Protein AF-A0A388JZX7-F1 (afdb_monomer)

Radius of gyration: 39.97 Å; Cα contacts (8 Å, |Δi|>4): 213; chains: 1; bounding box: 98×117×108 Å

Solvent-accessible surface area (backbone atoms only — not comparable to full-atom values): 31890 Å² total; per-residue (Å²): 136,86,87,86,70,60,67,65,63,55,50,51,53,51,50,53,51,70,67,31,65,64,55,50,50,51,52,51,53,49,51,61,60,44,46,54,56,49,52,46,53,52,58,49,65,72,48,68,56,42,28,34,50,48,51,62,50,52,66,46,48,57,52,45,56,70,73,40,99,59,57,70,70,58,37,53,53,49,46,51,52,51,48,57,50,42,62,70,66,61,47,45,66,32,44,39,22,24,67,59,24,83,86,59,57,47,71,67,58,72,73,37,61,68,47,42,54,31,22,50,55,47,48,28,73,76,71,31,56,83,86,34,70,63,30,50,51,24,50,53,51,43,52,31,50,35,70,64,57,43,74,60,58,46,72,68,43,42,61,43,42,76,74,42,55,56,48,60,37,41,70,77,48,29,83,88,41,65,58,44,35,54,51,38,47,63,51,32,65,40,62,68,56,69,53,71,58,48,52,53,48,57,72,46,37,59,54,76,65,38,72,83,61,49,70,82,62,78,76,85,74,67,97,63,81,83,76,78,77,85,73,88,76,86,75,82,68,83,78,72,81,75,74,86,79,73,84,88,82,84,84,80,88,78,90,77,94,75,93,76,89,81,85,90,84,82,85,87,78,93,70,97,67,84,81,79,84,86,84,80,91,76,88,80,90,79,85,81,83,86,75,91,78,82,91,76,91,77,89,78,92,78,86,81,86,78,82,78,79,72,74,84,75,72,81,73,79,80,79,76,75,82,76,81,81,81,76,82,74,75,85,76,75,82,84,83,82,82,89,89,87,87,89,79,89,81,90,79,94,84,86,92,63,74,71,57,60,59,52,52,54,56,48,51,54,53,50,51,55,52,50,53,51,55,53,50,54,52,51,51,55,53,52,52,53,50,52,52,52,55,52,53,51,55,50,51,56,52,52,51,53,52,50,53,52,52,52,53,52,53,56,63,72,62,62,68,85,76,79,82,79,79,89,80,92,86,81,90,78,88,82,90,83,84,88,85,88,82,82,84,89,81,88,79,89,83,84,89,81,89,83,90,80,84,90,84,89,79,92,76,89,85,80,87,68,94,82,69,83,84,56,83,90,72,70,73,76,82,87,124

Nearest PDB structures (foldseek):
  4epz-assembly1_A  TM=2.710E-01  e=4.314E+00  Bacteroides uniformis ATCC 8492

Foldseek 3Di:
DPDDDDPVVVVVVVVCLVPDPVNVVVVVLVCQLCVLVVVLVVVLVQDQQCLLCLLVSLVCNLVSLVPRPDDPVVSVVVSVVSVVVSVVLDQLLSLLQNLLQLVNQDLCSLVPPVSVVSNLVLLCVQFHHPPDPLSVLLVVQSNCSSVCNDQCVPPVLVVCSVVDPSLVSLVVGVPVRVSNSSSNNVSSSHGSDCVVVVVVCVVCVCCVPDPVNVVPPPPPPDDDPPPPPVPDPPPPDDPPPPDPPPDPDDDDDDDDDDDDDDDDDDDDDDDPDDDDDDDDDDDDDDDDDDDDDDDDDDDDDDDDDDPPPPPPPPPPPPVPDSPPPPPPDDDPDDDDDDDDDDDDDDDDDDDPPPPVVVVVVVVVVVVVVVVVVVVVVVVVVVVVVVVVVVVVVVVVVVVVVVVVVVVVVVVVVPPDPPPPPPDDDDDDDDDDDDDDDDDDDDDDDDDDDDDDDDDDDDDDPDDPDPDDDDDSVPDDDDDD

pLDDT: mean 70.3, std 23.58, range [28.23, 97.5]

Structure (mmCIF, N/CA/C/O backbone):
data_AF-A0A388JZX7-F1
#
_entry.id   AF-A0A388JZX7-F1
#
loop_
_atom_site.group_PDB
_atom_site.id
_atom_site.type_symbol
_atom_site.label_atom_id
_atom_site.label_alt_id
_atom_site.label_comp_id
_atom_site.label_asym_id
_atom_site.label_entity_id
_atom_site.label_seq_id
_atom_site.pdbx_PDB_ins_code
_atom_site.Cartn_x
_atom_site.Cartn_y
_atom_site.Cartn_z
_atom_site.occupancy
_atom_site.B_iso_or_equiv
_atom_site.auth_seq_id
_atom_site.auth_comp_id
_atom_site.auth_asym_id
_atom_site.auth_atom_id
_atom_site.pdbx_PDB_model_num
ATOM 1 N N . MET A 1 1 ? 0.021 4.031 -40.427 1.00 47.16 1 MET A N 1
ATOM 2 C CA . MET A 1 1 ? 1.359 3.627 -40.915 1.00 47.16 1 MET A CA 1
ATOM 3 C C . MET A 1 1 ? 1.225 2.312 -41.672 1.00 47.16 1 MET A C 1
ATOM 5 O O . MET A 1 1 ? 0.919 1.299 -41.062 1.00 47.16 1 MET A O 1
ATOM 9 N N . LEU A 1 2 ? 1.349 2.334 -43.002 1.00 46.09 2 LEU A N 1
ATOM 10 C CA . LEU A 1 2 ? 1.308 1.132 -43.844 1.00 46.09 2 LEU A CA 1
ATOM 11 C C . LEU A 1 2 ? 2.703 0.496 -43.847 1.00 46.09 2 LEU A C 1
ATOM 13 O O . LEU A 1 2 ? 3.629 1.006 -44.470 1.00 46.09 2 LEU A O 1
ATOM 17 N N . TRP A 1 3 ? 2.850 -0.595 -43.102 1.00 53.62 3 TRP A N 1
ATOM 18 C CA . TRP A 1 3 ? 4.102 -1.327 -42.930 1.00 53.62 3 TRP A CA 1
ATOM 19 C C . TRP A 1 3 ? 4.475 -2.080 -44.213 1.00 53.62 3 TRP A C 1
ATOM 21 O O . TRP A 1 3 ? 3.978 -3.175 -44.462 1.00 53.62 3 TRP A O 1
ATOM 31 N N . ARG A 1 4 ? 5.355 -1.499 -45.033 1.00 61.88 4 ARG A N 1
ATOM 32 C CA . ARG A 1 4 ? 5.684 -1.987 -46.383 1.00 61.88 4 ARG A CA 1
ATOM 33 C C . ARG A 1 4 ? 7.170 -2.377 -46.495 1.00 61.88 4 ARG A C 1
ATOM 35 O O . ARG A 1 4 ? 7.917 -1.748 -47.230 1.00 61.88 4 ARG A O 1
ATOM 42 N N . GLY A 1 5 ? 7.603 -3.387 -45.737 1.00 67.25 5 GLY A N 1
ATOM 43 C CA . GLY A 1 5 ? 8.981 -3.907 -45.768 1.00 67.25 5 GLY A CA 1
ATOM 44 C C . GLY A 1 5 ? 9.028 -5.433 -45.665 1.00 67.25 5 GLY A C 1
ATOM 45 O O . GLY A 1 5 ? 8.197 -6.011 -44.958 1.00 67.25 5 GLY A O 1
ATOM 46 N N . ASP A 1 6 ? 9.980 -6.053 -46.377 1.00 84.44 6 ASP A N 1
ATOM 47 C CA . ASP A 1 6 ? 10.275 -7.495 -46.347 1.00 84.44 6 ASP A CA 1
ATOM 48 C C . ASP A 1 6 ? 10.521 -7.943 -44.897 1.00 84.44 6 ASP A C 1
ATOM 50 O O . ASP A 1 6 ? 11.265 -7.301 -44.152 1.00 84.44 6 ASP A O 1
ATOM 54 N N . ILE A 1 7 ? 9.874 -9.037 -44.489 1.00 86.19 7 ILE A N 1
ATOM 55 C CA . ILE A 1 7 ? 9.991 -9.627 -43.147 1.00 86.19 7 ILE A CA 1
ATOM 56 C C . ILE A 1 7 ? 11.463 -9.884 -42.807 1.00 86.19 7 ILE A C 1
ATOM 58 O O . ILE A 1 7 ? 11.867 -9.675 -41.666 1.00 86.19 7 ILE A O 1
ATOM 62 N N . ARG A 1 8 ? 12.277 -10.249 -43.807 1.00 82.38 8 ARG A N 1
ATOM 63 C CA . ARG A 1 8 ? 13.722 -10.441 -43.635 1.00 82.38 8 ARG A CA 1
ATOM 64 C C . ARG A 1 8 ? 14.447 -9.170 -43.209 1.00 82.38 8 ARG A C 1
ATOM 66 O O . ARG A 1 8 ? 15.205 -9.214 -42.252 1.00 82.38 8 ARG A O 1
ATOM 73 N N . GLY A 1 9 ? 14.162 -8.035 -43.846 1.00 84.62 9 GLY A N 1
ATOM 74 C CA . GLY A 1 9 ? 14.777 -6.759 -43.468 1.00 84.62 9 GLY A CA 1
ATOM 75 C C . GLY A 1 9 ? 14.423 -6.340 -42.037 1.00 84.62 9 GLY A C 1
ATOM 76 O O . GLY A 1 9 ? 15.263 -5.813 -41.318 1.00 84.62 9 GLY A O 1
ATOM 77 N N . LYS A 1 10 ? 13.195 -6.638 -41.592 1.00 84.75 10 LYS A N 1
ATOM 78 C CA . LYS A 1 10 ? 12.767 -6.377 -40.209 1.00 84.75 10 LYS A CA 1
ATOM 79 C C . LYS A 1 10 ? 13.476 -7.281 -39.203 1.00 84.75 10 LYS A C 1
ATOM 81 O O . LYS A 1 10 ? 13.858 -6.804 -38.142 1.00 84.75 10 LYS A O 1
ATOM 86 N N . ALA A 1 11 ? 13.638 -8.562 -39.535 1.00 89.19 11 ALA A N 1
ATOM 87 C CA . ALA A 1 11 ? 14.350 -9.510 -38.687 1.00 89.19 11 ALA A CA 1
ATOM 88 C C . ALA A 1 11 ? 15.814 -9.088 -38.497 1.00 89.19 11 ALA A C 1
ATOM 90 O O . ALA A 1 11 ? 16.259 -9.010 -37.358 1.00 89.19 11 ALA A O 1
ATOM 91 N N . CYS A 1 12 ? 16.507 -8.711 -39.580 1.00 89.81 12 CYS A N 1
ATOM 92 C CA . CYS A 1 12 ? 17.890 -8.232 -39.508 1.00 89.81 12 CYS A CA 1
ATOM 93 C C . CYS A 1 12 ? 18.030 -6.980 -38.629 1.00 89.81 12 CYS A C 1
ATOM 95 O O . CYS A 1 12 ? 18.902 -6.944 -37.774 1.00 89.81 12 CYS A O 1
ATOM 97 N N . PHE A 1 13 ? 17.142 -5.988 -38.766 1.00 91.00 13 PHE A N 1
ATOM 98 C CA . PHE A 1 13 ? 17.185 -4.784 -37.924 1.00 91.00 13 PHE A CA 1
ATOM 99 C C . PHE A 1 13 ? 16.984 -5.091 -36.430 1.00 91.00 13 PHE A C 1
ATOM 101 O O . PHE A 1 13 ? 17.673 -4.536 -35.574 1.00 91.00 13 PHE A O 1
ATOM 108 N N . VAL A 1 14 ? 16.035 -5.974 -36.100 1.00 92.69 14 VAL A N 1
ATOM 109 C CA . VAL A 1 14 ? 15.797 -6.397 -34.711 1.00 92.69 14 VAL A CA 1
ATOM 110 C C . VAL A 1 14 ? 17.004 -7.159 -34.166 1.00 92.69 14 VAL A C 1
ATOM 112 O O . VAL A 1 14 ? 17.402 -6.917 -33.032 1.00 92.69 14 VAL A O 1
ATOM 115 N N . GLU A 1 15 ? 17.602 -8.043 -34.963 1.00 93.81 15 GLU A N 1
ATOM 116 C CA . GLU A 1 15 ? 18.807 -8.786 -34.589 1.00 93.81 15 GLU A CA 1
ATOM 117 C C . GLU A 1 15 ? 19.990 -7.846 -34.325 1.00 93.81 15 GLU A C 1
ATOM 119 O O . GLU A 1 15 ? 20.584 -7.917 -33.252 1.00 93.81 15 GLU A O 1
ATOM 124 N N . GLU A 1 16 ? 20.262 -6.900 -35.230 1.00 95.38 16 GLU A N 1
ATOM 125 C CA . GLU A 1 16 ? 21.295 -5.872 -35.045 1.00 95.38 16 GLU A CA 1
ATOM 126 C C . GLU A 1 16 ? 21.051 -5.041 -33.778 1.00 95.38 16 GLU A C 1
ATOM 128 O O . GLU A 1 16 ? 21.973 -4.837 -32.994 1.00 95.38 16 GLU A O 1
ATOM 133 N N . THR A 1 17 ? 19.804 -4.631 -33.518 1.00 94.44 17 THR A N 1
ATOM 134 C CA . THR A 1 17 ? 19.448 -3.858 -32.313 1.00 94.44 17 THR A CA 1
ATOM 135 C C . THR A 1 17 ? 19.640 -4.673 -31.030 1.00 94.44 17 THR A C 1
ATOM 137 O O . THR A 1 17 ? 20.159 -4.171 -30.041 1.00 94.44 17 THR A O 1
ATOM 140 N N . ILE A 1 18 ? 19.233 -5.946 -31.022 1.00 94.75 18 ILE A N 1
ATOM 141 C CA . ILE A 1 18 ? 19.354 -6.830 -29.852 1.00 94.75 18 ILE A CA 1
ATOM 142 C C . ILE A 1 18 ? 20.820 -7.190 -29.565 1.00 94.75 18 ILE A C 1
ATOM 144 O O . ILE A 1 18 ? 21.164 -7.480 -28.414 1.00 94.75 18 ILE A O 1
ATOM 148 N N . LEU A 1 19 ? 21.676 -7.211 -30.587 1.00 95.06 19 LEU A N 1
ATOM 149 C CA . LEU A 1 19 ? 23.114 -7.458 -30.455 1.00 95.06 19 LEU A CA 1
ATOM 150 C C . LEU A 1 19 ? 23.921 -6.183 -30.171 1.00 95.06 19 LEU A C 1
ATOM 152 O O . LEU A 1 19 ? 25.085 -6.286 -29.777 1.00 95.06 19 LEU A O 1
ATOM 156 N N . ASP A 1 20 ? 23.324 -5.002 -30.333 1.00 97.50 20 ASP A N 1
ATOM 157 C CA . ASP A 1 20 ? 23.978 -3.734 -30.044 1.00 97.50 20 ASP A CA 1
ATOM 158 C C . ASP A 1 20 ? 24.366 -3.618 -28.558 1.00 97.50 20 ASP A C 1
ATOM 160 O O . ASP A 1 20 ? 23.577 -3.869 -27.640 1.00 97.50 20 ASP A O 1
ATOM 164 N N . LYS A 1 21 ? 25.624 -3.234 -28.313 1.00 97.38 21 LYS A N 1
ATOM 165 C CA . LYS A 1 21 ? 26.191 -3.171 -26.960 1.00 97.38 21 LYS A CA 1
ATOM 166 C C . LYS A 1 21 ? 25.568 -2.055 -26.125 1.00 97.38 21 LYS A C 1
ATOM 168 O O . LYS A 1 21 ? 25.389 -2.250 -24.924 1.00 97.38 21 LYS A O 1
ATOM 173 N N . THR A 1 22 ? 25.244 -0.917 -26.741 1.00 95.88 22 THR A N 1
ATOM 174 C CA . THR A 1 22 ? 24.658 0.231 -26.034 1.00 95.88 22 THR A CA 1
ATOM 175 C C . THR A 1 22 ? 23.231 -0.083 -25.608 1.00 95.88 22 THR A C 1
ATOM 177 O O . THR A 1 22 ? 22.917 0.025 -24.429 1.00 95.88 22 THR A O 1
ATOM 180 N N . PHE A 1 23 ? 22.432 -0.671 -26.502 1.00 95.50 23 PHE A N 1
ATOM 181 C CA . PHE A 1 23 ? 21.101 -1.175 -26.174 1.00 95.50 23 PHE A CA 1
ATOM 182 C C . PHE A 1 23 ? 21.128 -2.170 -25.003 1.00 95.50 23 PHE A C 1
ATOM 184 O O . PHE A 1 23 ? 20.299 -2.104 -24.096 1.00 95.50 23 PHE A O 1
ATOM 191 N N . ARG A 1 24 ? 22.090 -3.101 -24.978 1.00 96.31 24 ARG A N 1
ATOM 192 C CA . ARG A 1 24 ? 22.229 -4.054 -23.864 1.00 96.31 24 ARG A CA 1
ATOM 193 C C . ARG A 1 24 ? 22.643 -3.392 -22.555 1.00 96.31 24 ARG A C 1
ATOM 195 O O . ARG A 1 24 ? 22.180 -3.845 -21.508 1.00 96.31 24 ARG A O 1
ATOM 202 N N . ALA A 1 25 ? 23.492 -2.368 -22.598 1.00 94.19 25 ALA A N 1
ATOM 203 C CA . ALA A 1 25 ? 23.835 -1.578 -21.421 1.00 94.19 25 ALA A CA 1
ATOM 204 C C . ALA A 1 25 ? 22.593 -0.854 -20.874 1.00 94.19 25 ALA A C 1
ATOM 206 O O . ALA A 1 25 ? 22.290 -1.005 -19.692 1.00 94.19 25 ALA A O 1
ATOM 207 N N . ASP A 1 26 ? 21.807 -0.217 -21.744 1.00 92.25 26 ASP A N 1
ATOM 208 C CA . ASP A 1 26 ? 20.566 0.471 -21.370 1.00 92.25 26 ASP A CA 1
ATOM 209 C C . ASP A 1 26 ? 19.532 -0.496 -20.766 1.00 92.25 26 ASP A C 1
ATOM 211 O O . ASP A 1 26 ? 18.887 -0.197 -19.763 1.00 92.25 26 ASP A O 1
ATOM 215 N N . VAL A 1 27 ? 19.383 -1.702 -21.332 1.00 95.12 27 VAL A N 1
ATOM 216 C CA . VAL A 1 27 ? 18.494 -2.740 -20.775 1.00 95.12 27 VAL A CA 1
ATOM 217 C C . VAL A 1 27 ? 18.968 -3.199 -19.394 1.00 95.12 27 VAL A C 1
ATOM 219 O O . VAL A 1 27 ? 18.137 -3.425 -18.511 1.00 95.12 27 VAL A O 1
ATOM 222 N N . LYS A 1 28 ? 20.284 -3.335 -19.183 1.00 94.56 28 LYS A N 1
ATOM 223 C CA . LYS A 1 28 ? 20.841 -3.665 -17.863 1.00 94.56 28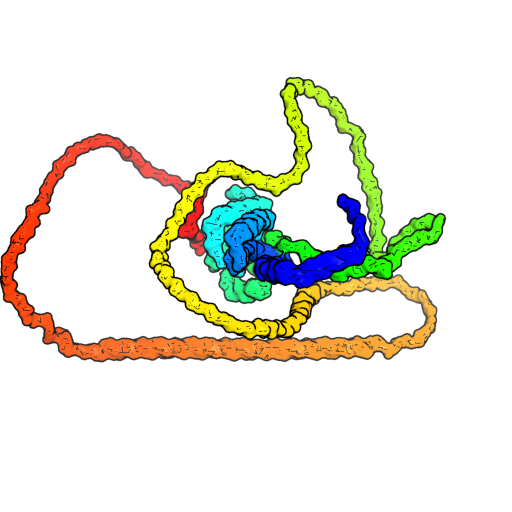 LYS A CA 1
ATOM 224 C C . LYS A 1 2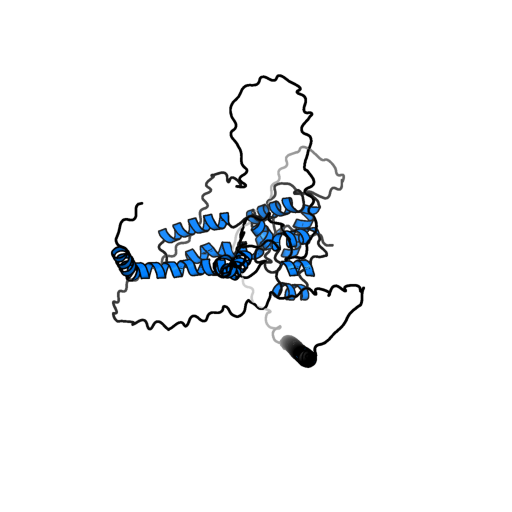8 ? 20.555 -2.545 -16.865 1.00 94.56 28 LYS A C 1
ATOM 226 O O . LYS A 1 28 ? 20.051 -2.840 -15.784 1.00 94.56 28 LYS A O 1
ATOM 231 N N . GLU A 1 29 ? 20.787 -1.290 -17.235 1.00 92.19 29 GLU A N 1
ATOM 232 C CA . GLU A 1 29 ? 20.461 -0.130 -16.399 1.00 92.19 29 GLU A CA 1
ATOM 233 C C . GLU A 1 29 ? 18.968 -0.113 -16.036 1.00 92.19 29 GLU A C 1
ATOM 235 O O . GLU A 1 29 ? 18.617 -0.076 -14.856 1.00 92.19 29 GLU A O 1
ATOM 240 N N . LEU A 1 30 ? 18.079 -0.275 -17.023 1.00 93.50 30 LEU A N 1
ATOM 241 C CA . LEU A 1 30 ? 16.633 -0.355 -16.805 1.00 93.50 30 LEU A CA 1
ATOM 242 C C . LEU A 1 30 ? 16.249 -1.507 -15.865 1.00 93.50 30 LEU A C 1
ATOM 244 O O . LEU A 1 30 ? 15.366 -1.344 -15.023 1.00 93.50 30 LEU A O 1
ATOM 248 N N . SER A 1 31 ? 16.906 -2.664 -15.984 1.00 95.38 31 SER A N 1
ATOM 249 C CA . SER A 1 31 ? 16.653 -3.811 -15.105 1.00 95.38 31 SER A CA 1
ATOM 250 C C . SER A 1 31 ? 17.012 -3.517 -13.643 1.00 95.38 31 SER A C 1
ATOM 252 O O . SER A 1 31 ? 16.293 -3.941 -12.738 1.00 95.38 31 SER A O 1
ATOM 254 N N . VAL A 1 32 ? 18.070 -2.734 -13.405 1.00 92.75 32 VAL A N 1
ATOM 255 C CA . VAL A 1 32 ? 18.455 -2.276 -12.064 1.00 92.75 32 VAL A CA 1
ATOM 256 C C . VAL A 1 32 ? 17.419 -1.286 -11.530 1.00 92.75 32 VAL A C 1
ATOM 258 O O . VAL A 1 32 ? 16.953 -1.453 -10.404 1.00 92.75 32 VAL A O 1
ATOM 261 N N . VAL A 1 33 ? 16.995 -0.317 -12.353 1.00 93.19 33 VAL A N 1
ATOM 262 C CA . VAL A 1 33 ? 15.968 0.681 -11.995 1.00 93.19 33 VAL A CA 1
ATOM 263 C C . VAL A 1 33 ? 14.642 0.012 -11.613 1.00 93.19 33 VAL A C 1
ATOM 265 O O . VAL A 1 33 ? 14.021 0.386 -10.619 1.00 93.19 33 VAL A O 1
ATOM 268 N N . ILE A 1 34 ? 14.184 -0.975 -12.394 1.00 94.88 34 ILE A N 1
ATOM 269 C CA . ILE A 1 34 ? 12.853 -1.577 -12.217 1.00 94.88 34 ILE A CA 1
ATOM 270 C C . ILE A 1 34 ? 12.798 -2.617 -11.093 1.00 94.88 34 ILE A C 1
ATOM 272 O O . ILE A 1 34 ? 11.709 -2.900 -10.598 1.00 94.88 34 ILE A O 1
ATOM 276 N N . LYS A 1 35 ? 13.939 -3.168 -10.657 1.00 95.06 35 LYS A N 1
ATOM 277 C CA . LYS A 1 35 ? 13.984 -4.244 -9.655 1.00 95.06 35 LYS A CA 1
ATOM 278 C C . LYS A 1 35 ? 13.279 -3.861 -8.349 1.00 95.06 35 LYS A C 1
ATOM 280 O O . LYS A 1 35 ? 12.387 -4.579 -7.913 1.00 95.06 35 LYS A O 1
ATOM 285 N N . GLY A 1 36 ? 13.613 -2.704 -7.775 1.00 93.69 36 GLY A N 1
ATOM 286 C CA . GLY A 1 36 ? 13.002 -2.223 -6.528 1.00 93.69 36 GLY A CA 1
ATOM 287 C C . GLY A 1 36 ? 11.478 -2.046 -6.623 1.00 93.69 36 GLY A C 1
ATOM 288 O O . GLY A 1 36 ? 10.743 -2.656 -5.844 1.00 93.69 36 GLY A O 1
ATOM 289 N N . PRO A 1 37 ? 10.967 -1.271 -7.600 1.00 91.69 37 PRO A N 1
ATOM 290 C CA . PRO A 1 37 ? 9.530 -1.167 -7.853 1.00 91.69 37 PRO A CA 1
ATOM 291 C C . PRO A 1 37 ? 8.845 -2.512 -8.130 1.00 91.69 37 PRO A C 1
ATOM 293 O O . PRO A 1 37 ? 7.734 -2.741 -7.656 1.00 91.69 37 PRO A O 1
ATOM 296 N N . TYR A 1 38 ? 9.492 -3.420 -8.863 1.00 92.25 38 TYR A N 1
ATOM 297 C CA . TYR A 1 38 ? 8.958 -4.756 -9.128 1.00 92.25 38 TYR A CA 1
ATOM 298 C C . TYR A 1 38 ? 8.816 -5.586 -7.846 1.00 92.25 38 TYR A C 1
ATOM 300 O O . TYR A 1 38 ? 7.788 -6.234 -7.652 1.00 92.25 38 TYR A O 1
ATOM 308 N N . ASP A 1 39 ? 9.790 -5.518 -6.938 1.00 92.38 39 ASP A N 1
ATOM 309 C CA . ASP A 1 39 ? 9.713 -6.188 -5.639 1.00 92.38 39 ASP A CA 1
ATOM 310 C C . ASP A 1 39 ? 8.564 -5.633 -4.784 1.00 92.38 39 ASP A C 1
ATOM 312 O O . ASP A 1 39 ? 7.849 -6.407 -4.146 1.00 92.38 39 ASP A O 1
ATOM 316 N N . VAL A 1 40 ? 8.313 -4.318 -4.835 1.00 91.25 40 VAL A N 1
ATOM 317 C CA . VAL A 1 40 ? 7.144 -3.691 -4.190 1.00 91.25 40 VAL A CA 1
ATOM 318 C C . VAL A 1 40 ? 5.832 -4.217 -4.769 1.00 91.25 40 VAL A C 1
ATOM 320 O O . VAL A 1 40 ? 4.926 -4.559 -4.010 1.00 91.25 40 VAL A O 1
ATOM 323 N N . LEU A 1 41 ? 5.724 -4.314 -6.097 1.00 88.94 41 LEU A N 1
ATOM 324 C CA . LEU A 1 41 ? 4.532 -4.857 -6.756 1.00 88.94 41 LEU A CA 1
ATOM 325 C C . LEU A 1 41 ? 4.312 -6.327 -6.395 1.00 88.94 41 LEU A C 1
ATOM 327 O O . LEU A 1 41 ? 3.188 -6.720 -6.091 1.00 88.94 41 LEU A O 1
ATOM 331 N N . ARG A 1 42 ? 5.381 -7.131 -6.361 1.00 90.19 42 ARG A N 1
ATOM 332 C CA . ARG A 1 42 ? 5.305 -8.514 -5.878 1.00 90.19 42 ARG A CA 1
ATOM 333 C C . ARG A 1 42 ? 4.850 -8.574 -4.431 1.00 90.19 42 ARG A C 1
ATOM 335 O O . ARG A 1 42 ? 4.081 -9.459 -4.087 1.00 90.19 42 ARG A O 1
ATOM 342 N N . GLU A 1 43 ? 5.329 -7.677 -3.577 1.00 89.56 43 GLU A N 1
ATOM 343 C CA . GLU A 1 43 ? 4.934 -7.643 -2.172 1.00 89.56 43 GLU A CA 1
ATOM 344 C C . GLU A 1 43 ? 3.448 -7.297 -2.009 1.00 89.56 43 GLU A C 1
ATOM 346 O O . GLU A 1 43 ? 2.747 -7.989 -1.277 1.00 89.56 43 GLU A O 1
ATOM 351 N N . ALA A 1 44 ? 2.954 -6.312 -2.763 1.00 88.31 44 ALA A N 1
ATOM 352 C CA . ALA A 1 44 ? 1.537 -5.947 -2.811 1.00 88.31 44 ALA A CA 1
ATOM 353 C C . ALA A 1 44 ? 0.625 -7.070 -3.350 1.00 88.31 44 ALA A C 1
ATOM 355 O O . ALA A 1 44 ? -0.568 -7.077 -3.046 1.00 88.31 44 ALA A O 1
ATOM 356 N N . ASP A 1 45 ? 1.181 -8.001 -4.135 1.00 87.81 45 ASP A N 1
ATOM 357 C CA . ASP A 1 45 ? 0.490 -9.156 -4.724 1.00 87.81 45 ASP A CA 1
ATOM 358 C C . ASP A 1 45 ? 0.489 -10.407 -3.818 1.00 87.81 45 ASP A C 1
ATOM 360 O O . ASP A 1 45 ? -0.304 -11.323 -4.025 1.00 87.81 45 ASP A O 1
ATOM 364 N N . LYS A 1 46 ? 1.358 -10.501 -2.802 1.00 82.50 46 LYS A N 1
ATOM 365 C CA . LYS A 1 46 ? 1.538 -11.750 -2.030 1.00 82.50 46 LYS A CA 1
ATOM 366 C C . LYS A 1 46 ? 0.288 -12.213 -1.278 1.00 82.50 46 LYS A C 1
ATOM 368 O O . LYS A 1 46 ? 0.106 -13.421 -1.138 1.00 82.50 46 LYS A O 1
ATOM 373 N N . ASP A 1 47 ? -0.542 -11.293 -0.794 1.00 72.31 47 ASP A N 1
ATOM 374 C CA . ASP A 1 47 ? -1.671 -11.622 0.079 1.00 72.31 47 ASP A CA 1
ATOM 375 C C . ASP A 1 47 ? -2.907 -10.764 -0.221 1.00 72.31 47 ASP A C 1
ATOM 377 O O . ASP A 1 47 ? -2.812 -9.612 -0.642 1.00 72.31 47 ASP A O 1
ATOM 381 N N . VAL A 1 48 ? -4.079 -11.335 0.038 1.00 67.06 48 VAL A N 1
ATOM 382 C CA . VAL A 1 48 ? -5.403 -10.761 -0.229 1.00 67.06 48 VAL A CA 1
ATOM 383 C C . VAL A 1 48 ? -5.691 -9.545 0.665 1.00 67.06 48 VAL A C 1
ATOM 385 O O . VAL A 1 48 ? -6.499 -8.688 0.311 1.00 67.06 48 VAL A O 1
ATOM 388 N N . HIS A 1 49 ? -4.972 -9.418 1.786 1.00 75.38 49 HIS A N 1
ATOM 389 C CA . HIS A 1 49 ? -5.206 -8.405 2.821 1.00 75.38 49 HIS A CA 1
ATOM 390 C C . HIS A 1 49 ? -3.997 -7.488 3.072 1.00 75.38 49 HIS A C 1
ATOM 392 O O . HIS A 1 49 ? -3.740 -7.074 4.200 1.00 75.38 49 HIS A O 1
ATOM 398 N N . TYR A 1 50 ? -3.242 -7.143 2.022 1.00 87.56 50 TYR A N 1
ATOM 399 C CA . TYR A 1 50 ? -2.033 -6.305 2.134 1.00 87.56 50 TYR A CA 1
ATOM 400 C C . TYR A 1 50 ? -2.303 -4.785 2.189 1.00 87.56 50 TYR A C 1
ATOM 402 O O . TYR A 1 50 ? -1.375 -3.973 2.134 1.00 87.56 50 TYR A O 1
ATOM 410 N N . LEU A 1 51 ? -3.573 -4.375 2.286 1.00 92.00 51 LEU A N 1
ATOM 411 C CA . LEU A 1 51 ? -4.015 -2.985 2.118 1.00 92.00 51 LEU A CA 1
ATOM 412 C C . LEU A 1 51 ? -3.381 -2.015 3.115 1.00 92.00 51 LEU A C 1
ATOM 414 O O . LEU A 1 51 ? -2.993 -0.909 2.738 1.00 92.00 51 LEU A O 1
ATOM 418 N N . SER A 1 52 ? -3.203 -2.446 4.363 1.00 92.31 52 SER A N 1
ATOM 419 C CA . SER A 1 52 ? -2.571 -1.655 5.423 1.00 92.31 52 SER A CA 1
ATOM 420 C C . SER A 1 52 ? -1.118 -1.283 5.130 1.00 92.31 52 SER A C 1
ATOM 422 O O . SER A 1 52 ? -0.629 -0.237 5.565 1.00 92.31 52 SER A O 1
ATOM 424 N N . ARG A 1 53 ? -0.416 -2.118 4.360 1.00 92.12 53 ARG A N 1
ATOM 425 C CA . ARG A 1 53 ? 0.998 -1.939 4.020 1.00 92.12 53 ARG A CA 1
ATOM 426 C C . ARG A 1 53 ? 1.198 -1.119 2.752 1.00 92.12 53 ARG A C 1
ATOM 428 O O . ARG A 1 53 ? 2.302 -0.621 2.544 1.00 92.12 53 ARG A O 1
ATOM 435 N N . MET A 1 54 ? 0.157 -0.906 1.946 1.00 91.50 54 MET A N 1
ATOM 436 C CA . MET A 1 54 ? 0.256 -0.171 0.678 1.00 91.50 54 MET A CA 1
ATOM 437 C C . MET A 1 54 ? 0.814 1.242 0.849 1.00 91.50 54 MET A C 1
ATOM 439 O O . MET A 1 54 ? 1.637 1.666 0.045 1.00 91.50 54 MET A O 1
ATOM 443 N N . SER A 1 55 ? 0.442 1.946 1.922 1.00 88.94 55 SER A N 1
ATOM 444 C CA . SER A 1 55 ? 1.005 3.268 2.226 1.00 88.94 55 SER A CA 1
ATOM 445 C C . SER A 1 55 ? 2.524 3.202 2.454 1.00 88.94 55 SER A C 1
ATOM 447 O O . SER A 1 55 ? 3.266 3.959 1.834 1.00 88.94 55 SER A O 1
ATOM 449 N N . ASN A 1 56 ? 3.006 2.243 3.257 1.00 89.19 56 ASN A N 1
ATOM 450 C CA . ASN A 1 56 ? 4.443 2.017 3.467 1.00 89.19 56 ASN A CA 1
ATOM 451 C C . ASN A 1 56 ? 5.169 1.654 2.169 1.00 89.19 56 ASN A C 1
ATOM 453 O O . ASN A 1 56 ? 6.244 2.176 1.886 1.00 89.19 56 ASN A O 1
ATOM 457 N N . LEU A 1 57 ? 4.584 0.748 1.386 1.00 91.75 57 LEU A N 1
ATOM 458 C CA . LEU A 1 57 ? 5.140 0.301 0.114 1.00 91.75 57 LEU A CA 1
ATOM 459 C C . LEU A 1 57 ? 5.279 1.450 -0.884 1.00 91.75 57 LEU A C 1
ATOM 461 O O . LEU A 1 57 ? 6.334 1.610 -1.495 1.00 91.75 57 LEU A O 1
ATOM 465 N N . ALA A 1 58 ? 4.247 2.281 -1.004 1.00 90.75 58 ALA A N 1
ATOM 466 C CA . ALA A 1 58 ? 4.264 3.440 -1.881 1.00 90.75 58 ALA A CA 1
ATOM 467 C C . ALA A 1 58 ? 5.334 4.460 -1.458 1.00 90.75 58 ALA A C 1
ATOM 469 O O . ALA A 1 58 ? 6.061 4.975 -2.307 1.00 90.75 58 ALA A O 1
ATOM 470 N N . CYS A 1 59 ? 5.517 4.679 -0.150 1.00 88.62 59 CYS A N 1
ATOM 471 C CA . CYS A 1 59 ? 6.576 5.547 0.371 1.00 88.62 59 CYS A CA 1
ATOM 472 C C . CYS A 1 59 ? 7.999 5.046 0.061 1.00 88.62 59 CYS A C 1
ATOM 474 O O . CYS A 1 59 ? 8.909 5.866 0.009 1.00 88.62 59 CYS A O 1
ATOM 476 N N . ARG A 1 60 ? 8.202 3.741 -0.185 1.00 92.81 60 ARG A N 1
ATOM 477 C CA . ARG A 1 60 ? 9.512 3.168 -0.557 1.00 92.81 60 ARG A CA 1
ATOM 478 C C . ARG A 1 60 ? 9.876 3.395 -2.027 1.00 92.81 60 ARG A C 1
ATOM 480 O O . ARG A 1 60 ? 11.055 3.351 -2.369 1.00 92.81 60 ARG A O 1
ATOM 487 N N . LEU A 1 61 ? 8.899 3.626 -2.912 1.00 93.62 61 LEU A N 1
ATOM 488 C CA . LEU A 1 61 ? 9.146 3.754 -4.357 1.00 93.62 61 LEU A CA 1
ATOM 489 C C . LEU A 1 61 ? 10.146 4.874 -4.709 1.00 93.62 61 LEU A C 1
ATOM 491 O O . LEU A 1 61 ? 11.072 4.605 -5.478 1.00 93.62 61 LEU A O 1
ATOM 495 N N . PRO A 1 62 ? 10.038 6.095 -4.145 1.00 94.56 62 PRO A N 1
ATOM 496 C CA . PRO A 1 62 ? 11.018 7.151 -4.390 1.00 94.56 62 PRO A CA 1
ATOM 497 C C . PRO A 1 62 ? 12.435 6.790 -3.934 1.00 94.56 62 PRO A C 1
ATOM 499 O O . PRO A 1 62 ? 13.404 7.216 -4.561 1.00 94.56 62 PRO A O 1
ATOM 502 N N . ASP A 1 63 ? 12.575 6.002 -2.867 1.00 95.06 63 ASP A N 1
ATOM 503 C CA . ASP A 1 63 ? 13.886 5.645 -2.323 1.00 95.06 63 ASP A CA 1
ATOM 504 C C . ASP A 1 63 ? 14.657 4.725 -3.271 1.00 95.06 63 ASP A C 1
ATOM 506 O O . ASP A 1 63 ? 15.852 4.939 -3.473 1.00 95.06 63 ASP A O 1
ATOM 510 N N . PHE A 1 64 ? 13.974 3.798 -3.954 1.00 94.75 64 PHE A N 1
ATOM 511 C CA . PHE A 1 64 ? 14.598 2.976 -4.998 1.00 94.75 64 PHE A CA 1
ATOM 512 C C . PHE A 1 64 ? 15.128 3.816 -6.164 1.00 94.75 64 PHE A C 1
ATOM 514 O O . PHE A 1 64 ? 16.239 3.588 -6.648 1.00 94.75 64 PHE A O 1
ATOM 521 N N . VAL A 1 65 ? 14.371 4.829 -6.597 1.00 94.62 65 VAL A N 1
ATOM 522 C CA . VAL A 1 65 ? 14.817 5.740 -7.664 1.00 94.62 65 VAL A CA 1
ATOM 523 C C . VAL A 1 65 ? 16.034 6.550 -7.208 1.00 94.62 65 VAL A C 1
ATOM 525 O O . VAL A 1 65 ? 16.978 6.723 -7.976 1.00 94.62 65 VAL A O 1
ATOM 528 N N . ARG A 1 66 ? 16.056 7.005 -5.948 1.00 95.38 66 ARG A N 1
ATOM 529 C CA . ARG A 1 66 ? 17.187 7.759 -5.375 1.00 95.38 66 ARG A CA 1
ATOM 530 C C . ARG A 1 66 ? 18.454 6.924 -5.225 1.00 95.38 66 ARG A C 1
ATOM 532 O O . ARG A 1 66 ? 19.538 7.474 -5.395 1.00 95.38 66 ARG A O 1
ATOM 539 N N . SER A 1 67 ? 18.329 5.638 -4.896 1.00 94.06 67 SER A N 1
ATOM 540 C CA . SER A 1 67 ? 19.474 4.737 -4.715 1.00 94.06 67 SER A CA 1
ATOM 541 C C . SER A 1 67 ? 20.074 4.230 -6.027 1.00 94.06 67 SER A C 1
ATOM 543 O O . SER A 1 67 ? 21.165 3.668 -6.022 1.00 94.06 67 SER A O 1
ATOM 545 N N . THR A 1 68 ? 19.367 4.386 -7.146 1.00 93.81 68 THR A N 1
ATOM 546 C CA . THR A 1 68 ? 19.815 3.881 -8.448 1.00 93.81 68 THR A CA 1
ATOM 547 C C . THR A 1 68 ? 20.835 4.845 -9.077 1.00 93.81 68 THR A C 1
ATOM 549 O O . THR A 1 68 ? 20.634 6.062 -8.986 1.00 93.81 68 THR A O 1
ATOM 552 N N . PRO A 1 69 ? 21.918 4.355 -9.722 1.00 93.38 69 PRO A N 1
ATOM 553 C CA . PRO A 1 69 ? 22.957 5.190 -10.337 1.00 93.38 69 PRO A CA 1
ATOM 554 C C . PRO A 1 69 ? 22.475 5.856 -11.640 1.00 93.38 69 PRO A C 1
ATOM 556 O O . PRO A 1 69 ? 22.977 5.589 -12.723 1.00 93.38 69 PRO A O 1
ATOM 559 N N . LEU A 1 70 ? 21.484 6.734 -11.518 1.00 93.88 70 LEU A N 1
ATOM 560 C CA . LEU A 1 70 ? 20.918 7.536 -12.598 1.00 93.88 70 LEU A CA 1
ATOM 561 C C . LEU A 1 70 ? 21.563 8.917 -12.647 1.00 93.88 70 LEU A C 1
ATOM 563 O O . LEU A 1 70 ? 21.929 9.475 -11.600 1.00 93.88 70 LEU A O 1
ATOM 567 N N . THR A 1 71 ? 21.587 9.514 -13.840 1.00 95.38 71 THR A N 1
ATOM 568 C CA . THR A 1 71 ? 21.864 10.950 -13.986 1.00 95.38 71 THR A CA 1
ATOM 569 C C . THR A 1 71 ? 20.824 11.779 -13.223 1.00 95.38 71 THR A C 1
ATOM 571 O O . THR A 1 71 ? 19.703 11.322 -12.973 1.00 95.38 71 THR A O 1
ATOM 574 N N . ALA A 1 72 ? 21.182 13.008 -12.840 1.00 96.44 72 ALA A N 1
ATOM 575 C CA . ALA A 1 72 ? 20.282 13.894 -12.098 1.00 96.44 72 ALA A CA 1
ATOM 576 C C . ALA A 1 72 ? 18.956 14.126 -12.847 1.00 96.44 72 ALA A C 1
ATOM 578 O O . ALA A 1 72 ? 17.887 13.936 -12.271 1.00 96.44 72 ALA A O 1
ATOM 579 N N . ASP A 1 73 ? 19.021 14.404 -14.152 1.00 96.88 73 ASP A N 1
ATOM 580 C CA . ASP A 1 73 ? 17.836 14.660 -14.977 1.00 96.88 73 ASP A CA 1
ATOM 581 C C . ASP A 1 73 ? 16.920 13.430 -15.084 1.00 96.88 73 ASP A C 1
ATOM 583 O O . ASP A 1 73 ? 15.697 13.542 -14.970 1.00 96.88 73 ASP A O 1
ATOM 587 N N . GLN A 1 74 ? 17.487 12.233 -15.284 1.00 95.12 74 GLN A N 1
ATOM 588 C CA . GLN A 1 74 ? 16.706 10.989 -15.305 1.00 95.12 74 GLN A CA 1
ATOM 589 C C . GLN A 1 74 ? 16.032 10.736 -13.955 1.00 95.12 74 GLN A C 1
ATOM 591 O O . GLN A 1 74 ? 14.852 10.385 -13.910 1.00 95.12 74 GLN A O 1
ATOM 596 N N . ARG A 1 75 ? 16.768 10.936 -12.856 1.00 96.00 75 ARG A N 1
ATOM 597 C CA . ARG A 1 75 ? 16.265 10.745 -11.495 1.00 96.00 75 ARG A CA 1
ATOM 598 C C . ARG A 1 75 ? 15.109 11.685 -11.189 1.00 96.00 75 ARG A C 1
ATOM 600 O O . ARG A 1 75 ? 14.083 11.222 -10.704 1.00 96.00 75 ARG A O 1
ATOM 607 N N . ASP A 1 76 ? 15.238 12.966 -11.512 1.00 97.44 76 ASP A N 1
ATOM 608 C CA . ASP A 1 76 ? 14.189 13.960 -11.268 1.00 97.44 76 ASP A CA 1
ATOM 609 C C . ASP A 1 76 ? 12.936 13.675 -12.102 1.00 97.44 76 ASP A C 1
ATOM 611 O O . ASP A 1 76 ? 11.811 13.769 -11.603 1.00 97.44 76 ASP A O 1
ATOM 615 N N . ASN A 1 77 ? 13.116 13.258 -13.359 1.00 96.62 77 ASN A N 1
ATOM 616 C CA . ASN A 1 77 ? 12.009 12.838 -14.213 1.00 96.62 77 ASN A CA 1
ATOM 617 C C . ASN A 1 77 ? 11.279 11.615 -13.640 1.00 96.62 77 ASN A C 1
ATOM 619 O O . ASN A 1 77 ? 10.054 11.640 -13.522 1.00 96.62 77 ASN A O 1
ATOM 623 N N . LEU A 1 78 ? 12.016 10.582 -13.222 1.00 95.19 78 LEU A N 1
ATOM 624 C CA . LEU A 1 78 ? 11.430 9.382 -12.628 1.00 95.19 78 LEU A CA 1
ATOM 625 C C . LEU A 1 78 ? 10.781 9.657 -11.272 1.00 95.19 78 LEU A C 1
ATOM 627 O O . LEU A 1 78 ? 9.704 9.137 -11.009 1.00 95.19 78 LEU A O 1
ATOM 631 N N . LEU A 1 79 ? 11.382 10.487 -10.418 1.00 96.38 79 LEU A N 1
ATOM 632 C CA . LEU A 1 79 ? 10.796 10.859 -9.129 1.00 96.38 79 LEU A CA 1
ATOM 633 C C . LEU A 1 79 ? 9.483 11.617 -9.301 1.00 96.38 79 LEU A C 1
ATOM 635 O O . LEU A 1 79 ? 8.534 11.360 -8.562 1.00 96.38 79 LEU A O 1
ATOM 639 N N . ARG A 1 80 ? 9.402 12.510 -10.293 1.00 97.06 80 ARG A N 1
ATOM 640 C CA . ARG A 1 80 ? 8.154 13.191 -10.644 1.00 97.06 80 ARG A CA 1
ATOM 641 C C . ARG A 1 80 ? 7.087 12.193 -11.096 1.00 97.06 80 ARG A C 1
ATOM 643 O O . ARG A 1 80 ? 5.955 12.262 -10.626 1.00 97.06 80 ARG A O 1
ATOM 650 N N . ASP A 1 81 ? 7.442 11.253 -11.968 1.00 95.12 81 ASP A N 1
ATOM 651 C CA . ASP A 1 81 ? 6.498 10.253 -12.475 1.00 95.12 81 ASP A CA 1
ATOM 652 C C . ASP A 1 81 ? 6.053 9.271 -11.381 1.00 95.12 81 ASP A C 1
ATOM 654 O O . ASP A 1 81 ? 4.863 8.971 -11.271 1.00 95.12 81 ASP A O 1
ATOM 658 N N . VAL A 1 82 ? 6.975 8.821 -10.525 1.00 93.75 82 VAL A N 1
ATOM 659 C CA . VAL A 1 82 ? 6.676 7.984 -9.355 1.00 93.75 82 VAL A CA 1
ATOM 660 C C . VAL A 1 82 ? 5.798 8.730 -8.359 1.00 93.75 82 VAL A C 1
ATOM 662 O O . VAL A 1 82 ? 4.847 8.137 -7.863 1.00 93.75 82 VAL A O 1
ATOM 665 N N . GLY A 1 83 ? 6.062 10.011 -8.088 1.00 93.56 83 GLY A N 1
ATOM 666 C CA . GLY A 1 83 ? 5.206 10.845 -7.239 1.00 93.56 83 GLY A CA 1
ATOM 667 C C . GLY A 1 83 ? 3.778 10.904 -7.776 1.00 93.56 83 GLY A C 1
ATOM 668 O O . GLY A 1 83 ? 2.849 10.481 -7.096 1.00 93.56 83 GLY A O 1
ATOM 669 N N . ASN A 1 84 ? 3.622 11.274 -9.052 1.00 92.75 84 ASN A N 1
ATOM 670 C CA . ASN A 1 84 ? 2.318 11.325 -9.717 1.00 92.75 84 ASN A CA 1
ATOM 671 C C . ASN A 1 84 ? 1.573 9.981 -9.651 1.00 92.75 84 ASN A C 1
ATOM 673 O O . ASN A 1 84 ? 0.366 9.942 -9.427 1.00 92.75 84 ASN A O 1
ATOM 677 N N . LYS A 1 85 ? 2.273 8.858 -9.863 1.00 89.12 85 LYS A N 1
ATOM 678 C CA . LYS A 1 85 ? 1.661 7.523 -9.798 1.00 89.12 85 LYS A CA 1
ATOM 679 C C . LYS A 1 85 ? 1.312 7.113 -8.374 1.00 89.12 85 LYS A C 1
ATOM 681 O O . LYS A 1 85 ? 0.244 6.547 -8.173 1.00 89.12 85 LYS A O 1
ATOM 686 N N . THR A 1 86 ? 2.167 7.407 -7.404 1.00 89.94 86 THR A N 1
ATOM 687 C CA . THR A 1 86 ? 1.906 7.148 -5.985 1.00 89.94 86 THR A CA 1
ATOM 688 C C . THR A 1 86 ? 0.679 7.915 -5.508 1.00 89.94 86 THR A C 1
ATOM 690 O O . THR A 1 86 ? -0.199 7.310 -4.897 1.00 89.94 86 THR A O 1
ATOM 693 N N . ASP A 1 87 ? 0.550 9.190 -5.873 1.00 86.94 87 ASP A N 1
ATOM 694 C CA . ASP A 1 87 ? -0.620 10.007 -5.538 1.00 86.94 87 ASP A CA 1
ATOM 695 C C . ASP A 1 87 ? -1.907 9.442 -6.159 1.00 86.94 87 ASP A C 1
ATOM 697 O O . ASP A 1 87 ? -2.961 9.437 -5.528 1.00 86.94 87 ASP A O 1
ATOM 701 N N . MET A 1 88 ? -1.826 8.893 -7.379 1.00 84.81 88 MET A N 1
ATOM 702 C CA . MET A 1 88 ? -2.955 8.201 -8.013 1.00 84.81 88 MET A CA 1
ATOM 703 C C . MET A 1 88 ? -3.314 6.870 -7.335 1.00 84.81 88 MET A C 1
ATOM 705 O O . MET A 1 88 ? -4.475 6.462 -7.371 1.00 84.81 88 MET A O 1
ATOM 709 N N . LEU A 1 89 ? -2.331 6.162 -6.774 1.00 79.62 89 LEU A N 1
ATOM 710 C CA . LEU A 1 89 ? -2.532 4.863 -6.130 1.00 79.62 89 LEU A CA 1
ATOM 711 C C . LEU A 1 89 ? -3.061 5.020 -4.700 1.00 79.62 89 LEU A C 1
ATOM 713 O O . LEU A 1 89 ? -3.915 4.245 -4.268 1.00 79.62 89 LEU A O 1
ATOM 717 N N . LEU A 1 90 ? -2.592 6.027 -3.963 1.00 87.62 90 LEU A N 1
ATOM 718 C CA . LEU A 1 90 ? -2.957 6.252 -2.569 1.00 87.62 90 LEU A CA 1
ATOM 719 C C . LEU A 1 90 ? -4.315 6.954 -2.439 1.00 87.62 90 LEU A C 1
ATOM 721 O O . LEU A 1 90 ? -4.432 8.156 -2.236 1.00 87.62 90 LEU A O 1
ATOM 725 N N . ASN A 1 91 ? -5.376 6.155 -2.491 1.00 90.44 91 ASN A N 1
ATOM 726 C CA . ASN A 1 91 ? -6.713 6.556 -2.047 1.00 90.44 91 ASN A CA 1
ATOM 727 C C . ASN A 1 91 ? -6.781 6.695 -0.502 1.00 90.44 91 ASN A C 1
ATOM 729 O O . ASN A 1 91 ? -6.137 5.895 0.183 1.00 90.44 91 ASN A O 1
ATOM 733 N N . PRO A 1 92 ? -7.617 7.595 0.058 1.00 94.06 92 PRO A N 1
ATOM 734 C CA . PRO A 1 92 ? -7.939 7.660 1.490 1.00 94.06 92 PRO A CA 1
ATOM 735 C C . PRO A 1 92 ? -8.194 6.322 2.205 1.00 94.06 92 PRO A C 1
ATOM 737 O O . PRO A 1 92 ? -7.913 6.194 3.394 1.00 94.06 92 PRO A O 1
ATOM 740 N N . ILE A 1 93 ? -8.695 5.301 1.501 1.00 94.94 93 ILE A N 1
ATOM 741 C CA . ILE A 1 93 ? -8.852 3.948 2.064 1.00 94.94 93 ILE A CA 1
ATOM 742 C C . ILE A 1 93 ? -7.505 3.368 2.543 1.00 94.94 93 ILE A C 1
ATOM 744 O O . ILE A 1 93 ? -7.446 2.758 3.607 1.00 94.94 93 ILE A O 1
ATOM 748 N N . HIS A 1 94 ? -6.407 3.598 1.819 1.00 92.81 94 HIS A N 1
ATOM 749 C CA . HIS A 1 94 ? -5.070 3.151 2.229 1.00 92.81 94 HIS A CA 1
ATOM 750 C C . HIS A 1 94 ? -4.565 3.900 3.466 1.00 92.81 94 HIS A C 1
ATOM 752 O O . HIS A 1 94 ? -3.873 3.314 4.299 1.00 92.81 94 HIS A O 1
ATOM 758 N N . ALA A 1 95 ? -4.922 5.185 3.590 1.00 90.44 95 ALA A N 1
ATOM 759 C CA . ALA A 1 95 ? -4.554 6.013 4.733 1.00 90.44 95 ALA A CA 1
ATOM 760 C C . ALA A 1 95 ? -5.165 5.472 6.031 1.00 90.44 95 ALA A C 1
ATOM 762 O O . ALA A 1 95 ? -4.442 5.343 7.014 1.00 90.44 95 ALA A O 1
ATOM 763 N N . VAL A 1 96 ? -6.445 5.073 6.009 1.00 95.25 96 VAL A N 1
ATOM 764 C CA . VAL A 1 96 ? -7.110 4.480 7.182 1.00 95.25 96 VAL A CA 1
ATOM 765 C C . VAL A 1 96 ? -6.740 3.008 7.398 1.00 95.25 96 VAL A C 1
ATOM 767 O O . VAL A 1 96 ? -6.696 2.554 8.535 1.00 95.25 96 VAL A O 1
ATOM 770 N N . ALA A 1 97 ? -6.415 2.253 6.343 1.00 95.69 97 ALA A N 1
ATOM 771 C CA . ALA A 1 97 ? -6.021 0.847 6.470 1.00 95.69 97 ALA A CA 1
ATOM 772 C C . ALA A 1 97 ? -4.749 0.665 7.314 1.00 95.69 97 ALA A C 1
ATOM 774 O O . ALA A 1 97 ? -4.649 -0.288 8.083 1.00 95.69 97 ALA A O 1
ATOM 775 N N . ARG A 1 98 ? -3.781 1.582 7.197 1.00 94.00 98 ARG A N 1
ATOM 776 C CA . ARG A 1 98 ? -2.522 1.530 7.954 1.00 94.00 98 ARG A CA 1
ATOM 777 C C . ARG A 1 98 ? -2.735 1.534 9.481 1.00 94.00 98 ARG A C 1
ATOM 779 O O . ARG A 1 98 ? -2.286 0.583 10.113 1.00 94.00 98 ARG A O 1
ATOM 786 N N . PRO A 1 99 ? -3.386 2.540 10.101 1.00 94.06 99 PRO A N 1
ATOM 787 C CA . PRO A 1 99 ? -3.608 2.566 11.548 1.00 94.06 99 PRO A CA 1
ATOM 788 C C . PRO A 1 99 ? -4.609 1.505 12.030 1.00 94.06 99 PRO A C 1
ATOM 790 O O . PRO A 1 99 ? -4.745 1.295 13.233 1.00 94.06 99 PRO A O 1
ATOM 793 N N . LEU A 1 100 ? -5.311 0.816 11.131 1.00 95.00 100 LEU A N 1
ATOM 794 C CA . LEU A 1 100 ? -6.124 -0.339 11.503 1.00 95.00 100 LEU A CA 1
ATOM 795 C C . LEU A 1 100 ? -5.285 -1.612 11.645 1.00 95.00 100 LEU A C 1
ATOM 797 O O . LEU A 1 100 ? -5.749 -2.558 12.266 1.00 95.00 100 LEU A O 1
ATOM 801 N N . ASP A 1 101 ? -4.065 -1.675 11.115 1.00 93.81 101 ASP A N 1
ATOM 802 C CA . ASP A 1 101 ? -3.222 -2.862 11.245 1.00 93.81 101 ASP A CA 1
ATOM 803 C C . ASP A 1 101 ? -2.517 -2.894 12.611 1.00 93.81 101 ASP A C 1
ATOM 805 O O . ASP A 1 101 ? -1.661 -2.043 12.886 1.00 93.81 101 ASP A O 1
ATOM 809 N N . PRO A 1 102 ? -2.813 -3.883 13.477 1.00 91.38 102 PRO A N 1
ATOM 810 C CA . PRO A 1 102 ? -2.220 -3.930 14.806 1.00 91.38 102 PRO A CA 1
ATOM 811 C C . PRO A 1 102 ? -0.718 -4.261 14.809 1.00 91.38 102 PRO A C 1
ATOM 813 O O . PRO A 1 102 ? -0.114 -4.179 15.883 1.00 91.38 102 PRO A O 1
ATOM 816 N N . MET A 1 103 ? -0.116 -4.631 13.667 1.00 90.25 103 MET A N 1
ATOM 817 C CA . MET A 1 103 ? 1.339 -4.798 13.493 1.00 90.25 103 MET A CA 1
ATOM 818 C C . MET A 1 103 ? 2.051 -3.518 13.086 1.00 90.25 103 MET A C 1
ATOM 820 O O . MET A 1 103 ? 3.251 -3.393 13.308 1.00 90.25 103 MET A O 1
ATOM 824 N N . LEU A 1 104 ? 1.332 -2.559 12.507 1.00 91.00 104 LEU A N 1
ATOM 825 C CA . LEU A 1 104 ? 1.901 -1.296 12.042 1.00 91.00 104 LEU A CA 1
ATOM 826 C C . LEU A 1 104 ? 1.688 -0.177 13.060 1.00 91.00 104 LEU A C 1
ATOM 828 O O . LEU A 1 104 ? 1.516 0.981 12.679 1.00 91.00 104 LEU A O 1
ATOM 832 N N . ARG A 1 105 ? 1.676 -0.525 14.354 1.00 90.31 105 ARG A N 1
ATOM 833 C CA . ARG A 1 105 ? 1.442 0.452 15.412 1.00 90.31 105 ARG A CA 1
ATOM 834 C C . ARG A 1 105 ? 2.551 1.477 15.453 1.00 90.31 105 ARG A C 1
ATOM 836 O O . ARG A 1 105 ? 3.706 1.148 15.713 1.00 90.31 105 ARG A O 1
ATOM 843 N N . ASP A 1 106 ? 2.168 2.719 15.228 1.00 89.75 106 ASP A N 1
ATOM 844 C CA . ASP A 1 106 ? 3.089 3.834 15.157 1.00 89.75 106 ASP A CA 1
ATOM 845 C C . ASP A 1 106 ? 2.348 5.111 15.537 1.00 89.75 106 ASP A C 1
ATOM 847 O O . ASP A 1 106 ? 1.596 5.673 14.747 1.00 89.75 106 ASP A O 1
ATOM 851 N N . ILE A 1 107 ? 2.583 5.592 16.758 1.00 88.69 107 ILE A N 1
ATOM 852 C CA . ILE A 1 107 ? 1.947 6.811 17.271 1.00 88.69 107 ILE A CA 1
ATOM 853 C C . ILE A 1 107 ? 2.253 8.045 16.414 1.00 88.69 107 ILE A C 1
ATOM 855 O O . ILE A 1 107 ? 1.489 9.009 16.436 1.00 88.69 107 ILE A O 1
ATOM 859 N N . THR A 1 108 ? 3.347 8.032 15.644 1.00 90.56 108 THR A N 1
ATOM 860 C CA . THR A 1 108 ? 3.711 9.160 14.783 1.00 90.56 108 THR A CA 1
ATOM 861 C C . THR A 1 108 ? 2.793 9.286 13.571 1.00 90.56 108 THR A C 1
ATOM 863 O O . THR A 1 108 ? 2.709 10.369 12.990 1.00 90.56 108 THR A O 1
ATOM 866 N N . VAL A 1 109 ? 2.023 8.236 13.245 1.00 87.88 109 VAL A N 1
ATOM 867 C CA . VAL A 1 109 ? 1.012 8.258 12.179 1.00 87.88 109 VAL A CA 1
ATOM 868 C C . VAL A 1 109 ? -0.004 9.386 12.387 1.00 87.88 109 VAL A C 1
ATOM 870 O O . VAL A 1 109 ? -0.421 10.026 11.425 1.00 87.88 109 VAL A O 1
ATOM 873 N N . PHE A 1 110 ? -0.331 9.696 13.646 1.00 88.19 110 PHE A N 1
ATOM 874 C CA . PHE A 1 110 ? -1.286 10.746 14.003 1.00 88.19 110 PHE A CA 1
ATOM 875 C C . PHE A 1 110 ? -0.721 12.160 13.883 1.00 88.19 110 PHE A C 1
ATOM 877 O O . PHE A 1 110 ? -1.485 13.120 13.814 1.00 88.19 110 PHE A O 1
ATOM 884 N N . SER A 1 111 ? 0.604 12.303 13.835 1.00 90.81 111 SER A N 1
ATOM 885 C CA . SER A 1 111 ? 1.253 13.589 13.575 1.00 90.81 111 SER A CA 1
ATOM 886 C C . SER A 1 111 ? 1.141 13.998 12.103 1.00 90.81 111 SER A C 1
ATOM 888 O O . SER A 1 111 ? 1.353 15.164 11.771 1.00 90.81 111 SER A O 1
ATOM 890 N N . ASN A 1 112 ? 0.807 13.061 11.207 1.00 90.56 112 ASN A N 1
ATOM 891 C CA . ASN A 1 112 ? 0.567 13.352 9.801 1.00 90.56 112 ASN A CA 1
ATOM 892 C C . ASN A 1 112 ? -0.875 13.845 9.599 1.00 90.56 112 ASN A C 1
ATOM 894 O O . ASN A 1 112 ? -1.823 13.061 9.528 1.00 90.56 112 ASN A O 1
ATOM 898 N N . VAL A 1 113 ? -1.022 15.167 9.492 1.00 91.31 113 VAL A N 1
ATOM 899 C CA . VAL A 1 113 ? -2.319 15.848 9.358 1.00 91.31 113 VAL A CA 1
ATOM 900 C C . VAL A 1 113 ? -3.090 15.378 8.122 1.00 91.31 113 VAL A C 1
ATOM 902 O O . VAL A 1 113 ? -4.298 15.166 8.211 1.00 91.31 113 VAL A O 1
ATOM 905 N N . ASP A 1 114 ? -2.407 15.163 6.996 1.00 89.94 114 ASP A N 1
ATOM 906 C CA . ASP A 1 114 ? -3.051 14.764 5.741 1.00 89.94 114 ASP A CA 1
ATOM 907 C C . ASP A 1 114 ? -3.579 13.328 5.817 1.00 89.94 114 ASP A C 1
ATOM 909 O O . ASP A 1 114 ? -4.725 13.060 5.451 1.00 89.94 114 ASP A O 1
ATOM 913 N N . LEU A 1 115 ? -2.774 12.407 6.358 1.00 88.19 115 LEU A N 1
ATOM 914 C CA . LEU A 1 115 ? -3.179 11.016 6.571 1.00 88.19 115 LEU A CA 1
ATOM 915 C C . LEU A 1 115 ? -4.378 10.934 7.520 1.00 88.19 115 LEU A C 1
ATOM 917 O O . LEU A 1 115 ? -5.326 10.186 7.258 1.00 88.19 115 LEU A O 1
ATOM 921 N N . MET A 1 116 ? -4.377 11.731 8.590 1.00 92.50 116 MET A N 1
ATOM 922 C CA . MET A 1 116 ? -5.490 11.758 9.534 1.00 92.50 116 MET A CA 1
ATOM 923 C C . MET A 1 116 ? -6.750 12.373 8.941 1.00 92.50 116 MET A C 1
ATOM 925 O O . MET A 1 116 ? -7.818 11.790 9.099 1.00 92.50 116 MET A O 1
ATOM 929 N N . ALA A 1 117 ? -6.648 13.466 8.185 1.00 93.81 117 ALA A N 1
ATOM 930 C CA . ALA A 1 117 ? -7.796 14.048 7.494 1.00 93.81 117 ALA A CA 1
ATOM 931 C C . ALA A 1 117 ? -8.427 13.060 6.493 1.00 93.81 117 ALA A C 1
ATOM 933 O O . ALA A 1 117 ? -9.652 12.932 6.415 1.00 93.81 117 ALA A O 1
ATOM 934 N N . GLN A 1 118 ? -7.601 12.312 5.755 1.00 93.56 118 GLN A N 1
ATOM 935 C CA . GLN A 1 118 ? -8.081 11.253 4.866 1.00 93.56 118 GLN A CA 1
ATOM 936 C C . GLN A 1 118 ? -8.743 10.109 5.641 1.00 93.56 118 GLN A C 1
ATOM 938 O O . GLN A 1 118 ? -9.806 9.634 5.235 1.00 93.56 118 GLN A O 1
ATOM 943 N N . SER A 1 119 ? -8.152 9.703 6.767 1.00 93.25 119 SER A N 1
ATOM 944 C CA . SER A 1 119 ? -8.693 8.642 7.620 1.00 93.25 119 SER A CA 1
ATOM 945 C C . SER A 1 119 ? -10.048 9.027 8.206 1.00 93.25 119 SER A C 1
ATOM 947 O O . SER A 1 119 ? -11.013 8.275 8.068 1.00 93.25 119 SER A O 1
ATOM 949 N N . GLU A 1 120 ? -10.155 10.236 8.760 1.00 95.19 120 GLU A N 1
ATOM 950 C CA . GLU A 1 120 ? -11.412 10.811 9.240 1.00 95.19 120 GLU A CA 1
ATOM 951 C C . GLU A 1 120 ? -12.470 10.836 8.132 1.00 95.19 120 GLU A C 1
ATOM 953 O O . GLU A 1 120 ? -13.607 10.445 8.372 1.00 95.19 120 GLU A O 1
ATOM 958 N N . SER A 1 121 ? -12.112 11.217 6.899 1.00 96.31 121 SER A N 1
ATOM 959 C CA . SER A 1 121 ? -13.061 11.232 5.776 1.00 96.31 121 SER A CA 1
ATOM 960 C C . SER A 1 121 ? -13.609 9.841 5.431 1.00 96.31 121 SER A C 1
ATOM 962 O O . SER A 1 121 ? -14.762 9.718 5.008 1.00 96.31 121 SER A O 1
ATOM 964 N N . VAL A 1 122 ? -12.806 8.782 5.584 1.00 96.62 122 VAL A N 1
ATOM 965 C CA . VAL A 1 122 ? -13.272 7.405 5.360 1.00 96.62 122 VAL A CA 1
ATOM 966 C C . VAL A 1 122 ? -14.159 6.937 6.509 1.00 96.62 122 VAL A C 1
ATOM 968 O O . VAL A 1 122 ? -15.244 6.416 6.248 1.00 96.62 122 VAL A O 1
ATOM 971 N N . VAL A 1 123 ? -13.747 7.167 7.760 1.00 96.31 123 VAL A N 1
ATOM 972 C CA . VAL A 1 123 ? -14.554 6.832 8.946 1.00 96.31 123 VAL A CA 1
ATOM 973 C C . VAL A 1 123 ? -15.896 7.564 8.903 1.00 96.31 123 VAL A C 1
ATOM 975 O O . VAL A 1 123 ? -16.939 6.954 9.135 1.00 96.31 123 VAL A O 1
ATOM 978 N N . GLU A 1 124 ? -15.891 8.837 8.500 1.00 96.94 124 GLU A N 1
ATOM 979 C CA . GLU A 1 124 ? -17.099 9.642 8.343 1.00 96.94 124 GLU A CA 1
ATOM 980 C C . GLU A 1 124 ? -18.094 9.004 7.363 1.00 96.94 124 GLU A C 1
ATOM 982 O O . GLU A 1 124 ? -19.297 8.933 7.624 1.00 96.94 124 GLU A O 1
ATOM 987 N N . ARG A 1 125 ? -17.579 8.498 6.236 1.00 96.81 125 ARG A N 1
ATOM 988 C CA . ARG A 1 125 ? -18.380 7.846 5.194 1.00 96.81 125 ARG A CA 1
ATOM 989 C C . ARG A 1 125 ? -18.919 6.479 5.613 1.00 96.81 125 ARG A C 1
ATOM 991 O O . ARG A 1 125 ? -19.994 6.105 5.153 1.00 96.81 125 ARG A O 1
ATOM 998 N N . LEU A 1 126 ? -18.176 5.729 6.428 1.00 96.25 126 LEU A N 1
ATOM 999 C CA . LEU A 1 126 ? -18.525 4.354 6.805 1.00 96.25 126 LEU A CA 1
ATOM 1000 C C . LEU A 1 126 ? -19.403 4.264 8.059 1.00 96.25 126 LEU A C 1
ATOM 1002 O O . LEU A 1 126 ? -20.254 3.377 8.131 1.00 96.25 126 LEU A O 1
ATOM 1006 N N . ILE A 1 127 ? -19.198 5.149 9.039 1.00 95.50 127 ILE A N 1
ATOM 1007 C CA . ILE A 1 127 ? -19.800 5.029 10.378 1.00 95.50 127 ILE A CA 1
ATOM 1008 C C . ILE A 1 127 ? -20.805 6.142 10.669 1.00 95.50 127 ILE A C 1
ATOM 1010 O O . ILE A 1 127 ? -21.875 5.874 11.225 1.00 95.50 127 ILE A O 1
ATOM 1014 N N . GLY A 1 128 ? -20.494 7.383 10.292 1.00 95.00 128 GLY A N 1
ATOM 1015 C CA . GLY A 1 128 ? -21.362 8.529 10.542 1.00 95.00 128 GLY A CA 1
ATOM 1016 C C . GLY A 1 128 ? -20.617 9.858 10.539 1.00 95.00 128 GLY A C 1
ATOM 1017 O O . GLY A 1 128 ? -19.396 9.900 10.603 1.00 95.00 128 GLY A O 1
ATOM 1018 N N . LYS A 1 129 ? -21.373 10.961 10.492 1.00 96.62 129 LYS A N 1
ATOM 1019 C CA . LYS A 1 129 ? -20.830 12.326 10.397 1.00 96.62 129 LYS A CA 1
ATOM 1020 C C . LYS A 1 129 ? -19.838 12.645 11.519 1.00 96.62 129 LYS A C 1
ATOM 1022 O O . LYS A 1 129 ? -20.049 12.228 12.664 1.00 96.62 129 LYS A O 1
ATOM 1027 N N . LYS A 1 130 ? -18.819 13.449 11.200 1.00 96.00 130 LYS A N 1
ATOM 1028 C CA . LYS A 1 130 ? -17.854 13.960 12.185 1.00 96.00 130 LYS A CA 1
ATOM 1029 C C . LYS A 1 130 ? -18.578 14.671 13.341 1.00 96.00 130 LYS A C 1
ATOM 1031 O O . LYS A 1 130 ? -19.467 15.489 13.100 1.00 96.00 130 LYS A O 1
ATOM 1036 N N . GLY A 1 131 ? -18.214 14.342 14.585 1.00 94.44 131 GLY A N 1
ATOM 1037 C CA . GLY A 1 131 ? -18.857 14.842 15.811 1.00 94.44 131 GLY A CA 1
ATOM 1038 C C . GLY A 1 131 ? -20.122 14.087 16.244 1.00 94.44 131 GLY A C 1
ATOM 1039 O O . GLY A 1 131 ? -20.809 14.512 17.172 1.00 94.44 131 GLY A O 1
ATOM 1040 N N . SER A 1 132 ? -20.478 12.994 15.561 1.00 97.44 132 SER A N 1
ATOM 1041 C CA . SER A 1 132 ? -21.426 12.019 16.110 1.00 97.44 132 SER A CA 1
ATOM 1042 C C . SER A 1 132 ? -20.722 11.115 17.120 1.00 97.44 132 SER A C 1
ATOM 1044 O O . SER A 1 132 ? -19.550 10.801 16.936 1.00 97.44 132 SER A O 1
ATOM 1046 N N . SER A 1 133 ? -21.447 10.621 18.133 1.00 96.69 133 SER A N 1
ATOM 1047 C CA . SER A 1 133 ? -20.849 9.741 19.150 1.00 96.69 133 SER A CA 1
ATOM 1048 C C . SER A 1 133 ? -20.181 8.516 18.528 1.00 96.69 133 SER A C 1
ATOM 1050 O O . SER A 1 133 ? -19.062 8.201 18.881 1.00 96.69 133 SER A O 1
ATOM 1052 N N . ARG A 1 134 ? -20.799 7.893 17.514 1.00 96.31 134 ARG A N 1
ATOM 1053 C CA . ARG A 1 134 ? -20.211 6.735 16.818 1.00 96.31 134 ARG A CA 1
ATOM 1054 C C . ARG A 1 134 ? -18.908 7.066 16.091 1.00 96.31 134 ARG A C 1
ATOM 1056 O O . ARG A 1 134 ? -18.015 6.227 16.042 1.00 96.31 134 ARG A O 1
ATOM 1063 N N . PHE A 1 135 ? -18.819 8.251 15.485 1.00 96.81 135 PHE A N 1
ATOM 1064 C CA . PHE A 1 135 ? -17.589 8.706 14.839 1.00 96.81 135 PHE A CA 1
ATOM 1065 C C . PHE A 1 135 ? -16.498 8.944 15.886 1.00 96.81 135 PHE A C 1
ATOM 1067 O O . PHE A 1 135 ? -15.391 8.434 15.732 1.00 96.81 135 PHE A O 1
ATOM 1074 N N . ASP A 1 136 ? -16.828 9.682 16.947 1.00 95.81 136 ASP A N 1
ATOM 1075 C CA . ASP A 1 136 ? -15.885 10.025 18.011 1.00 95.81 136 ASP A CA 1
ATOM 1076 C C . ASP A 1 136 ? -15.400 8.754 18.735 1.00 95.81 136 ASP A C 1
ATOM 1078 O O . ASP A 1 136 ? -14.195 8.552 18.857 1.00 95.81 136 ASP A O 1
ATOM 1082 N N . ASP A 1 137 ? -16.313 7.833 19.073 1.00 95.38 137 ASP A N 1
ATOM 1083 C CA . ASP A 1 137 ? -16.008 6.525 19.665 1.00 95.38 137 ASP A CA 1
ATOM 1084 C C . ASP A 1 137 ? -15.097 5.697 18.743 1.00 95.38 137 ASP A C 1
ATOM 1086 O O . ASP A 1 137 ? -14.119 5.108 19.200 1.00 95.38 137 ASP A O 1
ATOM 1090 N N . CYS A 1 138 ? -15.368 5.664 17.432 1.00 96.00 138 CYS A N 1
ATOM 1091 C CA . CYS A 1 138 ? -14.520 4.960 16.468 1.00 96.00 138 CYS A CA 1
ATOM 1092 C C . CYS A 1 138 ? -13.103 5.546 16.415 1.00 96.00 138 CYS A C 1
ATOM 1094 O O . CYS A 1 138 ? -12.124 4.796 16.380 1.00 96.00 138 CYS A O 1
ATOM 1096 N N . MET A 1 139 ? -12.984 6.876 16.388 1.00 95.25 139 MET A N 1
ATOM 1097 C CA . MET A 1 139 ? -11.690 7.552 16.351 1.00 95.25 139 MET A CA 1
ATOM 1098 C C . MET A 1 139 ? -10.921 7.327 17.651 1.00 95.25 139 MET A C 1
ATOM 1100 O O . MET A 1 139 ? -9.764 6.921 17.591 1.00 95.25 139 MET A O 1
ATOM 1104 N N . ASP A 1 140 ? -11.553 7.493 18.814 1.00 93.56 140 ASP A N 1
ATOM 1105 C CA . ASP A 1 140 ? -10.936 7.220 20.117 1.00 93.56 140 ASP A CA 1
ATOM 1106 C C . ASP A 1 140 ? -10.450 5.767 20.211 1.00 93.56 140 ASP A C 1
ATOM 1108 O O . ASP A 1 140 ? -9.308 5.515 20.599 1.00 93.56 140 ASP A O 1
ATOM 1112 N N . GLN A 1 141 ? -11.261 4.800 19.766 1.00 93.44 141 GLN A N 1
ATOM 1113 C CA . GLN A 1 141 ? -10.854 3.395 19.693 1.00 93.44 141 GLN A CA 1
ATOM 1114 C C . GLN A 1 141 ? -9.647 3.182 18.755 1.00 93.44 141 GLN A C 1
ATOM 1116 O O . GLN A 1 141 ? -8.790 2.342 19.051 1.00 93.44 141 GLN A O 1
ATOM 1121 N N . LEU A 1 142 ? -9.547 3.938 17.653 1.00 92.69 142 LEU A N 1
ATOM 1122 C CA . LEU A 1 142 ? -8.421 3.882 16.710 1.00 92.69 142 LEU A CA 1
ATOM 1123 C C . LEU A 1 142 ? -7.145 4.408 17.358 1.00 92.69 142 LEU A C 1
ATOM 1125 O O . LEU A 1 142 ? -6.122 3.721 17.321 1.00 92.69 142 LEU A O 1
ATOM 1129 N N . TYR A 1 143 ? -7.220 5.562 18.021 1.00 91.75 143 TYR A N 1
ATOM 1130 C CA . TYR A 1 143 ? -6.115 6.100 18.810 1.00 91.75 143 TYR A CA 1
ATOM 1131 C C . TYR A 1 143 ? -5.664 5.095 19.874 1.00 91.75 143 TYR A C 1
ATOM 1133 O O . TYR A 1 143 ? -4.500 4.696 19.895 1.00 91.75 143 TYR A O 1
ATOM 1141 N N . GLU A 1 144 ? -6.580 4.613 20.713 1.00 90.44 144 GLU A N 1
ATOM 1142 C CA . GLU A 1 144 ? -6.281 3.653 21.779 1.00 90.44 144 GLU A CA 1
ATOM 1143 C C . GLU A 1 144 ? -5.574 2.390 21.261 1.00 90.44 144 GLU A C 1
ATOM 1145 O O . GLU A 1 144 ? -4.578 1.946 21.846 1.00 90.44 144 GLU A O 1
ATOM 1150 N N . SER A 1 145 ? -6.025 1.854 20.120 1.00 87.94 145 SER A N 1
ATOM 1151 C CA . SER A 1 145 ? -5.414 0.674 19.499 1.00 87.94 145 SER A CA 1
ATOM 1152 C C . SER A 1 145 ? -3.935 0.886 19.140 1.00 87.94 145 SER A C 1
ATOM 1154 O O . SER A 1 145 ? -3.106 -0.006 19.356 1.00 87.94 145 SER A O 1
ATOM 1156 N N . GLN A 1 146 ? -3.590 2.089 18.678 1.00 89.69 146 GLN A N 1
ATOM 1157 C CA . GLN A 1 146 ? -2.247 2.477 18.254 1.00 89.69 146 GLN A CA 1
ATOM 1158 C C . GLN A 1 146 ? -1.316 2.782 19.436 1.00 89.69 146 GLN A C 1
ATOM 1160 O O . GLN A 1 146 ? -0.125 2.486 19.371 1.00 89.69 146 GLN A O 1
ATOM 1165 N N . PHE A 1 147 ? -1.847 3.280 20.556 1.00 86.25 147 PHE A N 1
ATOM 1166 C CA . PHE A 1 147 ? -1.073 3.560 21.776 1.00 86.25 147 PHE A CA 1
ATOM 1167 C C . PHE A 1 147 ? -0.693 2.318 22.596 1.00 86.25 147 PHE A C 1
ATOM 1169 O O . PHE A 1 147 ? -0.171 2.446 23.706 1.00 86.25 147 PHE A O 1
ATOM 1176 N N . GLY A 1 148 ? -0.969 1.110 22.099 1.00 79.31 148 GLY A N 1
ATOM 1177 C CA . GLY A 1 148 ? -0.755 -0.103 22.890 1.00 79.31 148 GLY A CA 1
ATOM 1178 C C . GLY A 1 148 ? -1.675 -0.170 24.112 1.00 79.31 148 GLY A C 1
ATOM 1179 O O . GLY A 1 148 ? -1.324 -0.759 25.137 1.00 79.31 148 GLY A O 1
ATOM 1180 N N . ARG A 1 149 ? -2.840 0.482 24.021 1.00 75.00 149 ARG A N 1
ATOM 1181 C CA . ARG A 1 149 ? -3.897 0.463 25.029 1.00 75.00 149 ARG A CA 1
ATOM 1182 C C . ARG A 1 149 ? -5.161 -0.079 24.385 1.00 75.00 149 ARG A C 1
ATOM 1184 O O . ARG A 1 149 ? -6.123 0.640 24.168 1.00 75.00 149 ARG A O 1
ATOM 1191 N N . GLY A 1 150 ? -5.167 -1.357 24.043 1.00 73.69 150 GLY A N 1
ATOM 1192 C CA . GLY A 1 150 ? -6.288 -1.926 23.324 1.00 73.69 150 GLY A CA 1
ATOM 1193 C C . GLY A 1 150 ? -6.360 -3.439 23.360 1.00 73.69 150 GLY A C 1
ATOM 1194 O O . GLY A 1 150 ? -5.648 -4.151 24.065 1.00 73.69 150 GLY A O 1
ATOM 1195 N N . VAL A 1 151 ? -7.285 -3.926 22.547 1.00 80.44 151 VAL A N 1
ATOM 1196 C CA . VAL A 1 151 ? -7.661 -5.334 22.432 1.00 80.44 151 VAL A CA 1
ATOM 1197 C C . VAL A 1 151 ? -6.473 -6.221 22.012 1.00 80.44 151 VAL A C 1
ATOM 1199 O O . VAL A 1 151 ? -6.390 -7.396 22.363 1.00 80.44 151 VAL A O 1
ATOM 1202 N N . PHE A 1 152 ? -5.500 -5.637 21.316 1.00 85.38 152 PHE A N 1
ATOM 1203 C CA . PHE A 1 152 ? -4.351 -6.343 20.762 1.00 85.38 152 PHE A CA 1
ATOM 1204 C C . PHE A 1 152 ? -3.111 -6.351 21.662 1.00 85.38 152 PHE A C 1
ATOM 1206 O O . PHE A 1 152 ? -2.047 -6.779 21.220 1.00 85.38 152 PHE A O 1
ATOM 1213 N N . ASP A 1 153 ? -3.185 -5.856 22.899 1.00 85.44 153 ASP A N 1
ATOM 1214 C CA . ASP A 1 153 ? -1.999 -5.770 23.768 1.00 85.44 153 ASP A CA 1
ATOM 1215 C C . ASP A 1 153 ? -1.727 -7.007 24.604 1.00 85.44 153 ASP A C 1
ATOM 1217 O O . ASP A 1 153 ? -0.640 -7.148 25.168 1.00 85.44 153 ASP A O 1
ATOM 1221 N N . THR A 1 154 ? -2.665 -7.951 24.627 1.00 86.94 154 THR A N 1
ATOM 1222 C CA . THR A 1 154 ? -2.418 -9.233 25.280 1.00 86.94 154 THR A CA 1
ATOM 1223 C C . THR A 1 154 ? -1.298 -9.988 24.543 1.00 86.94 154 THR A C 1
ATOM 1225 O O . THR A 1 154 ? -1.293 -10.023 23.308 1.00 86.94 154 THR A O 1
ATOM 1228 N N . PRO A 1 155 ? -0.357 -10.645 25.251 1.00 86.56 155 PRO A N 1
ATOM 1229 C CA . PRO A 1 155 ? 0.714 -11.412 24.606 1.00 86.56 155 PRO A CA 1
ATOM 1230 C C . PRO A 1 155 ? 0.194 -12.467 23.619 1.00 86.56 155 PRO A C 1
ATOM 1232 O O . PRO A 1 155 ? 0.812 -12.728 22.589 1.00 86.56 155 PRO A O 1
ATOM 1235 N N . LYS A 1 156 ? -0.979 -13.048 23.910 1.00 87.75 156 LYS A N 1
ATOM 1236 C CA . LYS A 1 156 ? -1.655 -14.011 23.033 1.00 87.75 156 LYS A CA 1
ATOM 1237 C C . LYS A 1 156 ? -2.164 -13.361 21.745 1.00 87.75 156 LYS A C 1
ATOM 1239 O O . LYS A 1 156 ? -2.009 -13.962 20.685 1.00 87.75 156 LYS A O 1
ATOM 1244 N N . ALA A 1 157 ? -2.748 -12.163 21.826 1.00 86.56 157 ALA A N 1
ATOM 1245 C CA . ALA A 1 157 ? -3.181 -11.423 20.645 1.00 86.56 157 ALA A CA 1
ATOM 1246 C C . ALA A 1 157 ? -1.977 -11.026 19.785 1.00 86.56 157 ALA A C 1
ATOM 1248 O O . ALA A 1 157 ? -2.000 -11.289 18.592 1.00 86.56 157 ALA A O 1
ATOM 1249 N N . LYS A 1 158 ? -0.891 -10.510 20.381 1.00 86.75 158 LYS A N 1
ATOM 1250 C CA . LYS A 1 158 ? 0.331 -10.149 19.637 1.00 86.75 158 LYS A CA 1
ATOM 1251 C C . LYS A 1 158 ? 0.900 -11.322 18.837 1.00 86.75 158 LYS A C 1
ATOM 1253 O O . LYS A 1 158 ? 1.032 -11.208 17.626 1.00 86.75 158 LYS A O 1
ATOM 1258 N N . LYS A 1 159 ? 1.103 -12.480 19.482 1.00 87.44 159 LYS A N 1
ATOM 1259 C CA . LYS A 1 159 ? 1.582 -13.701 18.804 1.00 87.44 159 LYS A CA 1
ATOM 1260 C C . LYS A 1 159 ? 0.671 -14.158 17.661 1.00 87.44 159 LYS A C 1
ATOM 1262 O O . LYS A 1 159 ? 1.153 -14.736 16.694 1.00 87.44 159 LYS A O 1
ATOM 1267 N N . ARG A 1 160 ? -0.647 -13.956 17.785 1.00 83.88 160 ARG A N 1
ATOM 1268 C CA . ARG A 1 160 ? -1.598 -14.291 16.716 1.00 83.88 160 ARG A CA 1
ATOM 1269 C C . ARG A 1 160 ? -1.531 -13.300 15.572 1.00 83.88 160 ARG A C 1
ATOM 1271 O O . ARG A 1 160 ? -1.415 -13.737 14.443 1.00 83.88 160 ARG A O 1
ATOM 1278 N N . VAL A 1 161 ? -1.538 -11.999 15.849 1.00 85.56 161 VAL A N 1
ATOM 1279 C CA . VAL A 1 161 ? -1.465 -10.979 14.794 1.00 85.56 161 VAL A CA 1
ATOM 1280 C C . VAL A 1 161 ? -0.121 -11.035 14.044 1.00 85.56 161 VAL A C 1
ATOM 1282 O O . VAL A 1 161 ? -0.076 -10.745 12.859 1.00 85.56 161 VAL A O 1
ATOM 1285 N N . GLU A 1 162 ? 0.969 -11.474 14.680 1.00 85.75 162 GLU A N 1
ATOM 1286 C CA . GLU A 1 162 ? 2.241 -11.721 13.978 1.00 85.75 162 GLU A CA 1
ATOM 1287 C C . GLU A 1 162 ? 2.157 -12.866 12.954 1.00 85.75 162 GLU A C 1
ATOM 1289 O O . GLU A 1 162 ? 2.896 -12.873 11.970 1.00 85.75 162 GLU A O 1
ATOM 1294 N N . LYS A 1 163 ? 1.276 -13.844 13.192 1.00 85.88 163 LYS A N 1
ATOM 1295 C CA . LYS A 1 163 ? 1.110 -15.034 12.349 1.00 85.88 163 LYS A CA 1
ATOM 1296 C C . LYS A 1 163 ? -0.030 -14.892 11.339 1.00 85.88 163 LYS A C 1
ATOM 1298 O O . LYS A 1 163 ? 0.071 -15.400 10.225 1.00 85.88 163 LYS A O 1
ATOM 1303 N N . ASP A 1 164 ? -1.111 -14.252 11.756 1.00 84.12 164 ASP A N 1
ATOM 1304 C CA . ASP A 1 164 ? -2.361 -14.120 11.024 1.00 84.12 164 ASP A CA 1
ATOM 1305 C C . ASP A 1 164 ? -2.396 -12.769 10.286 1.00 84.12 164 ASP A C 1
ATOM 1307 O O . ASP A 1 164 ? -1.720 -11.814 10.661 1.00 84.12 164 ASP A O 1
ATOM 1311 N N . ASN A 1 165 ? -3.210 -12.649 9.236 1.00 88.81 165 ASN A N 1
ATOM 1312 C CA . ASN A 1 165 ? -3.426 -11.345 8.607 1.00 88.81 165 ASN A CA 1
ATOM 1313 C C . ASN A 1 165 ? -4.241 -10.407 9.528 1.00 88.81 165 ASN A C 1
ATOM 1315 O O . ASN A 1 165 ? -4.923 -10.844 10.461 1.00 88.81 165 ASN A O 1
ATOM 1319 N N . ALA A 1 166 ? -4.195 -9.099 9.254 1.00 92.31 166 ALA A N 1
ATOM 1320 C CA . ALA A 1 166 ? -4.836 -8.094 10.102 1.00 92.31 166 ALA A CA 1
ATOM 1321 C C . ALA A 1 166 ? -6.359 -8.300 10.247 1.00 92.31 166 ALA A C 1
ATOM 1323 O O . ALA A 1 166 ? -6.892 -8.071 11.333 1.00 92.31 166 ALA A O 1
ATOM 1324 N N . VAL A 1 167 ? -7.048 -8.780 9.200 1.00 93.94 167 VAL A N 1
ATOM 1325 C CA . VAL A 1 167 ? -8.496 -9.073 9.231 1.00 93.94 167 VAL A CA 1
ATOM 1326 C C . VAL A 1 167 ? -8.802 -10.137 10.283 1.00 93.94 167 VAL A C 1
ATOM 1328 O O . VAL A 1 167 ? -9.592 -9.886 11.191 1.00 93.94 167 VAL A O 1
ATOM 1331 N N . LEU A 1 168 ? -8.106 -11.276 10.233 1.00 92.12 168 LEU A N 1
ATOM 1332 C CA . LEU A 1 168 ? -8.247 -12.358 11.217 1.00 92.12 168 LEU A CA 1
ATOM 1333 C C . LEU A 1 168 ? -7.905 -11.887 12.637 1.00 92.12 168 LEU A C 1
ATOM 1335 O O . LEU A 1 168 ? -8.539 -12.297 13.613 1.00 92.12 168 LEU A O 1
ATOM 1339 N N . GLY A 1 169 ? -6.928 -10.982 12.758 1.00 92.38 169 GLY A N 1
ATOM 1340 C CA . GLY A 1 169 ? -6.625 -10.299 14.011 1.00 92.38 169 GLY A CA 1
ATOM 1341 C C . GLY A 1 169 ? -7.859 -9.601 14.591 1.00 92.38 169 GLY A C 1
ATOM 1342 O O . GLY A 1 169 ? -8.201 -9.820 15.760 1.00 92.38 169 GLY A O 1
ATOM 1343 N N . TRP A 1 170 ? -8.544 -8.790 13.783 1.00 94.38 170 TRP A N 1
ATOM 1344 C CA . TRP A 1 170 ? -9.765 -8.089 14.183 1.00 94.38 170 TRP A CA 1
ATOM 1345 C C . TRP A 1 170 ? -10.940 -9.020 14.454 1.00 94.38 170 TRP A C 1
ATOM 1347 O O . TRP A 1 170 ? -11.635 -8.804 15.443 1.00 94.38 170 TRP A O 1
ATOM 1357 N N . GLU A 1 171 ? -11.147 -10.073 13.669 1.00 94.19 171 GLU A N 1
ATOM 1358 C CA . GLU A 1 171 ? -12.203 -11.060 13.932 1.00 94.19 171 GLU A CA 1
ATOM 1359 C C . GLU A 1 171 ? -12.024 -11.746 15.289 1.00 94.19 171 GLU A C 1
ATOM 1361 O O . GLU A 1 171 ? -12.970 -11.853 16.069 1.00 94.19 171 GLU A O 1
ATOM 1366 N N . ALA A 1 172 ? -10.798 -12.171 15.603 1.00 92.75 172 ALA A N 1
ATOM 1367 C CA . ALA A 1 172 ? -10.523 -12.933 16.815 1.00 92.75 172 ALA A CA 1
ATOM 1368 C C . ALA A 1 172 ? -10.560 -12.085 18.092 1.00 92.75 172 ALA A C 1
ATOM 1370 O O . ALA A 1 172 ? -10.836 -12.611 19.171 1.00 92.75 172 ALA A O 1
ATOM 1371 N N . ASN A 1 173 ? -10.232 -10.795 17.993 1.00 91.12 173 ASN A N 1
ATOM 1372 C CA . ASN A 1 173 ? -10.016 -9.960 19.169 1.00 91.12 173 ASN A CA 1
ATOM 1373 C C . ASN A 1 173 ? -11.032 -8.807 19.267 1.00 91.12 173 ASN A C 1
ATOM 1375 O O . ASN A 1 173 ? -11.455 -8.462 20.365 1.00 91.12 173 ASN A O 1
ATOM 1379 N N . GLY A 1 174 ? -11.475 -8.212 18.159 1.00 89.88 174 GLY A N 1
ATOM 1380 C CA . GLY A 1 174 ? -12.168 -6.917 18.142 1.00 89.88 174 GLY A CA 1
ATOM 1381 C C . GLY A 1 174 ? -13.616 -6.882 18.647 1.00 89.88 174 GLY A C 1
ATOM 1382 O O . GLY A 1 174 ? -14.195 -5.801 18.703 1.00 89.88 174 GLY A O 1
ATOM 1383 N N . ALA A 1 175 ? -14.193 -8.008 19.081 1.00 84.56 175 ALA A N 1
ATOM 1384 C CA . ALA A 1 175 ? -15.605 -8.129 19.476 1.00 84.56 175 ALA A CA 1
ATOM 1385 C C . ALA A 1 175 ? -16.081 -7.143 20.573 1.00 84.56 175 ALA A C 1
ATOM 1387 O O . ALA A 1 175 ? -17.277 -6.906 20.705 1.00 84.56 175 ALA A O 1
ATOM 1388 N N . GLY A 1 176 ? -15.170 -6.555 21.358 1.00 85.88 176 GLY A N 1
ATOM 1389 C CA . GLY A 1 176 ? -15.497 -5.561 22.391 1.00 85.88 176 GLY A CA 1
ATOM 1390 C C . GLY A 1 176 ? -15.551 -4.102 21.918 1.00 85.88 176 GLY A C 1
ATOM 1391 O O . GLY A 1 176 ? -15.777 -3.222 22.743 1.00 85.88 176 GLY A O 1
ATOM 1392 N N . ARG A 1 177 ? -15.287 -3.823 20.635 1.00 87.25 177 ARG A N 1
ATOM 1393 C CA . ARG A 1 177 ? -15.172 -2.466 20.075 1.00 87.25 177 ARG A CA 1
ATOM 1394 C C . ARG A 1 177 ? -15.855 -2.402 18.711 1.00 87.25 177 ARG A C 1
ATOM 1396 O O . ARG A 1 177 ? -15.200 -2.482 17.677 1.00 87.25 177 ARG A O 1
ATOM 1403 N N . GLN A 1 178 ? -17.185 -2.354 18.722 1.00 91.00 178 GLN A N 1
ATOM 1404 C CA . GLN A 1 178 ? -18.000 -2.642 17.540 1.00 91.00 178 GLN A CA 1
ATOM 1405 C C . GLN A 1 178 ? -17.771 -1.651 16.388 1.00 91.00 178 GLN A C 1
ATOM 1407 O O . GLN A 1 178 ? -17.762 -2.065 15.231 1.00 91.00 178 GLN A O 1
ATOM 1412 N N . GLU A 1 179 ? -17.561 -0.367 16.683 1.00 93.81 179 GLU A N 1
ATOM 1413 C CA . GLU A 1 179 ? -17.403 0.680 15.672 1.00 93.81 179 GLU A CA 1
ATOM 1414 C C . GLU A 1 179 ? -16.101 0.512 14.889 1.00 93.81 179 GLU A C 1
ATOM 1416 O O . GLU A 1 179 ? -16.139 0.379 13.665 1.00 93.81 179 GLU A O 1
ATOM 1421 N N . ILE A 1 180 ? -14.955 0.461 15.579 1.00 94.94 180 ILE A N 1
ATOM 1422 C CA . ILE A 1 180 ? -13.669 0.262 14.903 1.00 94.94 180 ILE A CA 1
ATOM 1423 C C . ILE A 1 180 ? -13.570 -1.119 14.266 1.00 94.94 180 ILE A C 1
ATOM 1425 O O . ILE A 1 180 ? -12.968 -1.251 13.206 1.00 94.94 180 ILE A O 1
ATOM 1429 N N . TRP A 1 181 ? -14.164 -2.142 14.883 1.00 95.50 181 TRP A N 1
ATOM 1430 C CA . TRP A 1 181 ? -14.158 -3.497 14.346 1.00 95.50 181 TRP A CA 1
ATOM 1431 C C . TRP A 1 181 ? -14.869 -3.562 12.991 1.00 95.50 181 TRP A C 1
ATOM 1433 O O . TRP A 1 181 ? -14.318 -4.117 12.044 1.00 95.50 181 TRP A O 1
ATOM 1443 N N . ASP A 1 182 ? -16.036 -2.925 12.860 1.00 95.12 182 ASP A N 1
ATOM 1444 C CA . ASP A 1 182 ? -16.770 -2.853 11.592 1.00 95.12 182 ASP A CA 1
ATOM 1445 C C . ASP A 1 182 ? -15.972 -2.091 10.516 1.00 95.12 182 ASP A C 1
ATOM 1447 O O . ASP A 1 182 ? -15.866 -2.552 9.377 1.00 95.12 182 ASP A O 1
ATOM 1451 N N . VAL A 1 183 ? -15.332 -0.966 10.873 1.00 96.62 183 VAL A N 1
ATOM 1452 C CA . VAL A 1 183 ? -14.427 -0.251 9.950 1.00 96.62 183 VAL A CA 1
ATOM 1453 C C . VAL A 1 183 ? -13.249 -1.131 9.543 1.00 96.62 183 VAL A C 1
ATOM 1455 O O . VAL A 1 183 ? -12.936 -1.214 8.356 1.00 96.62 183 VAL A O 1
ATOM 1458 N N . ALA A 1 184 ? -12.606 -1.796 10.502 1.00 96.12 184 ALA A N 1
ATOM 1459 C CA . ALA A 1 184 ? -11.445 -2.639 10.270 1.00 96.12 184 ALA A CA 1
ATOM 1460 C C . ALA A 1 184 ? -11.759 -3.774 9.300 1.00 96.12 184 ALA A C 1
ATOM 1462 O O . ALA A 1 184 ? -11.049 -3.931 8.309 1.00 96.12 184 ALA A O 1
ATOM 1463 N N . LEU A 1 185 ? -12.847 -4.512 9.530 1.00 95.56 185 LEU A N 1
ATOM 1464 C CA . LEU A 1 185 ? -13.250 -5.596 8.641 1.00 95.56 185 LEU A CA 1
ATOM 1465 C C . LEU A 1 185 ? -13.623 -5.080 7.254 1.00 95.56 185 LEU A C 1
ATOM 1467 O O . LEU A 1 185 ? -13.160 -5.640 6.263 1.00 95.56 185 LEU A O 1
ATOM 1471 N N . LYS A 1 186 ? -14.394 -3.993 7.154 1.00 96.00 186 LYS A N 1
ATOM 1472 C CA . LYS A 1 186 ? -14.779 -3.423 5.854 1.00 96.00 186 LYS A CA 1
ATOM 1473 C C . LYS A 1 186 ? -13.584 -2.931 5.052 1.00 96.00 186 LYS A C 1
ATOM 1475 O O . LYS A 1 186 ? -13.539 -3.163 3.852 1.00 96.00 186 LYS A O 1
ATOM 1480 N N . VAL A 1 187 ? -12.642 -2.243 5.694 1.00 96.31 187 VAL A N 1
ATOM 1481 C CA . VAL A 1 187 ? -11.473 -1.669 5.022 1.00 96.31 187 VAL A CA 1
ATOM 1482 C C . VAL A 1 187 ? -10.449 -2.750 4.697 1.00 96.31 187 VAL A C 1
ATOM 1484 O O . VAL A 1 187 ? -10.070 -2.892 3.541 1.00 96.31 187 VAL A O 1
ATOM 1487 N N . LEU A 1 188 ? -9.999 -3.528 5.684 1.00 95.12 188 LEU A N 1
ATOM 1488 C CA . LEU A 1 188 ? -8.893 -4.479 5.513 1.00 95.12 188 LEU A CA 1
ATOM 1489 C C . LEU A 1 188 ? -9.271 -5.698 4.656 1.00 95.12 188 LEU A C 1
ATOM 1491 O O . LEU A 1 188 ? -8.389 -6.368 4.117 1.00 95.12 188 LEU A O 1
ATOM 1495 N N . SER A 1 189 ? -10.568 -5.972 4.485 1.00 93.69 189 SER A N 1
ATOM 1496 C CA . SER A 1 189 ? -11.041 -7.020 3.569 1.00 93.69 189 SER A CA 1
ATOM 1497 C C . SER A 1 189 ? -11.037 -6.594 2.097 1.00 93.69 189 SER A C 1
ATOM 1499 O O . SER A 1 189 ? -11.242 -7.442 1.230 1.00 93.69 189 SER A O 1
ATOM 1501 N N . ILE A 1 190 ? -10.801 -5.313 1.786 1.00 92.44 190 ILE A N 1
ATOM 1502 C CA . ILE A 1 190 ? -10.675 -4.843 0.400 1.00 92.44 190 ILE A CA 1
ATOM 1503 C C . ILE A 1 190 ? -9.351 -5.342 -0.178 1.00 92.44 190 ILE A C 1
ATOM 1505 O O . ILE A 1 190 ? -8.284 -5.158 0.408 1.00 92.44 190 ILE A O 1
ATOM 1509 N N . TRP A 1 191 ? -9.422 -5.936 -1.366 1.00 88.88 191 TRP A N 1
ATOM 1510 C CA . TRP A 1 191 ? -8.242 -6.420 -2.074 1.00 88.88 191 TRP A CA 1
ATOM 1511 C C . TRP A 1 191 ? -7.441 -5.247 -2.642 1.00 88.88 191 TRP A C 1
ATOM 1513 O O . TRP A 1 191 ? -7.998 -4.316 -3.223 1.00 88.88 191 TRP A O 1
ATOM 1523 N N . THR A 1 192 ? -6.119 -5.304 -2.494 1.00 84.25 192 THR A N 1
ATOM 1524 C CA . THR A 1 192 ? -5.183 -4.284 -3.002 1.00 84.25 192 THR A CA 1
ATOM 1525 C C . THR A 1 192 ? -5.019 -4.321 -4.511 1.00 84.25 192 THR A C 1
ATOM 1527 O O . THR A 1 192 ? -4.662 -3.323 -5.134 1.00 84.25 192 THR A O 1
ATOM 1530 N N . THR A 1 193 ? -5.226 -5.494 -5.094 1.00 81.56 193 THR A N 1
ATOM 1531 C CA . THR A 1 193 ? -4.886 -5.802 -6.473 1.00 81.56 193 THR A CA 1
ATOM 1532 C C . THR A 1 193 ? -5.972 -6.687 -7.075 1.00 81.56 193 THR A C 1
ATOM 1534 O O . THR A 1 193 ? -6.607 -7.493 -6.393 1.00 81.56 193 THR A O 1
ATOM 1537 N N . SER A 1 194 ? -6.201 -6.549 -8.380 1.00 80.12 194 SER A N 1
ATOM 1538 C CA . SER A 1 194 ? -7.040 -7.471 -9.158 1.00 80.12 194 SER A CA 1
ATOM 1539 C C . SER A 1 194 ? -6.355 -8.816 -9.402 1.00 80.12 194 SER A C 1
ATOM 1541 O O . SER A 1 194 ? -6.976 -9.752 -9.907 1.00 80.12 194 SER A O 1
ATOM 1543 N N . SER A 1 195 ? -5.079 -8.940 -9.048 1.00 78.94 195 SER A N 1
ATOM 1544 C CA . SER A 1 195 ? -4.228 -10.060 -9.417 1.00 78.94 195 SER A CA 1
ATOM 1545 C C . SER A 1 195 ? -4.592 -11.406 -8.787 1.00 78.94 195 SER A C 1
ATOM 1547 O O . SER A 1 195 ? -4.348 -12.401 -9.467 1.00 78.94 195 SER A O 1
ATOM 1549 N N . PRO A 1 196 ? -5.233 -11.537 -7.603 1.00 76.50 196 PRO A N 1
ATOM 1550 C CA . PRO A 1 196 ? -5.789 -12.828 -7.192 1.00 76.50 196 PRO A CA 1
ATOM 1551 C C . PRO A 1 196 ? -6.805 -13.350 -8.218 1.00 76.50 196 PRO A C 1
ATOM 1553 O O . PRO A 1 196 ? -6.753 -14.514 -8.626 1.00 76.50 196 PRO A O 1
ATOM 1556 N N . THR A 1 197 ? -7.666 -12.461 -8.725 1.00 82.12 197 THR A N 1
ATOM 1557 C CA . THR A 1 197 ? -8.593 -12.777 -9.816 1.00 82.12 197 THR A CA 1
ATOM 1558 C C . THR A 1 197 ? -7.836 -13.058 -11.107 1.00 82.12 197 THR A C 1
ATOM 1560 O O . THR A 1 197 ? -8.145 -14.033 -11.781 1.00 82.12 197 THR A O 1
ATOM 1563 N N . GLU A 1 198 ? -6.816 -12.271 -11.457 1.00 84.75 198 GLU A N 1
ATOM 1564 C CA . GLU A 1 198 ? -6.035 -12.493 -12.684 1.00 84.75 198 GLU A CA 1
ATOM 1565 C C . GLU A 1 198 ? -5.238 -13.798 -12.655 1.00 84.75 198 GLU A C 1
ATOM 1567 O O . GLU A 1 198 ? -5.131 -14.459 -13.685 1.00 84.75 198 GLU A O 1
ATOM 1572 N N . ARG A 1 199 ? -4.712 -14.214 -11.498 1.00 83.88 199 ARG A N 1
ATOM 1573 C CA . ARG A 1 199 ? -4.046 -15.509 -11.312 1.00 83.88 199 ARG A CA 1
ATOM 1574 C C . ARG A 1 199 ? -5.037 -16.644 -11.507 1.00 83.88 199 ARG A C 1
ATOM 1576 O O . ARG A 1 199 ? -4.742 -17.583 -12.244 1.00 83.88 199 ARG A O 1
ATOM 1583 N N . ASN A 1 200 ? -6.232 -16.527 -10.929 1.00 84.75 200 ASN A N 1
ATOM 1584 C CA . ASN A 1 200 ? -7.309 -17.482 -11.169 1.00 84.75 200 ASN A CA 1
ATOM 1585 C C . ASN A 1 200 ? -7.669 -17.528 -12.668 1.00 84.75 200 ASN A C 1
ATOM 1587 O O . ASN A 1 200 ? -7.592 -18.581 -13.298 1.00 84.75 200 ASN A O 1
ATOM 1591 N N . LEU A 1 201 ? -7.930 -16.375 -13.289 1.00 87.44 201 LEU A N 1
ATOM 1592 C CA . LEU A 1 201 ? -8.227 -16.267 -14.722 1.00 87.44 201 LEU A CA 1
ATOM 1593 C C . LEU A 1 201 ? -7.104 -16.832 -15.602 1.00 87.44 201 LEU A C 1
ATOM 1595 O O . LEU A 1 201 ? -7.386 -17.505 -16.590 1.00 87.44 201 LEU A O 1
ATOM 1599 N N . SER A 1 202 ? -5.841 -16.612 -15.239 1.00 87.62 202 SER A N 1
ATOM 1600 C CA . SER A 1 202 ? -4.670 -17.116 -15.965 1.00 87.62 202 SER A CA 1
ATOM 1601 C C . SER A 1 202 ? -4.566 -18.638 -15.888 1.00 87.62 202 SER A C 1
ATOM 1603 O O . SER A 1 202 ? -4.285 -19.280 -16.901 1.00 87.62 202 SER A O 1
ATOM 1605 N N . THR A 1 203 ? -4.873 -19.233 -14.732 1.00 88.75 203 THR A N 1
ATOM 1606 C CA . THR A 1 203 ? -4.974 -20.693 -14.565 1.00 88.75 203 THR A CA 1
ATOM 1607 C C . THR A 1 203 ? -6.030 -21.282 -15.505 1.00 88.75 203 THR A C 1
ATOM 1609 O O . THR A 1 203 ? -5.792 -22.297 -16.164 1.00 88.75 203 THR A O 1
ATOM 1612 N N . TRP A 1 204 ? -7.168 -20.598 -15.665 1.00 88.12 204 TRP A N 1
ATOM 1613 C CA . TRP A 1 204 ? -8.246 -21.018 -16.569 1.00 88.12 204 TRP A CA 1
ATOM 1614 C C . TRP A 1 204 ? -8.085 -20.532 -18.015 1.00 88.12 204 TRP A C 1
ATOM 1616 O O . TRP A 1 204 ? -8.863 -20.930 -18.891 1.00 88.12 204 TRP A O 1
ATOM 1626 N N . ALA A 1 205 ? -7.054 -19.739 -18.322 1.00 90.94 205 ALA A N 1
ATOM 1627 C CA . ALA A 1 205 ? -6.880 -19.140 -19.641 1.00 90.94 205 ALA A CA 1
ATOM 1628 C C . ALA A 1 205 ? -6.760 -20.206 -20.731 1.00 90.94 205 ALA A C 1
ATOM 1630 O O . ALA A 1 205 ? -7.295 -20.037 -21.822 1.00 90.94 205 ALA A O 1
ATOM 1631 N N . LEU A 1 206 ? -6.120 -21.348 -20.456 1.00 85.00 206 LEU A N 1
ATOM 1632 C CA . LEU A 1 206 ? -6.019 -22.445 -21.425 1.00 85.00 206 LEU A CA 1
ATOM 1633 C C . LEU A 1 206 ? -7.371 -23.097 -21.738 1.00 85.00 206 LEU A C 1
ATOM 1635 O O . LEU A 1 206 ? -7.585 -23.525 -22.875 1.00 85.00 206 LEU A O 1
ATOM 1639 N N . VAL A 1 207 ? -8.281 -23.170 -20.766 1.00 86.69 207 VAL A N 1
ATOM 1640 C CA . VAL A 1 207 ? -9.649 -23.671 -20.976 1.00 86.69 207 VAL A CA 1
ATOM 1641 C C . VAL A 1 207 ? -10.424 -22.693 -21.861 1.00 86.69 207 VAL A C 1
ATOM 1643 O O . VAL A 1 207 ? -11.085 -23.109 -22.811 1.00 86.69 207 VAL A O 1
ATOM 1646 N N . GLN A 1 208 ? -10.255 -21.391 -21.626 1.00 81.31 208 GLN A N 1
ATOM 1647 C CA . GLN A 1 208 ? -10.952 -20.335 -22.362 1.00 81.31 208 GLN A CA 1
ATOM 1648 C C . GLN A 1 208 ? -10.361 -20.031 -23.749 1.00 81.31 208 GLN A C 1
ATOM 1650 O O . GLN A 1 208 ? -11.086 -19.609 -24.650 1.00 81.31 208 GLN A O 1
ATOM 1655 N N . THR A 1 209 ? -9.058 -20.222 -23.965 1.00 87.00 209 THR A N 1
ATOM 1656 C CA . THR A 1 209 ? -8.374 -19.794 -25.201 1.00 87.00 209 THR A CA 1
ATOM 1657 C C . THR A 1 209 ? -8.182 -20.925 -26.207 1.00 87.00 209 THR A C 1
ATOM 1659 O O . THR A 1 209 ? -8.348 -20.694 -27.409 1.00 87.00 209 THR A O 1
ATOM 1662 N N . LYS A 1 210 ? -7.901 -22.162 -25.769 1.00 85.38 210 LYS A N 1
ATOM 1663 C CA . LYS A 1 210 ? -7.642 -23.275 -26.697 1.00 85.38 210 LYS A CA 1
ATOM 1664 C C . LYS A 1 210 ? -8.936 -23.781 -27.331 1.00 85.38 210 LYS A C 1
ATOM 1666 O O . LYS A 1 210 ? -9.803 -24.330 -26.661 1.00 85.38 210 LYS A O 1
ATOM 1671 N N . SER A 1 211 ? -9.025 -23.687 -28.659 1.00 80.38 211 SER A N 1
ATOM 1672 C CA . SER A 1 211 ? -10.176 -24.147 -29.457 1.00 80.38 211 SER A CA 1
ATOM 1673 C C . SER A 1 211 ? -10.555 -25.611 -29.217 1.00 80.38 211 SER A C 1
ATOM 1675 O O . SER A 1 211 ? -11.735 -25.939 -29.257 1.00 80.38 211 SER A O 1
ATOM 1677 N N . ARG A 1 212 ? -9.578 -26.476 -28.915 1.00 81.00 212 ARG A N 1
ATOM 1678 C CA . ARG A 1 212 ? -9.819 -27.888 -28.575 1.00 81.00 212 ARG A CA 1
ATOM 1679 C C . ARG A 1 212 ? -10.598 -28.061 -27.266 1.00 81.00 212 ARG A C 1
ATOM 1681 O O . ARG A 1 212 ? -11.377 -28.996 -27.154 1.00 81.00 212 ARG A O 1
ATOM 1688 N N . ASN A 1 213 ? -10.404 -27.158 -26.307 1.00 77.81 213 ASN A N 1
ATOM 1689 C CA . ASN A 1 213 ? -11.090 -27.182 -25.014 1.00 77.81 213 ASN A CA 1
ATOM 1690 C C . ASN A 1 213 ? -12.454 -26.473 -25.078 1.00 77.81 213 ASN A C 1
ATOM 1692 O O . ASN A 1 213 ? -13.316 -26.727 -24.244 1.00 77.81 213 ASN A O 1
ATOM 1696 N N . LYS A 1 214 ? -12.706 -25.671 -26.124 1.00 71.25 214 LYS A N 1
ATOM 1697 C CA . LYS A 1 214 ? -14.025 -25.098 -26.457 1.00 71.25 214 LYS A CA 1
ATOM 1698 C C . LYS A 1 214 ? -14.993 -26.151 -27.027 1.00 71.25 214 LYS A C 1
ATOM 1700 O O . LYS A 1 214 ? -15.720 -25.885 -27.982 1.00 71.25 214 LYS A O 1
ATOM 1705 N N . SER A 1 215 ? -14.988 -27.361 -26.467 1.00 59.91 215 SER A N 1
ATOM 1706 C CA . SER A 1 215 ? -15.777 -28.508 -26.935 1.00 59.91 215 SER A CA 1
ATOM 1707 C C . SER A 1 215 ? -17.293 -28.321 -26.765 1.00 59.91 215 SER A C 1
ATOM 1709 O O . SER A 1 215 ? -18.058 -29.061 -27.374 1.00 59.91 215 SER A O 1
ATOM 1711 N N . LEU A 1 216 ? -17.751 -27.305 -26.027 1.00 54.78 216 LEU A N 1
ATOM 1712 C CA . LEU A 1 216 ? -19.159 -26.888 -25.960 1.00 54.78 216 LEU A CA 1
ATOM 1713 C C . LEU A 1 216 ? -19.518 -25.874 -27.055 1.00 54.78 216 LEU A C 1
ATOM 1715 O O . LEU A 1 216 ? -20.310 -24.955 -26.859 1.00 54.78 216 LEU A O 1
ATOM 1719 N N . ARG A 1 217 ? -18.946 -26.025 -28.252 1.00 55.72 217 ARG A N 1
ATOM 1720 C CA . ARG A 1 217 ? -19.522 -25.389 -29.434 1.00 55.72 217 ARG A CA 1
ATOM 1721 C C . ARG A 1 217 ? -20.802 -26.159 -29.736 1.00 55.72 217 ARG A C 1
ATOM 1723 O O . ARG A 1 217 ? -20.732 -27.180 -30.417 1.00 55.72 217 ARG A O 1
ATOM 1730 N N . PHE A 1 218 ? -21.921 -25.694 -29.169 1.00 52.97 218 PHE A N 1
ATOM 1731 C CA . PHE A 1 218 ? -23.284 -26.090 -29.523 1.00 52.97 218 PHE A CA 1
ATOM 1732 C C . PHE A 1 218 ? -23.321 -26.263 -31.041 1.00 52.97 218 PHE A C 1
ATOM 1734 O O . PHE A 1 218 ? -23.297 -25.294 -31.802 1.00 52.97 218 PHE A O 1
ATOM 1741 N N . LYS A 1 219 ? -23.259 -27.513 -31.501 1.00 56.09 219 LYS A N 1
ATOM 1742 C CA . LYS A 1 219 ? -23.538 -27.820 -32.892 1.00 56.09 219 LYS A CA 1
ATOM 1743 C C . LYS A 1 219 ? -25.046 -27.682 -32.989 1.00 56.09 219 LYS A C 1
ATOM 1745 O O . LYS A 1 219 ? -25.755 -28.653 -32.759 1.00 56.09 219 LYS A O 1
ATOM 1750 N N . SER A 1 220 ? -25.519 -26.476 -33.289 1.00 56.78 220 SER A N 1
ATOM 1751 C CA . SER A 1 220 ? -26.849 -26.260 -33.848 1.00 56.78 220 SER A CA 1
ATOM 1752 C C . SER A 1 220 ? -26.883 -26.969 -35.201 1.00 56.78 220 SER A C 1
ATOM 1754 O O . SER A 1 220 ? -26.591 -26.405 -36.255 1.00 56.78 220 SER A O 1
ATOM 1756 N N . ARG A 1 221 ? -27.096 -28.284 -35.167 1.00 52.28 221 ARG A N 1
ATOM 1757 C CA . ARG A 1 221 ? -27.164 -29.113 -36.358 1.00 52.28 221 ARG A CA 1
ATOM 1758 C C . ARG A 1 221 ? -28.632 -29.334 -36.689 1.00 52.28 221 ARG A C 1
ATOM 1760 O O . ARG A 1 221 ? -29.208 -30.295 -36.209 1.00 52.28 221 ARG A O 1
ATOM 1767 N N . GLY A 1 222 ? -29.138 -28.474 -37.570 1.00 62.06 222 GLY A N 1
ATOM 1768 C CA . GLY A 1 222 ? -30.317 -28.722 -38.401 1.00 62.06 222 GLY A CA 1
ATOM 1769 C C . GLY A 1 222 ? -31.647 -28.366 -37.749 1.00 62.06 222 GLY A C 1
ATOM 1770 O O . GLY A 1 222 ? -32.029 -29.022 -36.798 1.00 62.06 222 GLY A O 1
ATOM 1771 N N . GLU A 1 223 ? -32.268 -27.315 -38.291 1.00 57.78 223 GLU A N 1
ATOM 1772 C CA . GLU A 1 223 ? -33.695 -27.023 -38.581 1.00 57.78 223 GLU A CA 1
ATOM 1773 C C . GLU A 1 223 ? -34.871 -27.597 -37.767 1.00 57.78 223 GLU A C 1
ATOM 1775 O O . GLU A 1 223 ? -35.993 -27.163 -38.013 1.00 57.78 223 GLU A O 1
ATOM 1780 N N . ASP A 1 224 ? -34.673 -28.447 -36.770 1.00 58.19 224 ASP A N 1
ATOM 1781 C CA . ASP A 1 224 ? -35.718 -28.777 -35.810 1.00 58.19 224 ASP A CA 1
ATOM 1782 C C . ASP A 1 224 ? -35.631 -27.778 -34.653 1.00 58.19 224 ASP A C 1
ATOM 1784 O O . ASP A 1 224 ? -34.549 -27.540 -34.102 1.00 58.19 224 ASP A O 1
ATOM 1788 N N . GLU A 1 225 ? -36.762 -27.135 -34.343 1.00 55.72 225 GLU A N 1
ATOM 1789 C CA . GLU A 1 225 ? -36.901 -26.158 -33.262 1.00 55.72 225 GLU A CA 1
ATOM 1790 C C . GLU A 1 225 ? -36.087 -26.585 -32.033 1.00 55.72 225 GLU A C 1
ATOM 1792 O O . GLU A 1 225 ? -36.253 -27.711 -31.546 1.00 55.72 225 GLU A O 1
ATOM 1797 N N . PRO A 1 226 ? -35.196 -25.720 -31.516 1.00 51.28 226 PRO A N 1
ATOM 1798 C CA . PRO A 1 226 ? -34.388 -26.062 -30.366 1.00 51.28 226 PRO A CA 1
ATOM 1799 C C . PRO A 1 226 ? -35.311 -26.183 -29.155 1.00 51.28 226 PRO A C 1
ATOM 1801 O O . PRO A 1 226 ? -35.603 -25.208 -28.471 1.00 51.28 226 PRO A O 1
ATOM 1804 N N . THR A 1 227 ? -35.747 -27.407 -28.866 1.00 51.06 227 THR A N 1
ATOM 1805 C CA . THR A 1 227 ? -36.210 -27.774 -27.534 1.00 51.06 227 THR A CA 1
ATOM 1806 C C . THR A 1 227 ? -34.981 -27.662 -26.644 1.00 51.06 227 THR A C 1
ATOM 1808 O O . THR A 1 227 ? -34.106 -28.532 -26.652 1.00 51.06 227 THR A O 1
ATOM 1811 N N . ILE A 1 228 ? -34.856 -26.532 -25.950 1.00 50.00 228 ILE A N 1
ATOM 1812 C CA . ILE A 1 228 ? -33.809 -26.298 -24.962 1.00 50.00 228 ILE A CA 1
ATOM 1813 C C . ILE A 1 228 ? -34.105 -27.239 -23.792 1.00 50.00 228 ILE A C 1
ATOM 1815 O O . ILE A 1 228 ? -34.733 -26.866 -22.809 1.00 50.00 228 ILE A O 1
ATOM 1819 N N . ALA A 1 229 ? -33.667 -28.492 -23.900 1.00 45.88 229 ALA A N 1
ATOM 1820 C CA . ALA A 1 229 ? -33.516 -29.359 -22.747 1.00 45.88 229 ALA A CA 1
ATOM 1821 C C . ALA A 1 229 ? -32.322 -28.821 -21.945 1.00 45.88 229 ALA A C 1
ATOM 1823 O O . ALA A 1 229 ? -31.173 -29.225 -22.138 1.00 45.88 229 ALA A O 1
ATOM 1824 N N . ALA A 1 230 ? -32.595 -27.822 -21.105 1.00 47.88 230 ALA A N 1
ATOM 1825 C CA . ALA A 1 230 ? -31.676 -27.280 -20.118 1.00 47.88 230 ALA A CA 1
ATOM 1826 C C . ALA A 1 230 ? -31.379 -28.370 -19.078 1.00 47.88 230 ALA A C 1
ATOM 1828 O O . ALA A 1 230 ? -32.046 -28.489 -18.060 1.00 47.88 230 ALA A O 1
ATOM 1829 N N . GLY A 1 231 ? -30.401 -29.222 -19.370 1.00 50.53 231 GLY A N 1
ATOM 1830 C CA . GLY A 1 231 ? -30.108 -30.391 -18.550 1.00 50.53 231 GLY A CA 1
ATOM 1831 C C . GLY A 1 231 ? -28.619 -30.624 -18.412 1.00 50.53 231 GLY A C 1
ATOM 1832 O O . GLY A 1 231 ? -28.129 -31.631 -18.899 1.00 50.53 231 GLY A O 1
ATOM 1833 N N . TRP A 1 232 ? -27.890 -29.703 -17.777 1.00 53.09 232 TRP A N 1
ATOM 1834 C CA . TRP A 1 232 ? -26.530 -30.006 -17.299 1.00 53.09 232 TRP A CA 1
ATOM 1835 C C . TRP A 1 232 ? -26.195 -29.449 -15.912 1.00 53.09 232 TRP A C 1
ATOM 1837 O O . TRP A 1 232 ? -25.092 -29.664 -15.424 1.00 53.09 232 TRP A O 1
ATOM 1847 N N . LEU A 1 233 ? -27.141 -28.780 -15.246 1.00 52.19 233 LEU A N 1
ATOM 1848 C CA . LEU A 1 233 ? -26.928 -28.250 -13.897 1.00 52.19 233 LEU A CA 1
ATOM 1849 C C . LEU A 1 233 ? -28.047 -28.579 -12.903 1.00 52.19 233 LEU A C 1
ATOM 1851 O O . LEU A 1 233 ? -27.948 -28.160 -11.761 1.00 52.19 233 LEU A O 1
ATOM 1855 N N . GLY A 1 234 ? -29.099 -29.310 -13.291 1.00 50.62 234 GLY A N 1
ATOM 1856 C CA . GLY A 1 234 ? -30.174 -29.711 -12.367 1.00 50.62 234 GLY A CA 1
ATOM 1857 C C . GLY A 1 234 ? -30.962 -28.558 -11.722 1.00 50.62 234 GLY A C 1
ATOM 1858 O O . GLY A 1 234 ? -31.927 -28.810 -11.014 1.00 50.62 234 GLY A O 1
ATOM 1859 N N . PHE A 1 235 ? -30.608 -27.300 -11.991 1.00 46.22 235 PHE A N 1
ATOM 1860 C CA . PHE A 1 235 ? -31.357 -26.121 -11.578 1.00 46.22 235 PHE A CA 1
ATOM 1861 C C . PHE A 1 235 ? -32.438 -25.818 -12.618 1.00 46.22 235 PHE A C 1
ATOM 1863 O O . PHE A 1 235 ? -32.338 -24.872 -13.394 1.00 46.22 235 PHE A O 1
ATOM 1870 N N . THR A 1 236 ? -33.466 -26.663 -12.663 1.00 47.00 236 THR A N 1
ATOM 1871 C CA . THR A 1 236 ? -34.770 -26.304 -13.232 1.00 47.00 236 THR A CA 1
ATOM 1872 C C . THR A 1 236 ? -35.557 -25.559 -12.161 1.00 47.00 236 THR A C 1
ATOM 1874 O O . THR A 1 236 ? -36.486 -26.099 -11.565 1.00 47.00 236 THR A O 1
ATOM 1877 N N . THR A 1 237 ? -35.143 -24.337 -11.853 1.00 51.06 237 THR A N 1
ATOM 1878 C CA . THR A 1 237 ? -36.065 -23.359 -11.280 1.00 51.06 237 THR A CA 1
ATOM 1879 C C . THR A 1 237 ? -36.450 -22.445 -12.424 1.00 51.06 237 THR A C 1
ATOM 1881 O O . THR A 1 237 ? -35.606 -21.714 -12.945 1.00 51.06 237 THR A O 1
ATOM 1884 N N . ASP A 1 238 ? -37.705 -22.576 -12.854 1.00 47.38 238 ASP A N 1
ATOM 1885 C CA . ASP A 1 238 ? -38.381 -21.638 -13.740 1.00 47.38 238 ASP A CA 1
ATOM 1886 C C . ASP A 1 238 ? -38.145 -20.223 -13.210 1.00 47.38 238 ASP A C 1
ATOM 1888 O O . ASP A 1 238 ? -38.702 -19.818 -12.191 1.00 47.38 238 ASP A O 1
ATOM 1892 N N . TRP A 1 239 ? -37.284 -19.469 -13.886 1.00 55.03 239 TRP A N 1
ATOM 1893 C CA . TRP A 1 239 ? -37.385 -18.023 -13.841 1.00 55.03 239 TRP A CA 1
ATOM 1894 C C . TRP A 1 239 ? -38.540 -17.688 -14.771 1.00 55.03 239 TRP A C 1
ATOM 1896 O O . TRP A 1 239 ? -38.345 -17.496 -15.971 1.00 55.03 239 TRP A O 1
ATOM 1906 N N . GLU A 1 240 ? -39.755 -17.725 -14.224 1.00 49.72 240 GLU A N 1
ATOM 1907 C CA . GLU A 1 240 ? -40.876 -17.027 -14.832 1.00 49.72 240 GLU A CA 1
ATOM 1908 C C . GLU A 1 240 ? -40.433 -15.569 -14.989 1.00 49.72 240 GLU A C 1
ATOM 1910 O O . GLU A 1 240 ? -40.116 -14.878 -14.019 1.00 49.72 240 GLU A O 1
ATOM 1915 N N . ASP A 1 241 ? -40.300 -15.152 -16.245 1.00 51.94 241 ASP A N 1
ATOM 1916 C CA . ASP A 1 241 ? -40.131 -13.767 -16.653 1.00 51.94 241 ASP A CA 1
ATOM 1917 C C . ASP A 1 241 ? -41.431 -13.047 -16.272 1.00 51.94 241 ASP A C 1
ATOM 1919 O O . ASP A 1 241 ? -42.368 -12.957 -17.065 1.00 51.94 241 ASP A O 1
ATOM 1923 N N . GLU A 1 242 ? -41.554 -12.660 -14.998 1.00 59.50 242 GLU A N 1
ATOM 1924 C CA . GLU A 1 242 ? -42.652 -11.819 -14.539 1.00 59.50 242 GLU A CA 1
ATOM 1925 C C . GLU A 1 242 ? -42.509 -10.457 -15.219 1.00 59.50 242 GLU A C 1
ATOM 1927 O O . GLU A 1 242 ? -41.730 -9.592 -14.812 1.00 59.50 242 GLU A O 1
ATOM 1932 N N . ASP A 1 243 ? -43.284 -10.321 -16.294 1.00 56.56 243 ASP A N 1
ATOM 1933 C CA . ASP A 1 243 ? -43.668 -9.105 -16.990 1.00 56.56 243 ASP A CA 1
ATOM 1934 C C . ASP A 1 243 ? -43.533 -7.848 -16.113 1.00 56.56 243 ASP A C 1
ATOM 1936 O O . ASP A 1 243 ? -44.426 -7.481 -15.343 1.00 56.56 243 ASP A O 1
ATOM 1940 N N . LEU A 1 244 ? -42.462 -7.081 -16.336 1.00 56.31 244 LEU A N 1
ATOM 1941 C CA . LEU A 1 244 ? -42.393 -5.662 -15.975 1.00 56.31 244 LEU A CA 1
ATOM 1942 C C . LEU A 1 244 ? -43.261 -4.826 -16.936 1.00 56.31 244 LEU A C 1
ATOM 1944 O O . LEU A 1 244 ? -42.820 -3.834 -17.520 1.00 56.31 244 LEU A O 1
ATOM 1948 N N . GLY A 1 245 ? -44.530 -5.216 -17.073 1.00 51.59 245 GLY A N 1
ATOM 1949 C CA . GLY A 1 245 ? -45.617 -4.431 -17.649 1.00 51.59 245 GLY A CA 1
ATOM 1950 C C . GLY A 1 245 ? -46.053 -3.332 -16.682 1.00 51.59 245 GLY A C 1
ATOM 1951 O O . GLY A 1 245 ? -47.174 -3.332 -16.183 1.00 51.59 245 GLY A O 1
ATOM 1952 N N . GLY A 1 246 ? -45.136 -2.413 -16.379 1.00 49.41 246 GLY A N 1
ATOM 1953 C CA . GLY A 1 246 ? -45.382 -1.226 -15.568 1.00 49.41 246 GLY A CA 1
ATOM 1954 C C . GLY A 1 246 ? -46.027 -0.113 -16.391 1.00 49.41 246 GLY A C 1
ATOM 1955 O O . GLY A 1 246 ? -45.349 0.615 -17.111 1.00 49.41 246 GLY A O 1
ATOM 1956 N N . ASP A 1 247 ? -47.342 -0.022 -16.251 1.00 47.22 247 ASP A N 1
ATOM 1957 C CA . ASP A 1 247 ? -48.287 1.010 -16.683 1.00 47.22 247 ASP A CA 1
ATOM 1958 C C . ASP A 1 247 ? -47.697 2.446 -16.754 1.00 47.22 247 ASP A C 1
ATOM 1960 O O . ASP A 1 247 ? -47.480 3.112 -15.740 1.00 47.22 247 ASP A O 1
ATOM 1964 N N . MET A 1 248 ? -47.450 2.953 -17.969 1.00 44.12 248 MET A N 1
ATOM 1965 C CA . MET A 1 248 ? -47.188 4.376 -18.236 1.00 44.12 248 MET A CA 1
ATOM 1966 C C . MET A 1 248 ? -48.476 5.050 -18.722 1.00 44.12 248 MET A C 1
ATOM 1968 O O . MET A 1 248 ? -48.657 5.252 -19.923 1.00 44.12 248 MET A O 1
ATOM 1972 N N . ALA A 1 249 ? -49.392 5.399 -17.817 1.00 49.06 249 ALA A N 1
ATOM 1973 C CA . ALA A 1 249 ? -50.638 6.053 -18.224 1.00 49.06 249 ALA A CA 1
ATOM 1974 C C . ALA A 1 249 ? -51.256 6.967 -17.155 1.00 49.06 249 ALA A C 1
ATOM 1976 O O . ALA A 1 249 ? -52.419 6.789 -16.811 1.00 49.06 249 ALA A O 1
ATOM 1977 N N . ASN A 1 250 ? -50.518 7.967 -16.651 1.00 47.56 250 ASN A N 1
ATOM 1978 C CA . ASN A 1 250 ? -51.074 9.124 -15.914 1.00 47.56 250 ASN A CA 1
ATOM 1979 C C . ASN A 1 250 ? -49.982 10.056 -15.355 1.00 47.56 250 ASN A C 1
ATOM 1981 O O . ASN A 1 250 ? -49.747 10.121 -14.152 1.00 47.56 250 ASN A O 1
ATOM 1985 N N . VAL A 1 251 ? -49.378 10.873 -16.222 1.00 43.12 251 VAL A N 1
ATOM 1986 C CA . VAL A 1 251 ? -48.786 12.152 -15.796 1.00 43.12 251 VAL A CA 1
ATOM 1987 C C . VAL A 1 251 ? -49.451 13.248 -16.616 1.00 43.12 251 VAL A C 1
ATOM 1989 O O . VAL A 1 251 ? -49.067 13.538 -17.744 1.00 43.12 251 VAL A O 1
ATOM 1992 N N . THR A 1 252 ? -50.538 13.784 -16.068 1.00 41.09 252 THR A N 1
ATOM 1993 C CA . THR A 1 252 ? -51.236 14.962 -16.583 1.00 41.09 252 THR A CA 1
ATOM 1994 C C . THR A 1 252 ? -50.373 16.204 -16.407 1.00 41.09 252 THR A C 1
ATOM 1996 O O . THR A 1 252 ? -49.911 16.488 -15.301 1.00 41.09 252 THR A O 1
ATOM 1999 N N . GLU A 1 253 ? -50.216 16.938 -17.508 1.00 46.66 253 GLU A N 1
ATOM 2000 C CA . GLU A 1 253 ? -49.732 18.314 -17.580 1.00 46.66 253 GLU A CA 1
ATOM 2001 C C . GLU A 1 253 ? -50.389 19.202 -16.517 1.00 46.66 253 GLU A C 1
ATOM 2003 O O . GLU A 1 253 ? -51.610 19.363 -16.488 1.00 46.66 253 GLU A O 1
ATOM 2008 N N . VAL A 1 254 ? -49.561 19.852 -15.704 1.00 48.75 254 VAL A N 1
ATOM 2009 C CA . VAL A 1 254 ? -49.868 21.179 -15.177 1.00 48.75 254 VAL A CA 1
ATOM 2010 C C . VAL A 1 254 ? -48.763 22.096 -15.674 1.00 48.75 254 VAL A C 1
ATOM 2012 O O . VAL A 1 254 ? -47.594 21.951 -15.324 1.00 48.75 254 VAL A O 1
ATOM 2015 N N . VAL A 1 255 ? -49.178 22.977 -16.575 1.00 46.22 255 VAL A N 1
ATOM 2016 C CA . VAL A 1 255 ? -48.442 24.127 -17.083 1.00 46.22 255 VAL A CA 1
ATOM 2017 C C . VAL A 1 255 ? -48.324 25.137 -15.946 1.00 46.22 255 VAL A C 1
ATOM 2019 O O . VAL A 1 255 ? -49.350 25.565 -15.425 1.00 46.22 255 VAL A O 1
ATOM 2022 N N . ASP A 1 256 ? -47.102 25.533 -15.599 1.00 46.00 256 ASP A N 1
ATOM 2023 C CA . ASP A 1 256 ? -46.846 26.797 -14.909 1.00 46.00 256 ASP A CA 1
ATOM 2024 C C . ASP A 1 256 ? -45.756 27.560 -15.671 1.00 46.00 256 ASP A C 1
ATOM 2026 O O . ASP A 1 256 ? -44.618 27.107 -15.821 1.00 46.00 256 ASP A O 1
ATOM 2030 N N . ASP A 1 257 ? -46.162 28.722 -16.180 1.00 54.16 257 ASP A N 1
ATOM 2031 C CA . ASP A 1 257 ? -45.345 29.718 -16.859 1.00 54.16 257 ASP A CA 1
ATOM 2032 C C . ASP A 1 257 ? -44.366 30.377 -15.878 1.00 54.16 257 ASP A C 1
ATOM 2034 O O . ASP A 1 257 ? -44.772 31.156 -15.013 1.00 54.16 257 ASP A O 1
ATOM 2038 N N . ILE A 1 258 ? -43.063 30.152 -16.063 1.00 39.88 258 ILE A N 1
ATOM 2039 C CA . ILE A 1 258 ? -42.019 31.069 -15.588 1.00 39.88 258 ILE A CA 1
ATOM 2040 C C . ILE A 1 258 ? -41.013 31.292 -16.722 1.00 39.88 258 ILE A C 1
ATOM 2042 O O . ILE A 1 258 ? -40.120 30.486 -16.979 1.00 39.88 258 ILE A O 1
ATOM 2046 N N . GLU A 1 259 ? -41.162 32.433 -17.395 1.00 52.19 259 GLU A N 1
ATOM 2047 C CA . GLU A 1 259 ? -40.104 33.059 -18.182 1.00 52.19 259 GLU A CA 1
ATOM 2048 C C . GLU A 1 259 ? -38.970 33.506 -17.248 1.00 52.19 259 GLU A C 1
ATOM 2050 O O . GLU A 1 259 ? -39.114 34.498 -16.536 1.00 52.19 259 GLU A O 1
ATOM 2055 N N . VAL A 1 260 ? -37.812 32.839 -17.291 1.00 45.41 260 VAL A N 1
ATOM 2056 C CA . VAL A 1 260 ? -36.523 33.470 -16.962 1.00 45.41 260 VAL A CA 1
ATOM 2057 C C . VAL A 1 260 ? -35.446 32.949 -17.913 1.00 45.41 260 VAL A C 1
ATOM 2059 O O . VAL A 1 260 ? -35.200 31.753 -18.039 1.00 45.41 260 VAL A O 1
ATOM 2062 N N . ALA A 1 261 ? -34.820 33.899 -18.598 1.00 42.88 261 ALA A N 1
ATOM 2063 C CA . ALA A 1 261 ? -33.720 33.732 -19.530 1.00 42.88 261 ALA A CA 1
ATOM 2064 C C . ALA A 1 261 ? -32.435 33.183 -18.879 1.00 42.88 261 ALA A C 1
ATOM 2066 O O . ALA A 1 261 ? -32.110 33.550 -17.752 1.00 42.88 261 ALA A O 1
ATOM 2067 N N . GLY A 1 262 ? -31.639 32.429 -19.651 1.00 36.47 262 GLY A N 1
ATOM 2068 C CA . GLY A 1 262 ? -30.186 32.349 -19.443 1.00 36.47 262 GLY A CA 1
ATOM 2069 C C . GLY A 1 262 ? -29.550 30.965 -19.596 1.00 36.47 262 GLY A C 1
ATOM 2070 O O . GLY A 1 262 ? -29.492 30.201 -18.645 1.00 36.47 262 GLY A O 1
ATOM 2071 N N . GLU A 1 263 ? -29.045 30.698 -20.803 1.00 39.50 263 GLU A N 1
ATOM 2072 C CA . GLU A 1 263 ? -27.834 29.923 -21.144 1.00 39.50 263 GLU A CA 1
ATOM 2073 C C . GLU A 1 263 ? -27.421 28.681 -20.315 1.00 39.50 263 GLU A C 1
ATOM 2075 O O . GLU A 1 263 ? -26.756 28.761 -19.290 1.00 39.50 263 GLU A O 1
ATOM 2080 N N . GLY A 1 264 ? -27.647 27.508 -20.922 1.00 41.78 264 GLY A N 1
ATOM 2081 C CA . GLY A 1 264 ? -26.572 26.579 -21.304 1.00 41.78 264 GLY A CA 1
ATOM 2082 C C . GLY A 1 264 ? -25.854 25.782 -20.208 1.00 41.78 264 GLY A C 1
ATOM 2083 O O . GLY A 1 264 ? -24.766 26.152 -19.777 1.00 41.78 264 GLY A O 1
ATOM 2084 N N . THR A 1 265 ? -26.354 24.582 -19.898 1.00 35.97 265 THR A N 1
ATOM 2085 C CA . THR A 1 265 ? -25.574 23.527 -19.228 1.00 35.97 265 THR A CA 1
ATOM 2086 C C . THR A 1 265 ? -25.527 22.256 -20.078 1.00 35.97 265 THR A C 1
ATOM 2088 O O . THR A 1 265 ? -26.544 21.653 -20.412 1.00 35.97 265 THR A O 1
ATOM 2091 N N . ALA A 1 266 ? -24.311 21.849 -20.446 1.00 36.75 266 ALA A N 1
ATOM 2092 C CA . ALA A 1 266 ? -24.030 20.547 -21.031 1.00 36.75 266 ALA A CA 1
ATOM 2093 C C . ALA A 1 266 ? -23.645 19.555 -19.921 1.00 36.75 266 ALA A C 1
ATOM 2095 O O . ALA A 1 266 ? -22.724 19.804 -19.150 1.00 36.75 266 ALA A O 1
ATOM 2096 N N . SER A 1 267 ? -24.395 18.451 -19.879 1.00 40.75 267 SER A N 1
ATOM 2097 C CA . SER A 1 267 ? -24.048 17.080 -19.472 1.00 40.75 267 SER A CA 1
ATOM 2098 C C . SER A 1 267 ? -22.867 16.877 -18.502 1.00 40.75 267 SER A C 1
ATOM 2100 O O . SER A 1 267 ? -21.700 16.937 -18.886 1.00 40.75 267 SER A O 1
ATOM 2102 N N . ALA A 1 268 ? -23.190 16.519 -17.255 1.00 36.56 268 ALA A N 1
ATOM 2103 C CA . ALA A 1 268 ? -22.253 15.999 -16.264 1.00 36.56 268 ALA A CA 1
ATOM 2104 C C . ALA A 1 268 ? -22.447 14.480 -16.102 1.00 36.56 268 ALA A C 1
ATOM 2106 O O . ALA A 1 268 ? -23.394 14.028 -15.461 1.00 36.56 268 ALA A O 1
ATOM 2107 N N . VAL A 1 269 ? -21.531 13.696 -16.675 1.00 40.16 269 VAL A N 1
ATOM 2108 C CA . VAL A 1 269 ? -21.287 12.298 -16.289 1.00 40.16 269 VAL A CA 1
ATOM 2109 C C . VAL A 1 269 ? -20.242 12.318 -15.172 1.00 40.16 269 VAL A C 1
ATOM 2111 O O . VAL A 1 269 ? -19.179 12.922 -15.319 1.00 40.16 269 VAL A O 1
ATOM 2114 N N . GLY A 1 270 ? -20.582 11.713 -14.033 1.00 35.09 270 GLY A N 1
ATOM 2115 C CA . GLY A 1 270 ? -19.814 11.766 -12.790 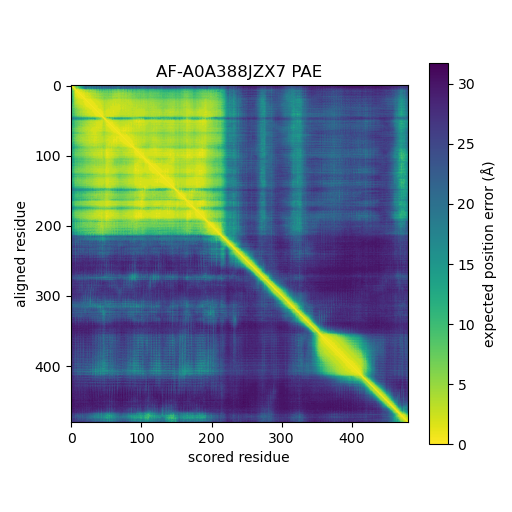1.00 35.09 270 GLY A CA 1
ATOM 2116 C C . GLY A 1 270 ? -18.407 11.181 -12.912 1.00 35.09 270 GLY A C 1
ATOM 2117 O O . GLY A 1 270 ? -18.231 9.992 -13.159 1.00 35.09 270 GLY A O 1
ATOM 2118 N N . SER A 1 271 ? -17.406 12.028 -12.677 1.00 31.80 271 SER A N 1
ATOM 2119 C CA . SER A 1 271 ? -16.010 11.657 -12.460 1.00 31.80 271 SER A CA 1
ATOM 2120 C C . SER A 1 271 ? -15.664 11.989 -11.009 1.00 31.80 271 SER A C 1
ATOM 2122 O O . SER A 1 271 ? -15.762 13.143 -10.593 1.00 31.80 271 SER A O 1
ATOM 2124 N N . THR A 1 272 ? -15.288 10.985 -10.219 1.00 36.84 272 THR A N 1
ATOM 2125 C CA . THR A 1 272 ? -14.890 11.129 -8.810 1.00 36.84 272 THR A CA 1
ATOM 2126 C C . THR A 1 272 ? -13.420 11.540 -8.687 1.00 36.84 272 THR A C 1
ATOM 2128 O O . THR A 1 272 ? -12.645 10.879 -8.002 1.00 36.84 272 THR A O 1
ATOM 2131 N N . ASN A 1 273 ? -13.019 12.616 -9.365 1.00 30.59 273 ASN A N 1
ATOM 2132 C CA . ASN A 1 273 ? -11.711 13.233 -9.160 1.00 30.59 273 ASN A CA 1
ATOM 2133 C C . ASN A 1 273 ? -11.884 14.459 -8.260 1.00 30.59 273 ASN A C 1
ATOM 2135 O O . ASN A 1 273 ? -12.513 15.447 -8.646 1.00 30.59 273 ASN A O 1
ATOM 2139 N N . ILE A 1 274 ? -11.339 14.378 -7.045 1.00 36.09 274 ILE A N 1
ATOM 2140 C CA . ILE A 1 274 ? -11.225 15.511 -6.124 1.00 36.09 274 ILE A CA 1
ATOM 2141 C C . ILE A 1 274 ? -10.332 16.555 -6.806 1.00 36.09 274 ILE A C 1
ATOM 2143 O O . ILE A 1 274 ? -9.184 16.280 -7.150 1.00 36.09 274 ILE A O 1
ATOM 2147 N N . ARG A 1 275 ? -10.882 17.746 -7.068 1.00 28.75 275 ARG A N 1
ATOM 2148 C CA . ARG A 1 275 ? -10.124 18.874 -7.622 1.00 28.75 275 ARG A CA 1
ATOM 2149 C C . ARG A 1 275 ? -9.138 19.375 -6.569 1.00 28.75 275 ARG A C 1
ATOM 2151 O O . ARG A 1 275 ? -9.566 19.819 -5.508 1.00 28.75 275 ARG A O 1
ATOM 2158 N N . HIS A 1 276 ? -7.849 19.353 -6.891 1.00 40.91 276 HIS A N 1
ATOM 2159 C CA . HIS A 1 276 ? -6.845 20.125 -6.168 1.00 40.91 276 HIS A CA 1
ATOM 2160 C C . HIS A 1 276 ? -6.786 21.544 -6.739 1.00 40.91 276 HIS A C 1
ATOM 2162 O O . HIS A 1 276 ? -6.701 21.737 -7.953 1.00 40.91 276 HIS A O 1
ATOM 2168 N N . ASP A 1 277 ? -6.872 22.521 -5.843 1.00 34.69 277 ASP A N 1
ATOM 2169 C CA . ASP A 1 277 ? -6.738 23.946 -6.132 1.00 34.69 277 ASP A CA 1
ATOM 2170 C C . ASP A 1 277 ? -5.246 24.283 -6.329 1.00 34.69 277 ASP A C 1
ATOM 2172 O O . ASP A 1 277 ? -4.425 23.877 -5.497 1.00 34.69 277 ASP A O 1
ATOM 2176 N N . PRO A 1 278 ? -4.833 24.970 -7.408 1.00 44.56 278 PRO A N 1
ATOM 2177 C CA . PRO A 1 278 ? -3.434 25.290 -7.605 1.00 44.56 278 PRO A CA 1
ATOM 2178 C C . PRO A 1 278 ? -3.050 26.597 -6.893 1.00 44.56 278 PRO A C 1
ATOM 2180 O O . PRO A 1 278 ? -3.576 27.671 -7.174 1.00 44.56 278 PRO A O 1
ATOM 2183 N N . THR A 1 279 ? -1.941 26.511 -6.154 1.00 35.69 279 THR A N 1
ATOM 2184 C CA . THR A 1 279 ? -0.969 27.582 -5.846 1.00 35.69 279 THR A CA 1
ATOM 2185 C C . THR A 1 279 ? -1.240 28.527 -4.665 1.00 35.69 279 THR A C 1
ATOM 2187 O O . THR A 1 279 ? -1.900 29.549 -4.796 1.00 35.69 279 THR A O 1
ATOM 2190 N N . THR A 1 280 ? -0.462 28.331 -3.596 1.00 30.80 280 THR A N 1
ATOM 2191 C CA . THR A 1 280 ? 0.423 29.391 -3.076 1.00 30.80 280 THR A CA 1
ATOM 2192 C C . THR A 1 280 ? 1.776 28.783 -2.711 1.00 30.80 280 THR A C 1
ATOM 2194 O O . THR A 1 280 ? 1.871 27.973 -1.791 1.00 30.80 280 THR A O 1
ATOM 2197 N N . SER A 1 281 ? 2.820 29.170 -3.450 1.00 36.56 281 SER A N 1
ATOM 2198 C CA . SER A 1 281 ? 4.219 28.835 -3.172 1.00 36.56 281 SER A CA 1
ATOM 2199 C C . SER A 1 281 ? 4.628 29.303 -1.778 1.00 36.56 281 SER A C 1
ATOM 2201 O O . SER A 1 281 ? 4.698 30.505 -1.528 1.00 36.56 281 SER A O 1
ATOM 2203 N N . SER A 1 282 ? 4.973 28.362 -0.902 1.00 28.23 282 SER A N 1
ATOM 2204 C CA . SER A 1 282 ? 5.723 28.651 0.318 1.00 28.23 282 SER A CA 1
ATOM 2205 C C . SER A 1 282 ? 7.137 28.107 0.157 1.00 28.23 282 SER A C 1
ATOM 2207 O O . SER A 1 282 ? 7.370 26.902 0.135 1.00 28.23 282 SER A O 1
ATOM 2209 N N . ILE A 1 283 ? 8.078 29.029 -0.030 1.00 34.22 283 ILE A N 1
ATOM 2210 C CA . ILE A 1 283 ? 9.516 28.773 -0.058 1.00 34.22 283 ILE A CA 1
ATOM 2211 C C . ILE A 1 283 ? 9.956 28.496 1.383 1.00 34.22 283 ILE A C 1
ATOM 2213 O O . ILE A 1 283 ? 10.100 29.426 2.177 1.00 34.22 283 ILE A O 1
ATOM 2217 N N . SER A 1 284 ? 10.197 27.231 1.729 1.00 32.91 284 SER A N 1
ATOM 2218 C CA . SER A 1 284 ? 10.852 26.846 2.983 1.00 32.91 284 SER A CA 1
ATOM 2219 C C . SER A 1 284 ? 12.304 26.431 2.733 1.00 32.91 284 SER A C 1
ATOM 2221 O O . SER A 1 284 ? 12.659 25.332 2.325 1.00 32.91 284 SER A O 1
ATOM 2223 N N . ARG A 1 285 ? 13.146 27.422 3.009 1.00 31.64 285 ARG A N 1
ATOM 2224 C CA . ARG A 1 285 ? 14.595 27.436 3.197 1.00 31.64 285 ARG A CA 1
ATOM 2225 C C . ARG A 1 285 ? 15.088 26.250 4.054 1.00 31.64 285 ARG A C 1
ATOM 2227 O O . ARG A 1 285 ? 14.873 26.249 5.261 1.00 31.64 285 ARG A O 1
ATOM 2234 N N . TRP A 1 286 ? 15.807 25.298 3.456 1.00 29.34 286 TRP A N 1
ATOM 2235 C CA . TRP A 1 286 ? 16.673 24.346 4.169 1.00 29.34 286 TRP A CA 1
ATOM 2236 C C . TRP A 1 286 ? 18.133 24.713 3.895 1.00 29.34 286 TRP A C 1
ATOM 2238 O O . TRP A 1 286 ? 18.619 24.627 2.770 1.00 29.34 286 TRP A O 1
ATOM 2248 N N . ALA A 1 287 ? 18.815 25.205 4.928 1.00 30.86 287 ALA A N 1
ATOM 2249 C CA . ALA A 1 287 ? 20.228 25.547 4.887 1.00 30.86 287 ALA A CA 1
ATOM 2250 C C . ALA A 1 287 ? 21.060 24.297 5.202 1.00 30.86 287 ALA A C 1
ATOM 2252 O O . ALA A 1 287 ? 21.063 23.829 6.340 1.00 30.86 287 ALA A O 1
ATOM 2253 N N . HIS A 1 288 ? 21.784 23.778 4.209 1.00 32.34 288 HIS A N 1
ATOM 2254 C CA . HIS A 1 288 ? 22.857 22.817 4.444 1.00 32.34 288 HIS A CA 1
ATOM 2255 C C . HIS A 1 288 ? 24.157 23.550 4.786 1.00 32.34 288 HIS A C 1
ATOM 2257 O O . HIS A 1 288 ? 24.593 24.476 4.103 1.00 32.34 288 HIS A O 1
ATOM 2263 N N . ARG A 1 289 ? 24.751 23.113 5.895 1.00 31.17 289 ARG A N 1
ATOM 2264 C CA . ARG A 1 289 ? 26.041 23.526 6.441 1.00 31.17 289 ARG A CA 1
ATOM 2265 C C . ARG A 1 289 ? 27.152 22.964 5.545 1.00 31.17 289 ARG A C 1
ATOM 2267 O O . ARG A 1 289 ? 27.363 21.756 5.531 1.00 31.17 289 ARG A O 1
ATOM 2274 N N . LEU A 1 290 ? 27.829 23.840 4.800 1.00 30.92 290 LEU A N 1
ATOM 2275 C CA . LEU A 1 290 ? 29.057 23.531 4.063 1.00 30.92 290 LEU A CA 1
ATOM 2276 C C . LEU A 1 290 ? 30.169 23.147 5.053 1.00 30.92 290 LEU A C 1
ATOM 2278 O O . LEU A 1 290 ? 30.534 23.952 5.910 1.00 30.92 290 LEU A O 1
ATOM 2282 N N . VAL A 1 291 ? 30.738 21.955 4.894 1.00 33.62 291 VAL A N 1
ATOM 2283 C CA . VAL A 1 291 ? 32.112 21.651 5.306 1.00 33.62 291 VAL A CA 1
ATOM 2284 C C . VAL A 1 291 ? 32.880 21.379 4.019 1.00 33.62 291 VAL A C 1
ATOM 2286 O O . VAL A 1 291 ? 32.557 20.448 3.287 1.00 33.62 291 VAL A O 1
ATOM 2289 N N . GLN A 1 292 ? 33.833 22.264 3.730 1.00 36.91 292 GLN A N 1
ATOM 2290 C CA . GLN A 1 292 ? 34.849 22.106 2.694 1.00 36.91 292 GLN A CA 1
ATOM 2291 C C . GLN A 1 292 ? 35.760 20.933 3.068 1.00 36.91 292 GLN A C 1
ATOM 2293 O O . GLN A 1 292 ? 36.293 20.908 4.177 1.00 36.91 292 GLN A O 1
ATOM 2298 N N . VAL A 1 293 ? 35.957 19.998 2.142 1.00 36.78 293 VAL A N 1
ATOM 2299 C CA . VAL A 1 293 ? 37.111 19.093 2.126 1.00 36.78 293 VAL A CA 1
ATOM 2300 C C . VAL A 1 293 ? 37.729 19.217 0.742 1.00 36.78 293 VAL A C 1
ATOM 2302 O O . VAL A 1 293 ? 37.022 19.178 -0.263 1.00 36.78 293 VAL A O 1
ATOM 2305 N N . GLU A 1 294 ? 39.027 19.493 0.758 1.00 38.69 294 GLU A N 1
ATOM 2306 C CA . GLU A 1 294 ? 39.874 19.854 -0.370 1.00 38.69 294 GLU A CA 1
ATOM 2307 C C . GLU A 1 294 ? 40.040 18.707 -1.373 1.00 38.69 294 GLU A C 1
ATOM 2309 O O . GLU A 1 294 ? 40.048 17.528 -1.015 1.00 38.69 294 GLU A O 1
ATOM 2314 N N . GLU A 1 295 ? 40.176 19.109 -2.635 1.00 41.03 295 GLU A N 1
ATOM 2315 C CA . GLU A 1 295 ? 40.599 18.298 -3.770 1.00 41.03 295 GLU A CA 1
ATOM 2316 C C . GLU A 1 295 ? 41.986 17.692 -3.518 1.00 41.03 295 GLU A C 1
ATOM 2318 O O . GLU A 1 295 ? 42.933 18.399 -3.171 1.00 41.03 295 GLU A O 1
ATOM 2323 N N . ALA A 1 296 ? 42.115 16.393 -3.769 1.00 40.59 296 ALA A N 1
ATOM 2324 C CA . ALA A 1 296 ? 43.385 15.770 -4.103 1.00 40.59 296 ALA A CA 1
ATOM 2325 C C . ALA A 1 296 ? 43.166 14.974 -5.392 1.00 40.59 296 ALA A C 1
ATOM 2327 O O . ALA A 1 296 ? 42.466 13.960 -5.409 1.00 40.59 296 ALA A O 1
ATOM 2328 N N . GLU A 1 297 ? 43.704 15.520 -6.479 1.00 44.16 297 GLU A N 1
ATOM 2329 C CA . GLU A 1 297 ? 43.952 14.816 -7.728 1.00 44.16 297 GLU A CA 1
ATOM 2330 C C . GLU A 1 297 ? 45.025 13.755 -7.465 1.00 44.16 297 GLU A C 1
ATOM 2332 O O . GLU A 1 297 ? 46.102 14.106 -6.995 1.00 44.16 297 GLU A O 1
ATOM 2337 N N . ASP A 1 298 ? 44.759 12.494 -7.795 1.00 45.22 298 ASP A N 1
ATOM 2338 C CA . ASP A 1 298 ? 45.811 11.537 -8.131 1.00 45.22 298 ASP A CA 1
ATOM 2339 C C . ASP A 1 298 ? 45.291 10.629 -9.246 1.00 45.22 298 ASP A C 1
ATOM 2341 O O . ASP A 1 298 ? 44.301 9.904 -9.115 1.00 45.22 298 ASP A O 1
ATOM 2345 N N . ALA A 1 299 ? 45.949 10.773 -10.390 1.00 49.41 299 ALA A N 1
ATOM 2346 C CA . ALA A 1 299 ? 45.825 9.923 -11.550 1.00 49.41 299 ALA A CA 1
ATOM 2347 C C . ALA A 1 299 ? 46.658 8.664 -11.320 1.00 49.41 299 ALA A C 1
ATOM 2349 O O . ALA A 1 299 ? 47.849 8.784 -11.059 1.00 49.41 299 ALA A O 1
ATOM 2350 N N . ASP A 1 300 ? 46.062 7.490 -11.510 1.00 51.16 300 ASP A N 1
ATOM 2351 C CA . ASP A 1 300 ? 46.803 6.284 -11.863 1.00 51.16 300 ASP A CA 1
ATOM 2352 C C . ASP A 1 300 ? 45.956 5.444 -12.825 1.00 51.16 300 ASP A C 1
ATOM 2354 O O . ASP A 1 300 ? 44.928 4.861 -12.483 1.00 51.16 300 ASP A O 1
ATOM 2358 N N . GLU A 1 301 ? 46.414 5.452 -14.074 1.00 54.66 301 GLU A N 1
ATOM 2359 C CA . GLU A 1 301 ? 46.066 4.516 -15.133 1.00 54.66 301 GLU A CA 1
ATOM 2360 C C . GLU A 1 301 ? 46.612 3.135 -14.744 1.00 54.66 301 GLU A C 1
ATOM 2362 O O . GLU A 1 301 ? 47.828 2.950 -14.649 1.00 54.66 301 GLU A O 1
ATOM 2367 N N . ALA A 1 302 ? 45.731 2.155 -14.549 1.00 56.03 302 ALA A N 1
ATOM 2368 C CA . ALA A 1 302 ? 46.117 0.752 -14.530 1.00 56.03 302 ALA A CA 1
ATOM 2369 C C . ALA A 1 302 ? 45.111 -0.075 -15.332 1.00 56.03 302 ALA A C 1
ATOM 2371 O O . ALA A 1 302 ? 43.927 -0.177 -15.017 1.00 56.03 302 ALA A O 1
ATOM 2372 N N . ASP A 1 303 ? 45.673 -0.604 -16.405 1.00 55.66 303 ASP A N 1
ATOM 2373 C CA . ASP A 1 303 ? 45.147 -1.511 -17.401 1.00 55.66 303 ASP A CA 1
ATOM 2374 C C . ASP A 1 303 ? 44.812 -2.897 -16.803 1.00 55.66 303 ASP A C 1
ATOM 2376 O O . ASP A 1 303 ? 45.230 -3.249 -15.700 1.00 55.66 303 ASP A O 1
ATOM 2380 N N . GLU A 1 304 ? 44.144 -3.694 -17.634 1.00 46.25 304 GLU A N 1
ATOM 2381 C CA . GLU A 1 304 ? 44.068 -5.159 -17.619 1.00 46.25 304 GLU A CA 1
ATOM 2382 C C . GLU A 1 304 ? 42.822 -5.822 -16.994 1.00 46.25 304 GLU A C 1
ATOM 2384 O O . GLU A 1 304 ? 42.777 -6.279 -15.856 1.00 46.25 304 GLU A O 1
ATOM 2389 N N . ASN A 1 305 ? 41.831 -5.987 -17.878 1.00 51.75 305 ASN A N 1
ATOM 2390 C CA . ASN A 1 305 ? 41.302 -7.299 -18.270 1.00 51.75 305 ASN A CA 1
ATOM 2391 C C . ASN A 1 305 ? 40.750 -8.195 -17.145 1.00 51.75 305 ASN A C 1
ATOM 2393 O O . ASN A 1 305 ? 41.364 -9.193 -16.772 1.00 51.75 305 ASN A O 1
ATOM 2397 N N . ASN A 1 306 ? 39.529 -7.898 -16.695 1.00 44.56 306 ASN A N 1
ATOM 2398 C CA . ASN A 1 306 ? 38.695 -8.880 -16.009 1.00 44.56 306 ASN A CA 1
ATOM 2399 C C . ASN A 1 306 ? 37.698 -9.454 -17.024 1.00 44.56 306 ASN A C 1
ATOM 2401 O O . ASN A 1 306 ? 36.710 -8.813 -17.386 1.00 44.56 306 ASN A O 1
ATOM 2405 N N . GLU A 1 307 ? 38.003 -10.644 -17.537 1.00 43.91 307 GLU A N 1
ATOM 2406 C CA . GLU A 1 307 ? 37.008 -11.498 -18.175 1.00 43.91 307 GLU A CA 1
ATOM 2407 C C . GLU A 1 307 ? 35.968 -11.842 -17.102 1.00 43.91 307 GLU A C 1
ATOM 2409 O O . GLU A 1 307 ? 36.238 -12.611 -16.183 1.00 43.91 307 GLU A O 1
ATOM 2414 N N . ASP A 1 308 ? 34.802 -11.199 -17.183 1.00 52.97 308 ASP A N 1
ATOM 2415 C CA . ASP A 1 308 ? 33.647 -11.503 -16.345 1.00 52.97 308 ASP A CA 1
ATOM 2416 C C . ASP A 1 308 ? 33.210 -12.956 -16.593 1.00 52.97 308 ASP A C 1
ATOM 2418 O O . ASP A 1 308 ? 32.420 -13.250 -17.498 1.00 52.97 308 ASP A O 1
ATOM 2422 N N . ASP A 1 309 ? 33.706 -13.865 -15.753 1.00 53.00 309 ASP A N 1
ATOM 2423 C CA . ASP A 1 309 ? 33.052 -15.127 -15.431 1.00 53.00 309 ASP A CA 1
ATOM 2424 C C . ASP A 1 309 ? 31.679 -14.793 -14.835 1.00 53.00 309 ASP A C 1
ATOM 2426 O O . ASP A 1 309 ? 31.513 -14.595 -13.631 1.00 53.00 309 ASP A O 1
ATOM 2430 N N . VAL A 1 310 ? 30.678 -14.685 -15.710 1.00 47.97 310 VAL A N 1
ATOM 2431 C CA . VAL A 1 310 ? 29.267 -14.653 -15.332 1.00 47.97 310 VAL A CA 1
ATOM 2432 C C . VAL A 1 310 ? 28.982 -15.976 -14.620 1.00 47.97 310 VAL A C 1
ATOM 2434 O O . VAL A 1 310 ? 29.004 -17.020 -15.282 1.00 47.97 310 VAL A O 1
ATOM 2437 N N . PRO A 1 311 ? 28.720 -15.990 -13.299 1.00 55.34 311 PRO A N 1
ATOM 2438 C CA . PRO A 1 311 ? 28.277 -17.211 -12.661 1.00 55.34 311 PRO A CA 1
ATOM 2439 C C . PRO A 1 311 ? 26.954 -17.597 -13.316 1.00 55.34 311 PRO A C 1
ATOM 2441 O O . PRO A 1 311 ? 26.055 -16.770 -13.470 1.00 55.34 311 PRO A O 1
ATOM 2444 N N . ASP A 1 312 ? 26.868 -18.852 -13.745 1.00 43.69 312 ASP A N 1
ATOM 2445 C CA . ASP A 1 312 ? 25.656 -19.475 -14.259 1.00 43.69 312 ASP A CA 1
ATOM 2446 C C . ASP A 1 312 ? 24.631 -19.518 -13.113 1.00 43.69 312 ASP A C 1
ATOM 2448 O O . ASP A 1 312 ? 24.497 -20.506 -12.384 1.00 43.69 312 ASP A O 1
ATOM 2452 N N . GLU A 1 313 ? 23.971 -18.381 -12.869 1.00 43.91 313 GLU A N 1
ATOM 2453 C CA . GLU A 1 313 ? 22.864 -18.238 -11.937 1.00 43.91 313 GLU A CA 1
ATOM 2454 C C . GLU A 1 313 ? 21.697 -19.031 -12.515 1.00 43.91 313 GLU A C 1
ATOM 2456 O O . GLU A 1 313 ? 20.828 -18.543 -13.240 1.00 43.91 313 GLU A O 1
ATOM 2461 N N . LYS A 1 314 ? 21.720 -20.323 -12.199 1.00 44.84 314 LYS A N 1
ATOM 2462 C CA . LYS A 1 314 ? 20.608 -21.246 -12.320 1.00 44.84 314 LYS A CA 1
ATOM 2463 C C . LYS A 1 314 ? 19.410 -20.604 -11.632 1.00 44.84 314 LYS A C 1
ATOM 2465 O O . LYS A 1 314 ? 19.299 -20.658 -10.411 1.00 44.84 314 LYS A O 1
ATOM 2470 N N . TRP A 1 315 ? 18.525 -20.003 -12.422 1.00 48.50 315 TRP A N 1
ATOM 2471 C CA . TRP A 1 315 ? 17.218 -19.530 -11.987 1.00 48.50 315 TRP A CA 1
ATOM 2472 C C . TRP A 1 315 ? 16.478 -20.700 -11.336 1.00 48.50 315 TRP A C 1
ATOM 2474 O O . TRP A 1 315 ? 15.903 -21.554 -12.013 1.00 48.50 315 TRP A O 1
ATOM 2484 N N . VAL A 1 316 ? 16.557 -20.786 -10.010 1.00 42.53 316 VAL A N 1
ATOM 2485 C CA . VAL A 1 316 ? 15.732 -21.695 -9.229 1.00 42.53 316 VAL A CA 1
ATOM 2486 C C . VAL A 1 316 ? 14.342 -21.080 -9.247 1.00 42.53 316 VAL A C 1
ATOM 2488 O O . VAL A 1 316 ? 14.114 -20.005 -8.701 1.00 42.53 316 VAL A O 1
ATOM 2491 N N . ASP A 1 317 ? 13.428 -21.730 -9.959 1.00 47.22 317 ASP A N 1
ATOM 2492 C CA . ASP A 1 317 ? 12.017 -21.371 -9.968 1.00 47.22 317 ASP A CA 1
ATOM 2493 C C . ASP A 1 317 ? 11.436 -21.634 -8.569 1.00 47.22 317 ASP A C 1
ATOM 2495 O O . ASP A 1 317 ? 10.984 -22.734 -8.262 1.00 47.22 317 ASP A O 1
ATOM 2499 N N . GLU A 1 318 ? 11.473 -20.626 -7.694 1.00 44.09 318 GLU A N 1
ATOM 2500 C CA . GLU A 1 318 ? 10.885 -20.639 -6.342 1.00 44.09 318 GLU A CA 1
ATOM 2501 C C . GLU A 1 318 ? 9.337 -20.633 -6.359 1.00 44.09 318 GLU A C 1
ATOM 2503 O O . GLU A 1 318 ? 8.678 -20.213 -5.408 1.00 44.09 318 GLU A O 1
ATOM 2508 N N . ARG A 1 319 ? 8.705 -21.109 -7.439 1.00 51.16 319 ARG A N 1
ATOM 2509 C CA . ARG A 1 319 ? 7.243 -21.228 -7.564 1.00 51.16 319 ARG A CA 1
ATOM 2510 C C . ARG A 1 319 ? 6.606 -22.308 -6.679 1.00 51.16 319 ARG A C 1
ATOM 2512 O O . ARG A 1 319 ? 5.389 -22.473 -6.751 1.00 51.16 319 ARG A O 1
ATOM 2519 N N . SER A 1 320 ? 7.361 -23.029 -5.852 1.00 51.25 320 SER A N 1
ATOM 2520 C CA . SER A 1 320 ? 6.860 -24.264 -5.230 1.00 51.25 320 SER A CA 1
ATOM 2521 C C . SER A 1 320 ? 6.163 -24.137 -3.874 1.00 51.25 320 SER A C 1
ATOM 2523 O O . SER A 1 320 ? 5.451 -25.069 -3.507 1.00 51.25 320 SER A O 1
ATOM 2525 N N . ASP A 1 321 ? 6.239 -23.014 -3.155 1.00 41.97 321 ASP A N 1
ATOM 2526 C CA . ASP A 1 321 ? 5.849 -23.062 -1.729 1.00 41.97 321 ASP A CA 1
ATOM 2527 C C . ASP A 1 321 ? 4.533 -22.327 -1.402 1.00 41.97 321 ASP A C 1
ATOM 2529 O O . ASP A 1 321 ? 4.003 -22.445 -0.298 1.00 41.97 321 ASP A O 1
ATOM 2533 N N . SER A 1 322 ? 3.937 -21.610 -2.364 1.00 46.41 322 SER A N 1
ATOM 2534 C CA . SER A 1 322 ? 2.758 -20.750 -2.128 1.00 46.41 322 SER A CA 1
ATOM 2535 C C . SER A 1 322 ? 1.411 -21.362 -2.561 1.00 46.41 322 SER A C 1
ATOM 2537 O O . SER A 1 322 ? 0.400 -20.670 -2.623 1.00 46.41 322 SER A O 1
ATOM 2539 N N . TYR A 1 323 ? 1.349 -22.668 -2.835 1.00 45.75 323 TYR A N 1
ATOM 2540 C CA . TYR A 1 323 ? 0.080 -23.348 -3.154 1.00 45.75 323 TYR A CA 1
ATOM 2541 C C . TYR A 1 323 ? -0.595 -24.018 -1.945 1.00 45.75 323 TYR A C 1
ATOM 2543 O O . TYR A 1 323 ? -1.714 -24.513 -2.071 1.00 45.75 323 TYR A O 1
ATOM 2551 N N . ARG A 1 324 ? 0.031 -24.026 -0.758 1.00 44.25 324 ARG A N 1
ATOM 2552 C CA . ARG A 1 324 ? -0.446 -24.839 0.378 1.00 44.25 324 ARG A CA 1
ATOM 2553 C C . ARG A 1 324 ? -1.547 -24.201 1.244 1.00 44.25 324 ARG A C 1
ATOM 2555 O O . ARG A 1 324 ? -2.028 -24.856 2.159 1.00 44.25 324 ARG A O 1
ATOM 2562 N N . SER A 1 325 ? -1.992 -22.976 0.959 1.00 45.25 325 SER A N 1
ATOM 2563 C CA . SER A 1 325 ? -2.897 -22.239 1.867 1.00 45.25 325 SER A CA 1
ATOM 2564 C C . SER A 1 325 ? -4.372 -22.170 1.444 1.00 45.25 325 SER A C 1
ATOM 2566 O O . SER A 1 325 ? -5.160 -21.556 2.155 1.00 45.25 325 SER A O 1
ATOM 2568 N N . TRP A 1 326 ? -4.782 -22.776 0.323 1.00 40.62 326 TRP A N 1
ATOM 2569 C CA . TRP A 1 326 ? -6.108 -22.506 -0.274 1.00 40.62 326 TRP A CA 1
ATOM 2570 C C . TRP A 1 326 ? -7.117 -23.663 -0.262 1.00 40.62 326 TRP A C 1
ATOM 2572 O O . TRP A 1 326 ? -8.144 -23.583 -0.926 1.00 40.62 326 TRP A O 1
ATOM 2582 N N . THR A 1 327 ? -6.893 -24.724 0.514 1.00 42.44 327 THR A N 1
ATOM 2583 C CA . THR A 1 327 ? -7.864 -25.829 0.648 1.00 42.44 327 THR A CA 1
ATOM 2584 C C . THR A 1 327 ? -8.319 -26.035 2.089 1.00 42.44 327 THR A C 1
ATOM 2586 O O . THR A 1 327 ? -8.302 -27.142 2.617 1.00 42.44 327 THR A O 1
ATOM 2589 N N . ARG A 1 328 ? -8.815 -24.975 2.737 1.00 41.53 328 ARG A N 1
ATOM 2590 C CA . ARG A 1 328 ? -9.757 -25.169 3.845 1.00 41.53 328 ARG A CA 1
ATOM 2591 C C . ARG A 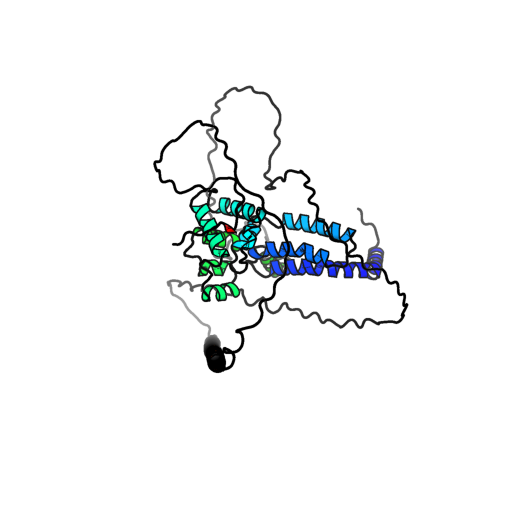1 328 ? -11.099 -25.569 3.224 1.00 41.53 328 ARG A C 1
ATOM 2593 O O . ARG A 1 328 ? -11.890 -24.708 2.861 1.00 41.53 328 ARG A O 1
ATOM 2600 N N . LYS A 1 329 ? -11.293 -26.876 3.014 1.00 42.47 329 LYS A N 1
ATOM 2601 C CA . LYS A 1 329 ? -12.594 -27.472 2.684 1.00 42.47 329 LYS A CA 1
ATOM 2602 C C . LYS A 1 329 ? -13.578 -27.062 3.778 1.00 42.47 329 LYS A C 1
ATOM 2604 O O . LYS A 1 329 ? -13.392 -27.413 4.937 1.00 42.47 329 LYS A O 1
ATOM 2609 N N . GLU A 1 330 ? -14.585 -26.289 3.407 1.00 41.50 330 GLU A N 1
ATOM 2610 C CA . GLU A 1 330 ? -15.811 -26.189 4.185 1.00 41.50 330 GLU A CA 1
ATOM 2611 C C . GLU A 1 330 ? -16.508 -27.553 4.096 1.00 41.50 330 GLU A C 1
ATOM 2613 O O . GLU A 1 330 ? -16.663 -28.106 3.004 1.00 41.50 330 GLU A O 1
ATOM 2618 N N . ASP A 1 331 ? -16.850 -28.124 5.250 1.00 39.94 331 ASP A N 1
ATOM 2619 C CA . ASP A 1 331 ? -17.549 -29.400 5.380 1.00 39.94 331 ASP A CA 1
ATOM 2620 C C . ASP A 1 331 ? -18.932 -29.316 4.718 1.00 39.94 331 ASP A C 1
ATOM 2622 O O . ASP A 1 331 ? -19.919 -28.876 5.310 1.00 39.94 331 ASP A O 1
ATOM 2626 N N . ILE A 1 332 ? -19.004 -29.745 3.458 1.00 41.28 332 ILE A N 1
ATOM 2627 C CA . ILE A 1 332 ? -20.262 -30.004 2.764 1.00 41.28 332 ILE A CA 1
ATOM 2628 C C . ILE A 1 332 ? -20.855 -31.268 3.388 1.00 41.28 332 ILE A C 1
ATOM 2630 O O . ILE A 1 332 ? -20.416 -32.387 3.121 1.00 41.28 332 ILE A O 1
ATOM 2634 N N . VAL A 1 333 ? -21.853 -31.075 4.246 1.00 48.72 333 VAL A N 1
ATOM 2635 C CA . VAL A 1 333 ? -22.665 -32.150 4.818 1.00 48.72 333 VAL A CA 1
ATOM 2636 C C . VAL A 1 333 ? -23.370 -32.894 3.671 1.00 48.72 333 VAL A C 1
ATOM 2638 O O . VAL A 1 333 ? -24.018 -32.240 2.849 1.00 48.72 333 VAL A O 1
ATOM 2641 N N . PRO A 1 334 ? -23.274 -34.233 3.575 1.00 46.72 334 PRO A N 1
ATOM 2642 C CA . PRO A 1 334 ? -23.959 -34.976 2.527 1.00 46.72 334 PRO A CA 1
ATOM 2643 C C . PRO A 1 334 ? -25.477 -34.862 2.701 1.00 46.72 334 PRO A C 1
ATOM 2645 O O . PRO A 1 334 ? -26.031 -35.147 3.764 1.00 46.72 334 PRO A O 1
ATOM 2648 N N . TYR A 1 335 ? -26.138 -34.425 1.632 1.00 40.69 335 TYR A N 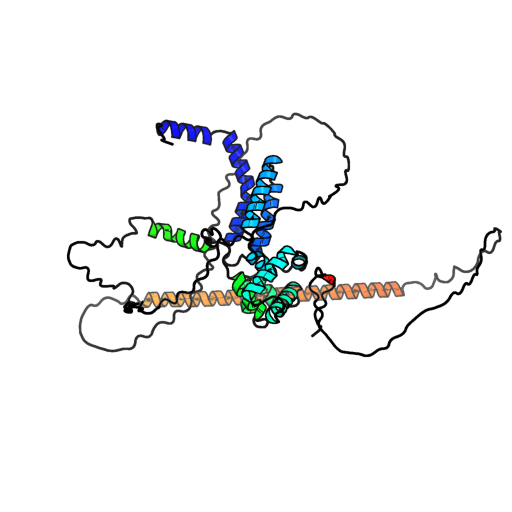1
ATOM 2649 C CA . TYR A 1 335 ? -27.589 -34.376 1.501 1.00 40.69 335 TYR A CA 1
ATOM 2650 C C . TYR A 1 335 ? -28.158 -35.801 1.600 1.00 40.69 335 TYR A C 1
ATOM 2652 O O . TYR A 1 335 ? -27.799 -36.676 0.813 1.00 40.69 335 TYR A O 1
ATOM 2660 N N . VAL A 1 336 ? -29.011 -36.042 2.597 1.00 45.69 336 VAL A N 1
ATOM 2661 C CA . VAL A 1 336 ? -29.719 -37.314 2.792 1.00 45.69 336 VAL A CA 1
ATOM 2662 C C . VAL A 1 336 ? -30.963 -37.301 1.909 1.00 45.69 336 VAL A C 1
ATOM 2664 O O . VAL A 1 336 ? -31.912 -36.570 2.181 1.00 45.69 336 VAL A O 1
ATOM 2667 N N . GLU A 1 337 ? -30.943 -38.101 0.847 1.00 42.38 337 GLU A N 1
ATOM 2668 C CA . GLU A 1 337 ? -32.074 -38.286 -0.060 1.00 42.38 337 GLU A CA 1
ATOM 2669 C C . GLU A 1 337 ? -33.032 -39.348 0.511 1.00 42.38 337 GLU A C 1
ATOM 2671 O O . GLU A 1 337 ? -32.648 -40.482 0.812 1.00 42.38 337 GLU A O 1
ATOM 2676 N N . GLU A 1 338 ? -34.286 -38.949 0.725 1.00 40.53 338 GLU A N 1
ATOM 2677 C CA . GLU A 1 338 ? -35.351 -39.785 1.277 1.00 40.53 338 GLU A CA 1
ATOM 2678 C C . GLU A 1 338 ? -35.895 -40.770 0.224 1.00 40.53 338 GLU A C 1
ATOM 2680 O O . GLU A 1 338 ? -36.161 -40.429 -0.927 1.00 40.53 338 GLU A O 1
ATOM 2685 N N . GLN A 1 339 ? -36.070 -42.020 0.654 1.00 47.53 339 GLN A N 1
ATOM 2686 C CA . GLN A 1 339 ? -36.570 -43.168 -0.106 1.00 47.53 339 GLN A CA 1
ATOM 2687 C C . GLN A 1 339 ? -37.951 -42.947 -0.751 1.00 47.53 339 GLN A C 1
ATOM 2689 O O . GLN A 1 339 ? -38.860 -42.479 -0.069 1.00 47.53 339 GLN A O 1
ATOM 2694 N N . GLN A 1 340 ? -38.159 -43.484 -1.971 1.00 39.84 340 GLN A N 1
ATOM 2695 C CA . GLN A 1 340 ? -39.262 -44.419 -2.312 1.00 39.84 340 GLN A CA 1
ATOM 2696 C C . GLN A 1 340 ? -39.320 -44.808 -3.814 1.00 39.84 340 GLN A C 1
ATOM 2698 O O . GLN A 1 340 ? -39.817 -44.041 -4.631 1.00 39.84 340 GLN A O 1
ATOM 2703 N N . ARG A 1 341 ? -38.948 -46.054 -4.169 1.00 32.97 341 ARG A N 1
ATOM 2704 C CA . ARG A 1 341 ? -39.830 -47.111 -4.745 1.00 32.97 341 ARG A CA 1
ATOM 2705 C C . ARG A 1 341 ? -39.035 -48.298 -5.335 1.00 32.97 341 ARG A C 1
ATOM 2707 O O . ARG A 1 341 ? -37.954 -48.080 -5.868 1.00 32.97 341 ARG A O 1
ATOM 2714 N N . PRO A 1 342 ? -39.575 -49.535 -5.269 1.00 54.41 342 PRO A N 1
ATOM 2715 C CA . PRO A 1 342 ? -38.902 -50.753 -5.726 1.00 54.41 342 PRO A CA 1
ATOM 2716 C C . PRO A 1 342 ? -39.402 -51.267 -7.094 1.00 54.41 342 PRO A C 1
ATOM 2718 O O . PRO A 1 342 ? -40.425 -50.799 -7.590 1.00 54.41 342 PRO A O 1
ATOM 2721 N N . GLU A 1 343 ? -38.718 -52.323 -7.570 1.00 38.69 343 GLU A N 1
ATOM 2722 C CA . GLU A 1 343 ? -38.991 -53.224 -8.720 1.00 38.69 343 GLU A CA 1
ATOM 2723 C C . GLU A 1 343 ? -38.336 -52.796 -10.051 1.00 38.69 343 GLU A C 1
ATOM 2725 O O . GLU A 1 343 ? -38.554 -51.686 -10.507 1.00 38.69 343 GLU A O 1
ATOM 2730 N N . GLN A 1 344 ? -37.511 -53.585 -10.760 1.00 37.25 344 GLN A N 1
ATOM 2731 C CA . GLN A 1 344 ? -37.390 -55.043 -10.926 1.00 37.25 344 GLN A CA 1
ATOM 2732 C C . GLN A 1 344 ? -36.015 -55.396 -11.568 1.00 37.25 344 GLN A C 1
ATOM 2734 O O . GLN A 1 344 ? -35.548 -54.625 -12.394 1.00 37.25 344 GLN A O 1
ATOM 2739 N N . ARG A 1 345 ? -35.443 -56.564 -11.191 1.00 39.88 345 ARG A N 1
ATOM 2740 C CA . ARG A 1 345 ? -34.666 -57.592 -11.962 1.00 39.88 345 ARG A CA 1
ATOM 2741 C C . ARG A 1 345 ? -33.811 -57.141 -13.173 1.00 39.88 345 ARG A C 1
ATOM 2743 O O . ARG A 1 345 ? -34.301 -56.429 -14.027 1.00 39.88 345 ARG A O 1
ATOM 2750 N N . GLU A 1 346 ? -32.600 -57.625 -13.456 1.00 42.09 346 GLU A N 1
ATOM 2751 C CA . GLU A 1 346 ? -31.846 -58.841 -13.111 1.00 42.09 346 GLU A CA 1
ATOM 2752 C C . GLU A 1 346 ? -30.430 -58.703 -13.735 1.00 42.09 346 GLU A C 1
ATOM 2754 O O . GLU A 1 346 ? -30.304 -58.102 -14.798 1.00 42.09 346 GLU A O 1
ATOM 2759 N N . LEU A 1 347 ? -29.433 -59.364 -13.126 1.00 44.94 347 LEU A N 1
ATOM 2760 C CA . LEU A 1 347 ? -28.204 -59.917 -13.737 1.00 44.94 347 LEU A CA 1
ATOM 2761 C C . LEU A 1 347 ? -27.143 -58.960 -14.327 1.00 44.94 347 LEU A C 1
ATOM 2763 O O . LEU A 1 347 ? -27.209 -58.600 -15.498 1.00 44.94 347 LEU A O 1
ATOM 2767 N N . HIS A 1 348 ? -26.053 -58.746 -13.581 1.00 40.50 348 HIS A N 1
ATOM 2768 C CA . HIS A 1 348 ? -24.733 -59.249 -13.994 1.00 40.50 348 HIS A CA 1
ATOM 2769 C C . HIS A 1 348 ? -23.736 -59.196 -12.825 1.00 40.50 348 HIS A C 1
ATOM 2771 O O . HIS A 1 348 ? -23.570 -58.157 -12.194 1.00 40.50 348 HIS A O 1
ATOM 2777 N N . ASP A 1 349 ? -23.114 -60.339 -12.537 1.00 51.59 349 ASP A N 1
ATOM 2778 C CA . ASP A 1 349 ? -21.945 -60.473 -11.669 1.00 51.59 349 ASP A CA 1
ATOM 2779 C C . ASP A 1 349 ? -20.762 -59.689 -12.253 1.00 51.59 349 ASP A C 1
ATOM 2781 O O . ASP A 1 349 ? -20.463 -59.882 -13.432 1.00 51.59 349 ASP A O 1
ATOM 2785 N N . GLU A 1 350 ? -20.141 -58.836 -11.431 1.00 53.03 350 GLU A N 1
ATOM 2786 C CA . GLU A 1 350 ? -18.727 -58.402 -11.414 1.00 53.03 350 GLU A CA 1
ATOM 2787 C C . GLU A 1 350 ? -18.650 -57.065 -10.654 1.00 53.03 350 GLU A C 1
ATOM 2789 O O . GLU A 1 350 ? -18.856 -56.031 -11.265 1.00 53.03 350 GLU A O 1
ATOM 2794 N N . ASP A 1 351 ? -18.425 -57.080 -9.330 1.00 49.72 351 ASP A N 1
ATOM 2795 C CA . ASP A 1 351 ? -17.879 -55.931 -8.569 1.00 49.72 351 ASP A CA 1
ATOM 2796 C C . ASP A 1 351 ? -17.619 -56.319 -7.092 1.00 49.72 351 ASP A C 1
ATOM 2798 O O . ASP A 1 351 ? -18.367 -55.981 -6.176 1.00 49.72 351 ASP A O 1
ATOM 2802 N N . GLU A 1 352 ? -16.523 -57.042 -6.840 1.00 53.34 352 GLU A N 1
ATOM 2803 C CA . GLU A 1 352 ? -15.937 -57.234 -5.496 1.00 53.34 352 GLU A CA 1
ATOM 2804 C C . GLU A 1 352 ? -14.569 -56.524 -5.388 1.00 53.34 352 GLU A C 1
ATOM 2806 O O . GLU A 1 352 ? -13.599 -57.089 -4.891 1.00 53.34 352 GLU A O 1
ATOM 2811 N N . GLN A 1 353 ? -14.451 -55.278 -5.870 1.00 57.47 353 GLN A N 1
ATOM 2812 C CA . GLN A 1 353 ? -13.216 -54.479 -5.730 1.00 57.47 353 GLN A CA 1
ATOM 2813 C C . GLN A 1 353 ? -13.294 -53.112 -5.004 1.00 57.47 353 GLN A C 1
ATOM 2815 O O . GLN A 1 353 ? -12.225 -52.614 -4.658 1.00 57.47 353 GLN A O 1
ATOM 2820 N N . PRO A 1 354 ? -14.445 -52.503 -4.633 1.00 56.00 354 PRO A N 1
ATOM 2821 C CA . PRO A 1 354 ? -14.416 -51.198 -3.948 1.00 56.00 354 PRO A CA 1
ATOM 2822 C C . PRO A 1 354 ? -14.180 -51.272 -2.424 1.00 56.00 354 PRO A C 1
ATOM 2824 O O . PRO A 1 354 ? -14.001 -50.245 -1.772 1.00 56.00 354 PRO A O 1
ATOM 2827 N N . ALA A 1 355 ? -14.185 -52.467 -1.820 1.00 59.12 355 ALA A N 1
ATOM 2828 C CA . ALA A 1 355 ? -14.048 -52.615 -0.366 1.00 59.12 355 ALA A CA 1
ATOM 2829 C C . ALA A 1 355 ? -12.591 -52.568 0.133 1.00 59.12 355 ALA A C 1
ATOM 2831 O O . ALA A 1 355 ? -12.362 -52.300 1.315 1.00 59.12 355 ALA A O 1
ATOM 2832 N N . GLU A 1 356 ? -11.611 -52.831 -0.736 1.00 64.38 356 GLU A N 1
ATOM 2833 C CA . GLU A 1 356 ? -10.193 -52.871 -0.357 1.00 64.38 356 GLU A CA 1
ATOM 2834 C C . GLU A 1 356 ? -9.562 -51.467 -0.376 1.00 64.38 356 GLU A C 1
ATOM 2836 O O . GLU A 1 356 ? -8.947 -51.075 0.616 1.00 64.38 356 GLU A O 1
ATOM 2841 N N . GLU A 1 357 ? -9.850 -50.645 -1.396 1.00 68.06 357 GLU A N 1
ATOM 2842 C CA . GLU A 1 357 ? -9.385 -49.244 -1.467 1.00 68.06 357 GLU A CA 1
ATOM 2843 C C . GLU A 1 357 ? -9.911 -48.389 -0.304 1.00 68.06 357 GLU A C 1
ATOM 2845 O O . GLU A 1 357 ? -9.159 -47.627 0.304 1.00 68.06 357 GLU A O 1
ATOM 2850 N N . HIS A 1 358 ? -11.181 -48.553 0.086 1.00 72.50 358 HIS A N 1
ATOM 2851 C CA . HIS A 1 358 ? -11.738 -47.821 1.229 1.00 72.50 358 HIS A CA 1
ATOM 2852 C C . HIS A 1 358 ? -11.064 -48.219 2.557 1.00 72.50 358 HIS A C 1
ATOM 2854 O O . HIS A 1 358 ? -11.039 -47.445 3.517 1.00 72.50 358 HIS A O 1
ATOM 2860 N N . ARG A 1 359 ? -10.512 -49.434 2.649 1.00 79.44 359 ARG A N 1
ATOM 2861 C CA . ARG A 1 359 ? -9.836 -49.917 3.857 1.00 79.44 359 ARG A CA 1
ATOM 2862 C C . ARG A 1 359 ? -8.392 -49.425 3.939 1.00 79.44 359 ARG A C 1
ATOM 2864 O O . ARG A 1 359 ? -7.938 -49.122 5.041 1.00 79.44 359 ARG A O 1
ATOM 2871 N N . GLU A 1 360 ? -7.707 -49.312 2.803 1.00 83.19 360 GLU A N 1
ATOM 2872 C CA . GLU A 1 360 ? -6.375 -48.701 2.721 1.00 83.19 360 GLU A CA 1
ATOM 2873 C C . GLU A 1 360 ? -6.431 -47.205 3.036 1.00 83.19 360 GLU A C 1
ATOM 2875 O O . GLU A 1 360 ? -5.678 -46.731 3.885 1.00 83.19 360 GLU A O 1
ATOM 2880 N N . GLN A 1 361 ? -7.398 -46.482 2.468 1.00 82.62 361 GLN A N 1
ATOM 2881 C CA . GLN A 1 361 ? -7.545 -45.042 2.698 1.00 82.62 361 GLN A CA 1
ATOM 2882 C C . GLN A 1 361 ? -7.834 -44.721 4.176 1.00 82.62 361 GLN A C 1
ATOM 2884 O O . GLN A 1 361 ? -7.273 -43.790 4.750 1.00 82.62 361 GLN A O 1
ATOM 2889 N N . GLN A 1 362 ? -8.636 -45.559 4.840 1.00 87.62 362 GLN A N 1
ATOM 2890 C CA . GLN A 1 362 ? -8.937 -45.414 6.266 1.00 87.62 362 GLN A CA 1
ATOM 2891 C C . GLN A 1 362 ? -7.751 -45.801 7.177 1.00 87.62 362 GLN A C 1
ATOM 2893 O O . GLN A 1 362 ? -7.654 -45.312 8.306 1.00 87.62 362 GLN A O 1
ATOM 2898 N N . GLN A 1 363 ? -6.842 -46.668 6.714 1.00 89.56 363 GLN A N 1
ATOM 2899 C CA . GLN A 1 363 ? -5.584 -46.947 7.417 1.00 89.56 363 GLN A CA 1
ATOM 2900 C C . GLN A 1 363 ? -4.587 -45.796 7.280 1.00 89.56 363 GLN A C 1
ATOM 2902 O O . GLN A 1 363 ? -3.941 -45.451 8.270 1.00 89.56 363 GLN A O 1
ATOM 2907 N N . GLU A 1 364 ? -4.484 -45.195 6.096 1.00 89.69 364 GLU A N 1
ATOM 2908 C CA . GLU A 1 364 ? -3.588 -44.065 5.837 1.00 89.69 364 GLU A CA 1
ATOM 2909 C C . GLU A 1 364 ? -3.989 -42.844 6.682 1.00 89.69 364 GLU A C 1
ATOM 2911 O O . GLU A 1 364 ? -3.154 -42.266 7.377 1.00 89.69 364 GLU A O 1
ATOM 2916 N N . GLU A 1 365 ? -5.290 -42.553 6.767 1.00 88.31 365 GLU A N 1
ATOM 2917 C CA . GLU A 1 365 ? -5.826 -41.457 7.582 1.00 88.31 365 GLU A CA 1
ATOM 2918 C C . GLU A 1 365 ? -5.593 -41.673 9.094 1.00 88.31 365 GLU A C 1
ATOM 2920 O O . GLU A 1 365 ? -5.255 -40.742 9.830 1.00 88.31 365 GLU A O 1
ATOM 2925 N N . GLN A 1 366 ? -5.688 -42.919 9.583 1.00 91.19 366 GLN A N 1
ATOM 2926 C CA . GLN A 1 366 ? -5.319 -43.241 10.971 1.00 91.19 366 GLN A CA 1
ATOM 2927 C C . GLN A 1 366 ? -3.816 -43.100 11.229 1.00 91.19 366 GLN A C 1
ATOM 2929 O O . GLN A 1 366 ? -3.414 -42.740 12.340 1.00 91.19 366 GLN A O 1
ATOM 2934 N N . GLN A 1 367 ? -2.984 -43.405 10.235 1.00 92.06 367 GLN A N 1
ATOM 2935 C CA . GLN A 1 367 ? -1.536 -43.298 10.358 1.00 92.06 367 GLN A CA 1
ATOM 2936 C C . GLN A 1 367 ? -1.096 -41.828 10.384 1.00 92.06 367 GLN A C 1
ATOM 2938 O O . GLN A 1 367 ? -0.266 -41.461 11.219 1.00 92.06 367 GLN A O 1
ATOM 2943 N N . GLU A 1 368 ? -1.716 -40.980 9.563 1.00 89.81 368 GLU A N 1
ATOM 2944 C CA . GLU A 1 368 ? -1.472 -39.536 9.538 1.00 89.81 368 GLU A CA 1
ATOM 2945 C C . GLU A 1 368 ? -1.887 -38.876 10.864 1.00 89.81 368 GLU A C 1
ATOM 2947 O O . GLU A 1 368 ? -1.086 -38.164 11.472 1.00 89.81 368 GLU A O 1
ATOM 2952 N N . GLN A 1 369 ? -3.057 -39.225 11.418 1.00 89.94 369 GLN A N 1
ATOM 2953 C CA . GLN A 1 369 ? -3.483 -38.728 12.736 1.00 89.94 369 GLN A CA 1
ATOM 2954 C C . GLN A 1 369 ? -2.533 -39.138 13.873 1.00 89.94 369 GLN A C 1
ATOM 2956 O O . GLN A 1 369 ? -2.277 -38.356 14.793 1.00 89.94 369 GLN A O 1
ATOM 2961 N N . GLN A 1 370 ? -1.980 -40.357 13.838 1.00 91.44 370 GLN A N 1
ATOM 2962 C CA . GLN A 1 370 ? -0.976 -40.773 14.825 1.00 91.44 370 GLN A CA 1
ATOM 2963 C C . GLN A 1 370 ? 0.331 -39.990 14.674 1.00 9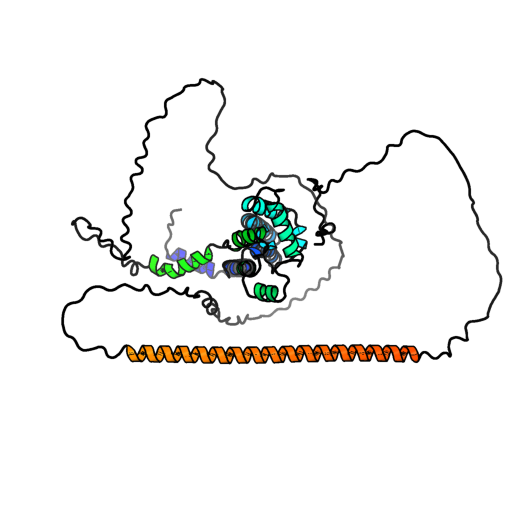1.44 370 GLN A C 1
ATOM 2965 O O . GLN A 1 370 ? 0.953 -39.636 15.681 1.00 91.44 370 GLN A O 1
ATOM 2970 N N . GLN A 1 371 ? 0.736 -39.697 13.439 1.00 91.06 371 GLN A N 1
ATOM 2971 C CA . GLN A 1 371 ? 1.945 -38.935 13.159 1.00 91.06 371 GLN A CA 1
ATOM 2972 C C . GLN A 1 371 ? 1.793 -37.473 13.596 1.00 91.06 371 GLN A C 1
ATOM 2974 O O . GLN A 1 371 ? 2.682 -36.942 14.265 1.00 91.06 371 GLN A O 1
ATOM 2979 N N . GLU A 1 372 ? 0.647 -36.841 13.333 1.00 88.75 372 GLU A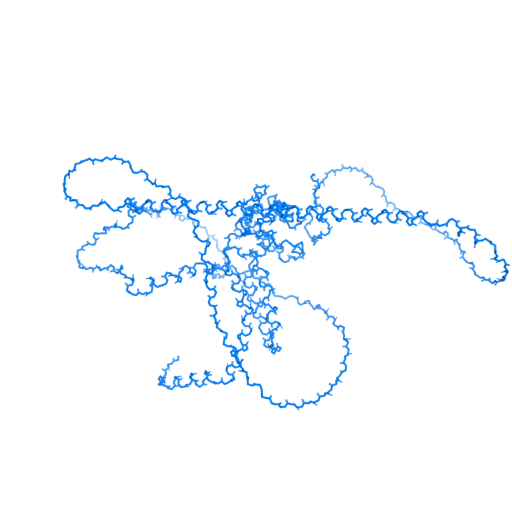 N 1
ATOM 2980 C CA . GLU A 1 372 ? 0.340 -35.497 13.832 1.00 88.75 372 GLU A CA 1
ATOM 2981 C C . GLU A 1 372 ? 0.370 -35.440 15.360 1.00 88.75 372 GLU A C 1
ATOM 2983 O O . GLU A 1 372 ? 0.984 -34.537 15.934 1.00 88.75 372 GLU A O 1
ATOM 2988 N N . LYS A 1 373 ? -0.204 -36.444 16.034 1.00 91.81 373 LYS A N 1
ATOM 2989 C CA . LYS A 1 373 ? -0.222 -36.503 17.499 1.00 91.81 373 LYS A CA 1
ATOM 2990 C C . LYS A 1 373 ? 1.183 -36.619 18.098 1.00 91.81 373 LYS A C 1
ATOM 2992 O O . LYS A 1 373 ? 1.502 -35.892 19.036 1.00 91.81 373 LYS A O 1
ATOM 2997 N N . GLN A 1 374 ? 2.051 -37.451 17.516 1.00 91.88 374 GLN A N 1
ATOM 2998 C CA . GLN A 1 374 ? 3.460 -37.530 17.928 1.00 91.88 374 GLN A CA 1
ATOM 2999 C C . GLN A 1 374 ? 4.215 -36.220 17.672 1.00 91.88 374 GLN A C 1
ATOM 3001 O O . GLN A 1 374 ? 5.060 -35.815 18.472 1.00 91.88 374 GLN A O 1
ATOM 3006 N N . THR A 1 375 ? 3.916 -35.542 16.563 1.00 85.81 375 THR A N 1
ATOM 3007 C CA . THR A 1 375 ? 4.555 -34.264 16.219 1.00 85.81 375 THR A CA 1
ATOM 3008 C C . THR A 1 375 ? 4.133 -33.163 17.194 1.00 85.81 375 THR A C 1
ATOM 3010 O O . THR A 1 375 ? 4.964 -32.357 17.617 1.00 85.81 375 THR A O 1
ATOM 3013 N N . HIS A 1 376 ? 2.864 -33.168 17.608 1.00 89.12 376 HIS A N 1
ATOM 3014 C CA . HIS A 1 376 ? 2.327 -32.249 18.604 1.00 89.12 376 HIS A CA 1
ATOM 3015 C C . HIS A 1 376 ? 2.951 -32.471 19.988 1.00 89.12 376 HIS A C 1
ATOM 3017 O O . HIS A 1 376 ? 3.496 -31.525 20.554 1.00 89.12 376 HIS A O 1
ATOM 3023 N N . GLU A 1 377 ? 2.984 -33.714 20.482 1.00 94.38 377 GLU A N 1
ATOM 3024 C CA . GLU A 1 377 ? 3.608 -34.054 21.774 1.00 94.38 377 GLU A CA 1
ATOM 3025 C C . GLU A 1 377 ? 5.095 -33.658 21.810 1.00 94.38 377 GLU A C 1
ATOM 3027 O O . GLU A 1 377 ? 5.573 -33.085 22.790 1.00 94.38 377 GLU A O 1
ATOM 3032 N N . ARG A 1 378 ? 5.829 -33.870 20.707 1.00 93.88 378 ARG A N 1
ATOM 3033 C CA . ARG A 1 378 ? 7.238 -33.458 20.601 1.00 93.88 378 ARG A CA 1
ATOM 3034 C C . ARG A 1 378 ? 7.409 -31.937 20.637 1.00 93.88 378 ARG A C 1
ATOM 3036 O O . ARG A 1 378 ? 8.374 -31.447 21.223 1.00 93.88 378 ARG A O 1
ATOM 3043 N N . SER A 1 379 ? 6.490 -31.194 20.020 1.00 90.94 379 SER A N 1
ATOM 3044 C CA . SER A 1 379 ? 6.498 -29.729 20.056 1.00 90.94 379 SER A CA 1
ATOM 3045 C C . SER A 1 379 ? 6.210 -29.195 21.460 1.00 90.94 379 SER A C 1
ATOM 3047 O O . SER A 1 379 ? 6.845 -28.226 21.876 1.00 90.94 379 SER A O 1
ATOM 3049 N N . GLU A 1 380 ? 5.283 -29.810 22.198 1.00 92.62 380 GLU A N 1
ATOM 3050 C CA . GLU A 1 380 ? 4.983 -29.429 23.583 1.00 92.62 380 GLU A CA 1
ATOM 3051 C C . GLU A 1 380 ? 6.169 -29.713 24.516 1.00 92.62 380 GLU A C 1
ATOM 3053 O O . GLU A 1 380 ? 6.547 -28.849 25.311 1.00 92.62 380 GLU A O 1
ATOM 3058 N N . GLU A 1 381 ? 6.830 -30.868 24.373 1.00 94.44 381 GLU A N 1
ATOM 3059 C CA . GLU A 1 381 ? 8.020 -31.206 25.168 1.00 94.44 381 GLU A CA 1
ATOM 3060 C C . GLU A 1 381 ? 9.175 -30.221 24.914 1.00 94.44 381 GLU A C 1
ATOM 3062 O O . GLU A 1 381 ? 9.889 -29.819 25.837 1.00 94.44 381 GLU A O 1
ATOM 3067 N N . GLN A 1 382 ? 9.353 -29.791 23.663 1.00 91.81 382 GLN A N 1
ATOM 3068 C CA . GLN A 1 382 ? 10.383 -28.819 23.299 1.00 91.81 382 GLN A CA 1
ATOM 3069 C C . GLN A 1 382 ? 10.080 -27.426 23.872 1.00 91.81 382 GLN A C 1
ATOM 3071 O O . GLN A 1 382 ? 10.992 -26.737 24.332 1.00 91.81 382 GLN A O 1
ATOM 3076 N N . GLN A 1 383 ? 8.804 -27.039 23.915 1.00 90.00 383 GLN A N 1
ATOM 3077 C CA . GLN A 1 383 ? 8.364 -25.770 24.492 1.00 90.00 383 GLN A CA 1
ATOM 3078 C C . GLN A 1 383 ? 8.505 -25.747 26.025 1.00 90.00 383 GLN A C 1
ATOM 3080 O O . GLN A 1 383 ? 8.908 -24.728 26.586 1.00 90.00 383 GLN A O 1
ATOM 3085 N N . LEU A 1 384 ? 8.248 -26.875 26.698 1.00 92.75 384 LEU A N 1
ATOM 3086 C CA . LEU A 1 384 ? 8.492 -27.052 28.135 1.00 92.75 384 LEU A CA 1
ATOM 3087 C C . LEU A 1 384 ? 9.981 -26.947 28.487 1.00 92.75 384 LEU A C 1
ATOM 3089 O O . LEU A 1 384 ? 10.333 -26.262 29.445 1.00 92.75 384 LEU A O 1
ATOM 3093 N N . LYS A 1 385 ? 10.864 -27.564 27.690 1.00 92.62 385 LYS A N 1
ATOM 3094 C CA . LYS A 1 385 ? 12.322 -27.440 27.877 1.00 92.62 385 LYS A CA 1
ATOM 3095 C C . LYS A 1 385 ? 12.805 -26.003 27.712 1.00 92.62 385 LYS A C 1
ATOM 3097 O O . LYS A 1 385 ? 13.684 -25.572 28.450 1.00 92.62 385 LYS A O 1
ATOM 3102 N N . GLN A 1 386 ? 12.225 -25.260 26.770 1.00 90.56 386 GLN A N 1
ATOM 3103 C CA . GLN A 1 386 ? 12.576 -23.858 26.567 1.00 90.56 386 GLN A CA 1
ATOM 3104 C C . GLN A 1 386 ? 12.133 -22.983 27.748 1.00 90.56 386 GLN A C 1
ATOM 3106 O O . GLN A 1 386 ? 12.931 -22.194 28.238 1.00 90.56 386 GLN A O 1
ATOM 3111 N N . GLN A 1 387 ? 10.917 -23.188 28.269 1.00 90.00 387 GLN A N 1
ATOM 3112 C CA . GLN A 1 387 ? 10.453 -22.477 29.468 1.00 90.00 387 GLN A CA 1
ATOM 3113 C C . GLN A 1 387 ? 11.316 -22.775 30.699 1.00 90.00 387 GLN A C 1
ATOM 3115 O O . GLN A 1 387 ? 11.646 -21.851 31.434 1.00 90.00 387 GLN A O 1
ATOM 3120 N N . GLN A 1 388 ? 11.731 -24.030 30.901 1.00 92.69 388 GLN A N 1
ATOM 3121 C CA . GLN A 1 388 ? 12.645 -24.374 31.996 1.00 92.69 388 GLN A CA 1
ATOM 3122 C C . GLN A 1 388 ? 14.007 -23.681 31.855 1.00 92.69 388 GLN A C 1
ATOM 3124 O O . GLN A 1 388 ? 14.530 -23.177 32.844 1.00 92.69 388 GLN A O 1
ATOM 3129 N N . GLY A 1 389 ? 14.555 -23.597 30.637 1.00 92.75 389 GLY A N 1
ATOM 3130 C CA . GLY A 1 389 ? 15.803 -22.869 30.386 1.00 92.75 389 GLY A CA 1
ATOM 3131 C C . GLY A 1 389 ? 15.691 -21.369 30.682 1.00 92.75 389 GLY A C 1
ATOM 3132 O O . GLY A 1 389 ? 16.592 -20.792 31.290 1.00 92.75 389 GLY A O 1
ATOM 3133 N N . ASP A 1 390 ? 14.568 -20.747 30.314 1.00 89.69 390 ASP A N 1
ATOM 3134 C CA . ASP A 1 390 ? 14.319 -19.327 30.587 1.00 89.69 390 ASP A CA 1
ATOM 3135 C C . ASP A 1 390 ? 14.146 -19.048 32.095 1.00 89.69 390 ASP A C 1
ATOM 3137 O O . ASP A 1 390 ? 14.599 -18.013 32.592 1.00 89.69 390 ASP A O 1
ATOM 3141 N N . GLU A 1 391 ? 13.516 -19.963 32.842 1.00 93.25 391 GLU A N 1
ATOM 3142 C CA . GLU A 1 391 ? 13.383 -19.865 34.303 1.00 93.25 391 GLU A CA 1
ATOM 3143 C C . GLU A 1 391 ? 14.731 -20.032 35.021 1.00 93.25 391 GLU A C 1
ATOM 3145 O O . GLU A 1 391 ? 15.039 -19.251 35.925 1.00 93.25 391 GLU A O 1
ATOM 3150 N N . GLU A 1 392 ? 15.564 -20.990 34.600 1.00 94.31 392 GLU A N 1
ATOM 3151 C CA . GLU A 1 392 ? 16.915 -21.178 35.149 1.00 94.31 392 GLU A CA 1
ATOM 3152 C C . GLU A 1 392 ? 17.809 -19.955 34.896 1.00 94.31 392 GLU A C 1
ATOM 3154 O O . GLU A 1 392 ? 18.516 -19.512 35.806 1.00 94.31 392 GLU A O 1
ATOM 3159 N N . GLN A 1 393 ? 17.731 -19.353 33.705 1.00 91.81 393 GLN A N 1
ATOM 3160 C CA . GLN A 1 393 ? 18.475 -18.133 33.383 1.00 91.81 393 GLN A CA 1
ATOM 3161 C C . GLN A 1 393 ? 18.033 -16.948 34.255 1.00 91.81 393 GLN A C 1
ATOM 3163 O O . GLN A 1 393 ? 18.872 -16.250 34.821 1.00 91.81 393 GLN A O 1
ATOM 3168 N N . GLN A 1 394 ? 16.723 -16.745 34.437 1.00 91.25 394 GLN A N 1
ATOM 3169 C CA . GLN A 1 394 ? 16.215 -15.682 35.315 1.00 91.25 394 GLN A CA 1
ATOM 3170 C C . GLN A 1 394 ? 16.619 -15.878 36.779 1.00 91.25 394 GLN A C 1
ATOM 3172 O O . GLN A 1 394 ? 16.829 -14.900 37.502 1.00 91.25 394 GLN A O 1
ATOM 3177 N N . GLN A 1 395 ? 16.698 -17.128 37.238 1.00 93.94 395 GLN A N 1
ATOM 3178 C CA . GLN A 1 395 ? 17.159 -17.440 38.585 1.00 93.94 395 GLN A CA 1
ATOM 3179 C C . GLN A 1 395 ? 18.648 -17.102 38.744 1.00 93.94 395 GLN A C 1
ATOM 3181 O O . GLN A 1 395 ? 19.014 -16.451 39.721 1.00 93.94 395 GLN A O 1
ATOM 3186 N N . HIS A 1 396 ? 19.476 -17.468 37.760 1.00 94.06 396 HIS A N 1
ATOM 3187 C CA . HIS A 1 396 ? 20.900 -17.135 37.741 1.00 94.06 396 HIS A CA 1
ATOM 3188 C C . HIS A 1 396 ? 21.132 -15.618 37.800 1.00 94.06 396 HIS A C 1
ATOM 3190 O O . HIS A 1 396 ? 21.904 -1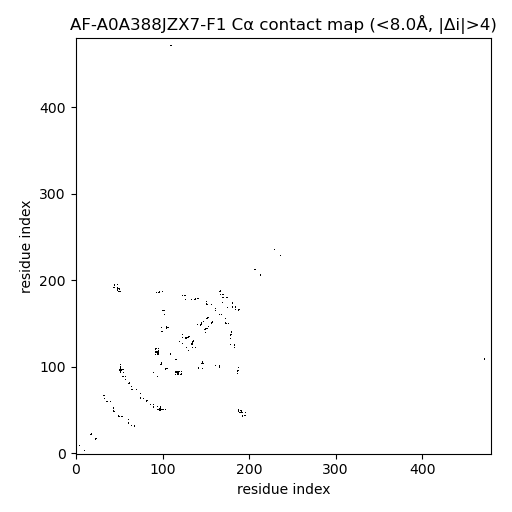5.146 38.635 1.00 94.06 396 HIS A O 1
ATOM 3196 N N . ASP A 1 397 ? 20.414 -14.843 36.983 1.00 92.00 397 ASP A N 1
ATOM 3197 C CA . ASP A 1 397 ? 20.555 -13.383 36.946 1.00 92.00 397 ASP A CA 1
ATOM 3198 C C . ASP A 1 397 ? 20.155 -12.734 38.290 1.00 92.00 397 ASP A C 1
ATOM 3200 O O . ASP A 1 397 ? 20.819 -11.809 38.766 1.00 92.00 397 ASP A O 1
ATOM 3204 N N . ARG A 1 398 ? 19.109 -13.248 38.961 1.00 94.25 398 ARG A N 1
ATOM 3205 C CA . ARG A 1 398 ? 18.720 -12.781 40.309 1.00 94.25 398 ARG A CA 1
ATOM 3206 C C . ARG A 1 398 ? 19.762 -13.098 41.373 1.00 94.25 398 ARG A C 1
ATOM 3208 O O . ARG A 1 398 ? 19.965 -12.288 42.281 1.00 94.25 398 ARG A O 1
ATOM 3215 N N . ASP A 1 399 ? 20.367 -14.278 41.309 1.00 95.19 399 ASP A N 1
ATOM 3216 C CA . ASP A 1 399 ? 21.390 -14.687 42.268 1.00 95.19 399 ASP A CA 1
ATOM 3217 C C . ASP A 1 399 ? 22.666 -13.848 42.087 1.00 95.19 399 ASP A C 1
ATOM 3219 O O . ASP A 1 399 ? 23.264 -13.407 43.075 1.00 95.19 399 ASP A O 1
ATOM 3223 N N . GLU A 1 400 ? 23.028 -13.530 40.840 1.00 95.56 400 GLU A N 1
ATOM 3224 C CA . GLU A 1 400 ? 24.148 -12.646 40.519 1.00 95.56 400 GLU A CA 1
ATOM 3225 C C . GLU A 1 400 ? 23.903 -11.209 41.016 1.00 95.56 400 GLU A C 1
ATOM 3227 O O . GLU A 1 400 ? 24.776 -10.611 41.655 1.00 95.56 400 GLU A O 1
ATOM 3232 N N . GLU A 1 401 ? 22.695 -10.669 40.828 1.00 94.69 401 GLU A N 1
ATOM 3233 C CA . GLU A 1 401 ? 22.324 -9.336 41.320 1.00 94.69 401 GLU A CA 1
ATOM 3234 C C . GLU A 1 401 ? 22.360 -9.262 42.860 1.00 94.69 401 GLU A C 1
ATOM 3236 O O . GLU A 1 401 ? 22.925 -8.325 43.439 1.00 94.69 401 GLU A O 1
ATOM 3241 N N . GLN A 1 402 ? 21.854 -10.294 43.550 1.00 94.31 402 GLN A N 1
ATOM 3242 C CA . GLN A 1 402 ? 21.960 -10.390 45.010 1.00 94.31 402 GLN A CA 1
ATOM 3243 C C . GLN A 1 402 ? 23.414 -10.469 45.485 1.00 94.31 402 GLN A C 1
ATOM 3245 O O . GLN A 1 402 ? 23.762 -9.882 46.517 1.00 94.31 402 GLN A O 1
ATOM 3250 N N . GLN A 1 403 ? 24.277 -11.184 44.761 1.00 94.25 403 GLN A N 1
ATOM 3251 C CA . GLN A 1 403 ? 25.691 -11.290 45.105 1.00 94.25 403 GLN A CA 1
ATOM 3252 C C . GLN A 1 403 ? 26.406 -9.940 44.960 1.00 94.25 403 GLN A C 1
ATOM 3254 O O . GLN A 1 403 ? 27.126 -9.534 45.878 1.00 94.25 403 GLN A O 1
ATOM 3259 N N . GLN A 1 404 ? 26.149 -9.205 43.874 1.00 93.44 404 GLN A N 1
ATOM 3260 C CA . GLN A 1 404 ? 26.693 -7.858 43.671 1.00 93.44 404 GLN A CA 1
ATOM 3261 C C . GLN A 1 404 ? 26.231 -6.885 44.764 1.00 93.44 404 GLN A C 1
ATOM 3263 O O . GLN A 1 404 ? 27.023 -6.080 45.268 1.00 93.44 404 GLN A O 1
ATOM 3268 N N . GLN A 1 405 ? 24.969 -6.981 45.192 1.00 93.62 405 GLN A N 1
ATOM 3269 C CA . GLN A 1 405 ? 24.438 -6.141 46.264 1.00 93.62 405 GLN A CA 1
ATOM 3270 C C . GLN A 1 405 ? 25.119 -6.427 47.611 1.00 93.62 405 GLN A C 1
ATOM 3272 O O . GLN A 1 405 ? 25.520 -5.488 48.304 1.00 93.62 405 GLN A O 1
ATOM 3277 N N . ARG A 1 406 ? 25.352 -7.705 47.948 1.00 93.94 406 ARG A N 1
ATOM 3278 C CA . ARG A 1 406 ? 26.108 -8.088 49.155 1.00 93.94 406 ARG A CA 1
ATOM 3279 C C . ARG A 1 406 ? 27.558 -7.614 49.110 1.00 93.94 406 ARG A C 1
ATOM 3281 O O . ARG A 1 406 ? 28.083 -7.179 50.133 1.00 93.94 406 ARG A O 1
ATOM 3288 N N . GLU A 1 407 ? 28.215 -7.671 47.951 1.00 94.00 407 GLU A N 1
ATOM 3289 C CA . GLU A 1 407 ? 29.586 -7.166 47.813 1.00 94.00 407 GLU A CA 1
ATOM 3290 C C . GLU A 1 407 ? 29.638 -5.643 48.014 1.00 94.00 407 GLU A C 1
ATOM 3292 O O . GLU A 1 407 ? 30.526 -5.128 48.700 1.00 94.00 407 GLU A O 1
ATOM 3297 N N . LYS A 1 408 ? 28.648 -4.911 47.490 1.00 92.06 408 LYS A N 1
ATOM 3298 C CA . LYS A 1 408 ? 28.530 -3.459 47.674 1.00 92.06 408 LYS A CA 1
ATOM 3299 C C . LYS A 1 408 ? 28.314 -3.075 49.142 1.00 92.06 408 LYS A C 1
ATOM 3301 O O . LYS A 1 408 ? 28.960 -2.141 49.620 1.00 92.06 408 LYS A O 1
ATOM 3306 N N . GLU A 1 409 ? 27.476 -3.816 49.868 1.00 91.50 409 GLU A N 1
ATOM 3307 C CA . GLU A 1 409 ? 27.281 -3.622 51.312 1.00 91.50 409 GLU A CA 1
ATOM 3308 C C . GLU A 1 409 ? 28.557 -3.920 52.113 1.00 91.50 409 GLU A C 1
ATOM 3310 O O . GLU A 1 409 ? 28.935 -3.135 52.985 1.00 91.50 409 GLU A O 1
ATOM 3315 N N . GLN A 1 410 ? 29.281 -4.997 51.787 1.00 90.12 410 GLN A N 1
ATOM 3316 C CA . GLN A 1 410 ? 30.559 -5.306 52.440 1.00 90.12 410 GLN A CA 1
ATOM 3317 C C . GLN A 1 410 ? 31.621 -4.230 52.181 1.00 90.12 410 GLN A C 1
ATOM 3319 O O . GLN A 1 410 ? 32.379 -3.889 53.090 1.00 90.12 410 GLN A O 1
ATOM 3324 N N . ARG A 1 411 ? 31.664 -3.651 50.973 1.00 86.50 411 ARG A N 1
ATOM 3325 C CA . ARG A 1 411 ? 32.563 -2.529 50.655 1.00 86.50 411 ARG A CA 1
ATOM 3326 C C . ARG A 1 411 ? 32.221 -1.269 51.446 1.00 86.50 411 ARG A C 1
ATOM 3328 O O . ARG A 1 411 ? 33.137 -0.587 51.891 1.00 86.50 411 ARG A O 1
ATOM 3335 N N . GLN A 1 412 ? 30.938 -0.980 51.670 1.00 83.50 412 GLN A N 1
ATOM 3336 C CA . GLN A 1 412 ? 30.520 0.153 52.505 1.00 83.50 412 GLN A CA 1
ATOM 3337 C C . GLN A 1 412 ? 30.870 -0.036 53.984 1.00 83.50 412 GLN A C 1
ATOM 3339 O O . GLN A 1 412 ? 31.235 0.932 54.644 1.00 83.50 412 GLN A O 1
ATOM 3344 N N . GLN A 1 413 ? 30.828 -1.266 54.500 1.00 81.12 413 GLN A N 1
ATOM 3345 C CA . GLN A 1 413 ? 31.227 -1.552 55.885 1.00 81.12 413 GLN A CA 1
ATOM 3346 C C . GLN A 1 413 ? 32.750 -1.571 56.095 1.00 81.12 413 GLN A C 1
ATOM 3348 O O . GLN A 1 413 ? 33.207 -1.466 57.229 1.00 81.12 413 GLN A O 1
ATOM 3353 N N . ARG A 1 414 ? 33.541 -1.684 55.020 1.00 76.19 414 ARG A N 1
ATOM 3354 C CA . ARG A 1 414 ? 35.014 -1.661 55.049 1.00 76.19 414 ARG A CA 1
ATOM 3355 C C . ARG A 1 414 ? 35.629 -0.265 54.937 1.00 76.19 414 ARG A C 1
ATOM 3357 O O . ARG A 1 414 ? 36.847 -0.166 54.843 1.00 76.19 414 ARG A O 1
ATOM 3364 N N . VAL A 1 415 ? 34.823 0.798 54.923 1.00 70.12 415 VAL A N 1
ATOM 3365 C CA . VAL A 1 415 ? 35.351 2.166 54.994 1.00 70.12 415 VAL A CA 1
ATOM 3366 C C . VAL A 1 415 ? 35.890 2.384 56.407 1.00 70.12 415 VAL A C 1
ATOM 3368 O O . VAL A 1 415 ? 35.126 2.582 57.352 1.00 70.12 415 VAL A O 1
ATOM 3371 N N . ASP A 1 416 ? 37.210 2.267 56.542 1.00 58.94 416 ASP A N 1
ATOM 3372 C CA . ASP A 1 416 ? 37.920 2.422 57.804 1.00 58.94 416 ASP A CA 1
ATOM 3373 C C . ASP A 1 416 ? 37.603 3.793 58.435 1.00 58.94 416 ASP A C 1
ATOM 3375 O O . ASP A 1 416 ? 37.711 4.825 57.768 1.00 58.94 416 ASP A O 1
ATOM 3379 N N . PRO A 1 417 ? 37.267 3.863 59.735 1.00 59.22 417 PRO A N 1
ATOM 3380 C CA . PRO A 1 417 ? 37.003 5.127 60.429 1.00 59.22 417 PRO A CA 1
ATOM 3381 C C . PRO A 1 417 ? 38.267 5.984 60.665 1.00 59.22 417 PRO A C 1
ATOM 3383 O O . PRO A 1 417 ? 38.226 6.928 61.452 1.00 59.22 417 PRO A O 1
ATOM 3386 N N . ALA A 1 418 ? 39.393 5.670 60.015 1.00 55.34 418 ALA A N 1
ATOM 3387 C CA . ALA A 1 418 ? 40.686 6.310 60.249 1.00 55.34 418 ALA A CA 1
ATOM 3388 C C . ALA A 1 418 ? 40.862 7.673 59.544 1.00 55.34 418 ALA A C 1
ATOM 3390 O O . ALA A 1 418 ? 41.685 8.461 59.995 1.00 55.34 418 ALA A O 1
ATOM 3391 N N . ASP A 1 419 ? 40.053 8.008 58.531 1.00 54.44 419 ASP A N 1
ATOM 3392 C CA . ASP A 1 419 ? 40.237 9.241 57.736 1.00 54.44 419 ASP A CA 1
ATOM 3393 C C . ASP A 1 419 ? 39.330 10.424 58.142 1.00 54.44 419 ASP A C 1
ATOM 3395 O O . ASP A 1 419 ? 39.292 11.448 57.462 1.00 54.44 419 ASP A O 1
ATOM 3399 N N . GLN A 1 420 ? 38.608 10.349 59.269 1.00 54.81 420 GLN A N 1
ATOM 3400 C CA . GLN A 1 420 ? 37.786 11.476 59.766 1.00 54.81 420 GLN A CA 1
ATOM 3401 C C . GLN A 1 420 ? 38.474 12.362 60.823 1.00 54.81 420 GLN A C 1
ATOM 3403 O O . GLN A 1 420 ? 37.825 13.221 61.420 1.00 54.81 420 GLN A O 1
ATOM 3408 N N . GLN A 1 421 ? 39.781 12.207 61.054 1.00 52.56 421 GLN A N 1
ATOM 3409 C CA . GLN A 1 421 ? 40.535 13.013 62.025 1.00 52.56 421 GLN A CA 1
ATOM 3410 C C . GLN A 1 421 ? 41.709 13.796 61.420 1.00 52.56 421 GLN A C 1
ATOM 3412 O O . GLN A 1 421 ? 42.727 13.948 62.078 1.00 52.56 421 GLN A O 1
ATOM 3417 N N . GLU A 1 422 ? 41.607 14.355 60.208 1.00 50.94 422 GLU A N 1
ATOM 3418 C CA . GLU A 1 422 ? 42.677 15.264 59.753 1.00 50.94 422 GLU A CA 1
ATOM 3419 C C . GLU A 1 422 ? 42.253 16.340 58.742 1.00 50.94 422 GLU A C 1
ATOM 3421 O O . GLU A 1 422 ? 42.907 16.570 57.737 1.00 50.94 422 GLU A O 1
ATOM 3426 N N . THR A 1 423 ? 41.183 17.087 59.026 1.00 45.12 423 THR A N 1
ATOM 3427 C CA . THR A 1 423 ? 40.996 18.420 58.415 1.00 45.12 423 THR A CA 1
ATOM 3428 C C . THR A 1 423 ? 40.396 19.392 59.421 1.00 45.12 423 THR A C 1
ATOM 3430 O O . THR A 1 423 ? 39.244 19.810 59.328 1.00 45.12 423 THR A O 1
ATOM 3433 N N . GLY A 1 424 ? 41.193 19.745 60.422 1.00 48.81 424 GLY A N 1
ATOM 3434 C CA . GLY A 1 424 ? 40.915 20.857 61.313 1.00 48.81 424 GLY A CA 1
ATOM 3435 C C . GLY A 1 424 ? 42.217 21.574 61.635 1.00 48.81 424 GLY A C 1
ATOM 3436 O O . GLY A 1 424 ? 43.108 20.973 62.218 1.00 48.81 424 GLY A O 1
ATOM 3437 N N . VAL A 1 425 ? 42.259 22.874 61.330 1.00 50.12 425 VAL A N 1
ATOM 3438 C CA . VAL A 1 425 ? 43.262 23.871 61.753 1.00 50.12 425 VAL A CA 1
ATOM 3439 C C . VAL A 1 425 ? 44.443 24.100 60.797 1.00 50.12 425 VAL A C 1
ATOM 3441 O O . VAL A 1 425 ? 45.441 23.393 60.836 1.00 50.12 425 VAL A O 1
ATOM 3444 N N . GLN A 1 426 ? 44.327 25.184 60.018 1.00 43.97 426 GLN A N 1
ATOM 3445 C CA . GLN A 1 426 ? 45.318 26.224 59.646 1.00 43.97 426 GLN A CA 1
ATOM 3446 C C . GLN A 1 426 ? 44.771 26.878 58.357 1.00 43.97 426 GLN A C 1
ATOM 3448 O O . GLN A 1 426 ? 44.389 26.179 57.436 1.00 43.97 426 GLN A O 1
ATOM 3453 N N . SER A 1 427 ? 44.619 28.187 58.183 1.00 38.78 427 SER A N 1
ATOM 3454 C CA . SER A 1 427 ? 45.416 29.308 58.653 1.00 38.78 427 SER A CA 1
ATOM 3455 C C . SER A 1 427 ? 44.621 30.598 58.412 1.00 38.78 427 SER A C 1
ATOM 3457 O O . SER A 1 427 ? 44.064 30.793 57.333 1.00 38.78 427 SER A O 1
ATOM 3459 N N . ALA A 1 428 ? 44.588 31.479 59.410 1.00 48.69 428 ALA A N 1
ATOM 3460 C CA . ALA A 1 428 ? 44.199 32.871 59.249 1.00 48.69 428 ALA A CA 1
ATOM 3461 C C . ALA A 1 428 ? 45.410 33.669 58.744 1.00 48.69 428 ALA A C 1
ATOM 3463 O O . ALA A 1 428 ? 46.476 33.616 59.363 1.00 48.69 428 ALA A O 1
ATOM 3464 N N . LYS A 1 429 ? 45.253 34.441 57.663 1.00 43.12 429 LYS A N 1
ATOM 3465 C CA . LYS A 1 429 ? 46.084 35.625 57.424 1.00 43.12 429 LYS A CA 1
ATOM 3466 C C . LYS A 1 429 ? 45.388 36.618 56.499 1.00 43.12 429 LYS A C 1
ATOM 3468 O O . LYS A 1 429 ? 44.866 36.242 55.456 1.00 43.12 429 LYS A O 1
ATOM 3473 N N . ASP A 1 430 ? 45.398 37.859 56.965 1.00 45.09 430 ASP A N 1
ATOM 3474 C CA . ASP A 1 430 ? 44.887 39.091 56.371 1.00 45.09 430 ASP A CA 1
ATOM 3475 C C . ASP A 1 430 ? 45.240 39.287 54.887 1.00 45.09 430 ASP A C 1
ATOM 3477 O O . ASP A 1 430 ? 46.297 38.835 54.448 1.00 45.09 430 ASP A O 1
ATOM 3481 N N . VAL A 1 431 ? 44.418 40.062 54.161 1.00 41.41 431 VAL A N 1
ATOM 3482 C CA . VAL A 1 431 ? 44.810 41.317 53.471 1.00 41.41 431 VAL A CA 1
ATOM 3483 C C . VAL A 1 431 ? 43.613 41.921 52.696 1.00 41.41 431 VAL A C 1
ATOM 3485 O O . VAL A 1 431 ? 42.768 41.214 52.163 1.00 41.41 431 VAL A O 1
ATOM 3488 N N . HIS A 1 432 ? 43.571 43.257 52.720 1.00 40.72 432 HIS A N 1
ATOM 3489 C CA . HIS A 1 432 ? 42.651 44.254 52.147 1.00 40.72 432 HIS A CA 1
ATOM 3490 C C . HIS A 1 432 ? 42.074 44.075 50.725 1.00 40.72 432 HIS A C 1
ATOM 3492 O O . HIS A 1 432 ? 42.720 43.512 49.848 1.00 40.72 432 HIS A O 1
ATOM 3498 N N . GLY A 1 433 ? 40.964 44.799 50.489 1.00 35.12 433 GLY A N 1
ATOM 3499 C CA . GLY A 1 433 ? 40.593 45.420 49.200 1.00 35.12 433 GLY A CA 1
ATOM 3500 C C . GLY A 1 433 ? 39.096 45.282 48.897 1.00 35.12 433 GLY A C 1
ATOM 3501 O O . GLY A 1 433 ? 38.666 44.199 48.535 1.00 35.12 433 GLY A O 1
ATOM 3502 N N . GLU A 1 434 ? 38.243 46.228 49.299 1.00 39.28 434 GLU A N 1
ATOM 3503 C CA . GLU A 1 434 ? 37.764 47.395 48.519 1.00 39.28 434 GLU A CA 1
ATOM 3504 C C . GLU A 1 434 ? 36.600 47.110 47.544 1.00 39.28 434 GLU A C 1
ATOM 3506 O O . GLU A 1 434 ? 36.717 46.281 46.651 1.00 39.28 434 GLU A O 1
ATOM 3511 N N . GLY A 1 435 ? 35.526 47.905 47.707 1.00 35.78 435 GLY A N 1
ATOM 3512 C CA . GLY A 1 435 ? 34.527 48.277 46.691 1.00 35.78 435 GLY A CA 1
ATOM 3513 C C . GLY A 1 435 ? 33.406 47.268 46.412 1.00 35.78 435 GLY A C 1
ATOM 3514 O O . GLY A 1 435 ? 33.640 46.074 46.345 1.00 35.78 435 GLY A O 1
ATOM 3515 N N . GLU A 1 436 ? 32.138 47.617 46.220 1.00 38.56 436 GLU A N 1
ATOM 3516 C CA . GLU A 1 436 ? 31.377 48.865 46.273 1.00 38.56 436 GLU A CA 1
ATOM 3517 C C . GLU A 1 436 ? 29.915 48.459 46.530 1.00 38.56 436 GLU A C 1
ATOM 3519 O O . GLU A 1 436 ? 29.461 47.391 46.112 1.00 38.56 436 GLU A O 1
ATOM 3524 N N . ALA A 1 437 ? 29.194 49.308 47.254 1.00 45.56 437 ALA A N 1
ATOM 3525 C CA . ALA A 1 437 ? 27.786 49.165 47.572 1.00 45.56 437 ALA A CA 1
ATOM 3526 C C . ALA A 1 437 ? 26.987 50.224 46.810 1.00 45.56 437 ALA A C 1
ATOM 3528 O O . ALA A 1 437 ? 27.312 51.400 46.916 1.00 45.56 437 ALA A O 1
ATOM 3529 N N . GLU A 1 438 ? 25.896 49.819 46.168 1.00 45.94 438 GLU A N 1
ATOM 3530 C CA . GLU A 1 438 ? 24.681 50.625 45.986 1.00 45.94 438 GLU A CA 1
ATOM 3531 C C . GLU A 1 438 ? 23.513 49.627 46.141 1.00 45.94 438 GLU A C 1
ATOM 3533 O O . GLU A 1 438 ? 23.488 48.594 45.480 1.00 45.94 438 GLU A O 1
ATOM 3538 N N . GLY A 1 439 ? 22.585 49.739 47.095 1.00 38.97 439 GLY A N 1
ATOM 3539 C CA . GLY A 1 439 ? 21.971 50.946 47.648 1.00 38.97 439 GLY A CA 1
ATOM 3540 C C . GLY A 1 439 ? 20.682 51.217 46.862 1.00 38.97 439 GLY A C 1
ATOM 3541 O O . GLY A 1 439 ? 20.724 51.872 45.837 1.00 38.97 439 GLY A O 1
ATOM 3542 N N . GLU A 1 440 ? 19.606 50.467 47.104 1.00 41.84 440 GLU A N 1
ATOM 3543 C CA . GLU A 1 440 ? 18.464 50.860 47.946 1.00 41.84 440 GLU A CA 1
ATOM 3544 C C . GLU A 1 440 ? 17.540 51.975 47.402 1.00 41.84 440 GLU A C 1
ATOM 3546 O O . GLU A 1 440 ? 17.972 53.027 46.955 1.00 41.84 440 GLU A O 1
ATOM 3551 N N . HIS A 1 441 ? 16.242 51.748 47.652 1.00 36.22 441 HIS A N 1
ATOM 3552 C CA . HIS A 1 441 ? 15.160 52.724 47.841 1.00 36.22 441 HIS A CA 1
ATOM 3553 C C . HIS A 1 441 ? 14.546 53.457 46.636 1.00 36.22 441 HIS A C 1
ATOM 3555 O O . HIS A 1 441 ? 15.199 54.168 45.887 1.00 36.22 441 HIS A O 1
ATOM 3561 N N . GLY A 1 442 ? 13.204 53.450 46.596 1.00 34.78 442 GLY A N 1
ATOM 3562 C CA . GLY A 1 442 ? 12.469 54.589 46.037 1.00 34.78 442 GLY A CA 1
ATOM 3563 C C . GLY A 1 442 ? 11.051 54.321 45.548 1.00 34.78 442 GLY A C 1
ATOM 3564 O O . GLY A 1 442 ? 10.840 54.019 44.385 1.00 34.78 442 GLY A O 1
ATOM 3565 N N . ARG A 1 443 ? 10.077 54.513 46.441 1.00 45.47 443 ARG A N 1
ATOM 3566 C CA . ARG A 1 443 ? 8.629 54.644 46.189 1.00 45.47 443 ARG A CA 1
ATOM 3567 C C . ARG A 1 443 ? 8.265 55.500 44.962 1.00 45.47 443 ARG A C 1
ATOM 3569 O O . ARG A 1 443 ? 8.858 56.556 44.763 1.00 45.47 443 ARG A O 1
ATOM 3576 N N . SER A 1 444 ? 7.126 55.186 44.335 1.00 37.78 444 SER A N 1
ATOM 3577 C CA . SER A 1 444 ? 6.053 56.170 44.085 1.00 37.78 444 SER A CA 1
ATOM 3578 C C . SER A 1 444 ? 4.703 55.491 43.819 1.00 37.78 444 SER A C 1
ATOM 3580 O O . SER A 1 444 ? 4.595 54.571 43.015 1.00 37.78 444 SER A O 1
ATOM 3582 N N . GLU A 1 445 ? 3.689 55.959 44.549 1.00 42.00 445 GLU A N 1
ATOM 3583 C CA . GLU A 1 445 ? 2.253 55.786 44.292 1.00 42.00 445 GLU A CA 1
ATOM 3584 C C . GLU A 1 445 ? 1.857 56.397 42.938 1.00 42.00 445 GLU A C 1
ATOM 3586 O O . GLU A 1 445 ? 2.500 57.356 42.535 1.00 42.00 445 GLU A O 1
ATOM 3591 N N . VAL A 1 446 ? 0.777 55.908 42.303 1.00 36.50 446 VAL A N 1
ATOM 3592 C CA . VAL A 1 446 ? -0.396 56.688 41.821 1.00 36.50 446 VAL A C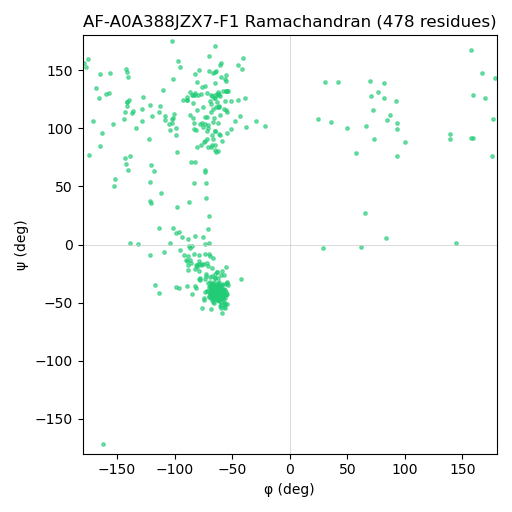A 1
ATOM 3593 C C . VAL A 1 446 ? -1.505 55.708 41.357 1.00 36.50 446 VAL A C 1
ATOM 3595 O O . VAL A 1 446 ? -1.405 55.059 40.324 1.00 36.50 446 VAL A O 1
ATOM 3598 N N . GLN A 1 447 ? -2.556 55.594 42.177 1.00 33.78 447 GLN A N 1
ATOM 3599 C CA . GLN A 1 447 ? -3.984 55.794 41.850 1.00 33.78 447 GLN A CA 1
ATOM 3600 C C . GLN A 1 447 ? -4.646 55.111 40.614 1.00 33.78 447 GLN A C 1
ATOM 3602 O O . GLN A 1 447 ? -4.634 55.644 39.515 1.00 33.78 447 GLN A O 1
ATOM 3607 N N . GLY A 1 448 ? -5.374 54.010 40.881 1.00 33.53 448 GLY A N 1
ATOM 3608 C CA . GLY A 1 448 ? -6.837 53.830 40.691 1.00 33.53 448 GLY A CA 1
ATOM 3609 C C . GLY A 1 448 ? -7.479 53.722 39.291 1.00 33.53 448 GLY A C 1
ATOM 3610 O O . GLY A 1 448 ? -7.383 54.657 38.513 1.00 33.53 448 GLY A O 1
ATOM 3611 N N . PHE A 1 449 ? -8.285 52.665 39.054 1.00 34.25 449 PHE A N 1
ATOM 3612 C CA . PHE A 1 449 ? -9.757 52.701 38.810 1.00 34.25 449 PHE A CA 1
ATOM 3613 C C . PHE A 1 449 ? -10.322 51.330 38.327 1.00 34.25 449 PHE A C 1
ATOM 3615 O O . PHE A 1 449 ? -9.849 50.816 37.325 1.00 34.25 449 PHE A O 1
ATOM 3622 N N . TYR A 1 450 ? -11.352 50.817 39.039 1.00 40.06 450 TYR A N 1
ATOM 3623 C CA . TYR A 1 450 ? -12.388 49.775 38.751 1.00 40.06 450 TYR A CA 1
ATOM 3624 C C . TYR A 1 450 ? -12.016 48.449 38.031 1.00 40.06 450 TYR A C 1
ATOM 3626 O O . TYR A 1 450 ? -11.321 48.432 37.033 1.00 40.06 450 TYR A O 1
ATOM 3634 N N . GLY A 1 451 ? -12.537 47.273 38.402 1.00 30.64 451 GLY A N 1
ATOM 3635 C CA . GLY A 1 451 ? -13.613 46.938 39.333 1.00 30.64 451 GLY A CA 1
ATOM 3636 C C . GLY A 1 451 ? -13.822 45.417 39.431 1.00 30.64 451 GLY A C 1
ATOM 3637 O O . GLY A 1 451 ? -13.460 44.652 38.541 1.00 30.64 451 GLY A O 1
ATOM 3638 N N . SER A 1 452 ? -14.391 45.007 40.560 1.00 38.72 452 SER A N 1
ATOM 3639 C CA . SER A 1 452 ? -14.705 43.634 40.954 1.00 38.72 452 SER A CA 1
ATOM 3640 C C . SER A 1 452 ? -16.024 43.133 40.352 1.00 38.72 452 SER A C 1
ATOM 3642 O O . SER A 1 452 ? -16.991 43.886 40.293 1.00 38.72 452 SER A O 1
ATOM 3644 N N . SER A 1 453 ? -16.109 41.839 40.034 1.00 35.94 453 SER A N 1
ATOM 3645 C CA . SER A 1 453 ? -17.359 41.053 40.030 1.00 35.94 453 SER A CA 1
ATOM 3646 C C . SER A 1 453 ? -16.989 39.563 40.031 1.00 35.94 453 SER A C 1
ATOM 3648 O O . SER A 1 453 ? -16.459 39.059 39.050 1.00 35.94 453 SER A O 1
ATOM 3650 N N . LEU A 1 454 ? -16.960 38.924 41.202 1.00 33.47 454 LEU A N 1
ATOM 3651 C CA . LEU A 1 454 ? -18.019 38.058 41.753 1.00 33.47 454 LEU A CA 1
ATOM 3652 C C . LEU A 1 454 ? -18.153 36.689 41.061 1.00 33.47 454 LEU A C 1
ATOM 3654 O O . LEU A 1 454 ? -18.513 36.567 39.896 1.00 33.47 454 LEU A O 1
ATOM 3658 N N . GLN A 1 455 ? -17.879 35.664 41.870 1.00 36.06 455 GLN A N 1
ATOM 3659 C CA . GLN A 1 455 ? -18.123 34.242 41.648 1.00 36.06 455 GLN A CA 1
ATOM 3660 C C . GLN A 1 455 ? -19.608 33.941 41.430 1.00 36.06 455 GLN A C 1
ATOM 3662 O O . GLN A 1 455 ? -20.437 34.456 42.181 1.00 36.06 455 GLN A O 1
ATOM 3667 N N . SER A 1 456 ? -19.919 32.973 40.560 1.00 34.59 456 SER A N 1
ATOM 3668 C CA . SER A 1 456 ? -20.626 31.733 40.946 1.00 34.59 456 SER A CA 1
ATOM 3669 C C . SER A 1 456 ? -20.764 30.733 39.781 1.00 34.59 456 SER A C 1
ATOM 3671 O O . SER A 1 456 ? -20.583 31.119 38.628 1.00 34.59 456 SER A O 1
ATOM 3673 N N . PRO A 1 457 ? -20.991 29.437 40.080 1.00 53.06 457 PRO A N 1
ATOM 3674 C CA . PRO A 1 457 ? -20.525 28.311 39.277 1.00 53.06 457 PRO A CA 1
ATOM 3675 C C . PRO A 1 457 ? -21.625 27.717 38.396 1.00 53.06 457 PRO A C 1
ATOM 3677 O O . PRO A 1 457 ? -22.749 27.535 38.855 1.00 53.06 457 PRO A O 1
ATOM 3680 N N . VAL A 1 458 ? -21.287 27.305 37.173 1.00 32.59 458 VAL A N 1
ATOM 3681 C CA . VAL A 1 458 ? -22.096 26.340 36.419 1.00 32.59 458 VAL A CA 1
ATOM 3682 C C . VAL A 1 458 ? -21.178 25.362 35.693 1.00 32.59 458 VAL A C 1
ATOM 3684 O O . VAL A 1 458 ? -20.275 25.731 34.948 1.00 32.59 458 VAL A O 1
ATOM 3687 N N . VAL A 1 459 ? -21.433 24.095 35.991 1.00 43.50 459 VAL A N 1
ATOM 3688 C CA . VAL A 1 459 ? -20.911 22.880 35.378 1.00 43.50 459 VAL A CA 1
ATOM 3689 C C . VAL A 1 459 ? -21.173 22.879 33.871 1.00 43.50 459 VAL A C 1
ATOM 3691 O O . VAL A 1 459 ? -22.300 23.084 33.434 1.00 43.50 459 VAL A O 1
ATOM 3694 N N . GLY A 1 460 ? -20.140 22.567 33.091 1.00 32.53 460 GLY A N 1
ATOM 3695 C CA . GLY A 1 460 ? -20.236 22.289 31.661 1.00 32.53 460 GLY A CA 1
ATOM 3696 C C . GLY A 1 460 ? -18.958 21.613 31.178 1.00 32.53 460 GLY A C 1
ATOM 3697 O O . GLY A 1 460 ? -18.023 22.279 30.748 1.00 32.53 460 GLY A O 1
ATOM 3698 N N . ARG A 1 461 ? -18.895 20.283 31.322 1.00 47.53 461 ARG A N 1
ATOM 3699 C CA . ARG A 1 461 ? -17.939 19.431 30.599 1.00 47.53 461 ARG A CA 1
ATOM 3700 C C . ARG A 1 461 ? -18.270 19.492 29.102 1.00 47.53 461 ARG A C 1
ATOM 3702 O O . ARG A 1 461 ? -19.443 19.548 28.751 1.00 47.53 461 ARG A O 1
ATOM 3709 N N . HIS A 1 462 ? -17.225 19.371 28.285 1.00 47.88 462 HIS A N 1
ATOM 3710 C CA . HIS A 1 462 ? -17.169 19.370 26.815 1.00 47.88 462 HIS A CA 1
ATOM 3711 C C . HIS A 1 462 ? -16.911 20.734 26.168 1.00 47.88 462 HIS A C 1
ATOM 3713 O O . HIS A 1 462 ? -17.785 21.583 26.036 1.00 47.88 462 HIS A O 1
ATOM 3719 N N . GLY A 1 463 ? -15.669 20.892 25.712 1.00 33.97 463 GLY A N 1
ATOM 3720 C CA . GLY A 1 463 ? -15.232 21.966 24.833 1.00 33.97 463 GLY A CA 1
ATOM 3721 C C . GLY A 1 463 ? -14.209 21.429 23.840 1.00 33.97 463 GLY A C 1
ATOM 3722 O O . GLY A 1 463 ? -13.018 21.689 23.985 1.00 33.97 463 GLY A O 1
ATOM 3723 N N . ALA A 1 464 ? -14.668 20.665 22.846 1.00 38.16 464 ALA A N 1
ATOM 3724 C CA . ALA A 1 464 ? -13.925 20.493 21.604 1.00 38.16 464 ALA A CA 1
ATOM 3725 C C . ALA A 1 464 ? -14.161 21.761 20.767 1.00 38.16 464 ALA A C 1
ATOM 3727 O O . ALA A 1 464 ? -15.253 21.987 20.248 1.00 38.16 464 ALA A O 1
ATOM 3728 N N . HIS A 1 465 ? -13.162 22.642 20.715 1.00 33.25 465 HIS A N 1
ATOM 3729 C CA . HIS A 1 465 ? -13.185 23.823 19.853 1.00 33.25 465 HIS A CA 1
ATOM 3730 C C . HIS A 1 465 ? -12.751 23.431 18.429 1.00 33.25 465 HIS A C 1
ATOM 3732 O O . HIS A 1 465 ? -11.681 22.835 18.278 1.00 33.25 465 HIS A O 1
ATOM 3738 N N . PRO A 1 466 ? -13.500 23.803 17.375 1.00 39.47 466 PRO A N 1
ATOM 3739 C CA . PRO A 1 466 ? -13.086 23.564 16.000 1.00 39.47 466 PRO A CA 1
ATOM 3740 C C . PRO A 1 466 ? -11.999 24.584 15.637 1.00 39.47 466 PRO A C 1
ATOM 3742 O O . PRO A 1 466 ? -12.285 25.767 15.469 1.00 39.47 466 PRO A O 1
ATOM 3745 N N . GLY A 1 467 ? -10.739 24.147 15.583 1.00 38.06 467 GLY A N 1
ATOM 3746 C CA . GLY A 1 467 ? -9.634 24.988 15.100 1.00 38.06 467 GLY A CA 1
ATOM 3747 C C . GLY A 1 467 ? -8.278 24.823 15.787 1.00 38.06 467 GLY A C 1
ATOM 3748 O O . GLY A 1 467 ? -7.345 25.529 15.415 1.00 38.06 467 GLY A O 1
ATOM 3749 N N . ARG A 1 468 ? -8.118 23.925 16.770 1.00 43.84 468 ARG A N 1
ATOM 3750 C CA . ARG A 1 468 ? -6.778 23.600 17.288 1.00 43.84 468 ARG A CA 1
ATOM 3751 C C . ARG A 1 468 ? -6.170 22.450 16.490 1.00 43.84 468 ARG A C 1
ATOM 3753 O O . ARG A 1 468 ? -6.762 21.380 16.411 1.00 43.84 468 ARG A O 1
ATOM 3760 N N . VAL A 1 469 ? -4.982 22.695 15.934 1.00 45.78 469 VAL A N 1
ATOM 3761 C CA . VAL A 1 469 ? -4.040 21.646 15.520 1.00 45.78 469 VAL A CA 1
ATOM 3762 C C . VAL A 1 469 ? -3.869 20.707 16.715 1.00 45.78 469 VAL A C 1
ATOM 3764 O O . VAL A 1 469 ? -3.601 21.169 17.826 1.00 45.78 469 VAL A O 1
ATOM 3767 N N . TRP A 1 470 ? -4.141 19.423 16.501 1.00 52.62 470 TRP A N 1
ATOM 3768 C CA . TRP A 1 470 ? -4.106 18.397 17.538 1.00 52.62 470 TRP A CA 1
ATOM 3769 C C . TRP A 1 470 ? -2.673 18.259 18.076 1.00 52.62 470 TRP A C 1
ATOM 3771 O O . TRP A 1 470 ? -1.733 18.162 17.290 1.00 52.62 470 TRP A O 1
ATOM 3781 N N . ASP A 1 471 ? -2.508 18.308 19.400 1.00 64.19 471 ASP A N 1
ATOM 3782 C CA . ASP A 1 471 ? -1.222 18.121 20.081 1.00 64.19 471 ASP A CA 1
ATOM 3783 C C . ASP A 1 471 ? -1.179 16.695 20.657 1.00 64.19 471 ASP A C 1
ATOM 3785 O O . ASP A 1 471 ? -1.876 16.426 21.645 1.00 64.19 471 ASP A O 1
ATOM 3789 N N . PRO A 1 472 ? -0.377 15.780 20.077 1.00 49.88 472 PRO A N 1
ATOM 3790 C CA . PRO A 1 472 ? -0.257 14.407 20.558 1.00 49.88 472 PRO A CA 1
ATOM 3791 C C . PRO A 1 472 ? 0.176 14.317 22.029 1.00 49.88 472 PRO A C 1
ATOM 3793 O O . PRO A 1 472 ? -0.156 13.348 22.707 1.00 49.88 472 PRO A O 1
ATOM 3796 N N . ALA A 1 473 ? 0.892 15.324 22.546 1.00 53.78 473 ALA A N 1
ATOM 3797 C CA . ALA A 1 473 ? 1.345 15.352 23.935 1.00 53.78 473 ALA A CA 1
ATOM 3798 C C . ALA A 1 473 ? 0.239 15.761 24.925 1.00 53.78 473 ALA A C 1
ATOM 3800 O O . ALA A 1 473 ? 0.372 15.524 26.126 1.00 53.78 473 ALA A O 1
ATOM 3801 N N . ALA A 1 474 ? -0.854 16.360 24.443 1.00 60.00 474 ALA A N 1
ATOM 3802 C CA . ALA A 1 474 ? -1.962 16.825 25.275 1.00 60.00 474 ALA A CA 1
ATOM 3803 C C . ALA A 1 474 ? -3.075 15.777 25.460 1.00 60.00 474 ALA A C 1
ATOM 3805 O O . ALA A 1 474 ? -3.982 15.985 26.273 1.00 60.00 474 ALA A O 1
ATOM 3806 N N . TYR A 1 475 ? -3.029 14.654 24.734 1.00 57.91 475 TYR A N 1
ATOM 3807 C CA . TYR A 1 475 ? -4.030 13.597 24.857 1.00 57.91 475 TYR A CA 1
ATOM 3808 C C . TYR A 1 475 ? -3.818 12.781 26.141 1.00 57.91 475 TYR A C 1
ATOM 3810 O O . TYR A 1 475 ? -2.978 11.886 26.222 1.00 57.91 475 TYR A O 1
ATOM 3818 N N . CYS A 1 476 ? -4.622 13.083 27.160 1.00 49.91 476 CYS A N 1
ATOM 3819 C CA . CYS A 1 476 ? -4.773 12.258 28.353 1.00 49.91 476 CYS A CA 1
ATOM 3820 C C . CYS A 1 476 ? -6.088 11.483 28.249 1.00 49.91 476 CYS A C 1
ATOM 3822 O O . CYS A 1 476 ? -7.155 12.059 28.473 1.00 49.91 476 CYS A O 1
ATOM 3824 N N . ALA A 1 477 ? -6.015 10.184 27.943 1.00 42.91 477 ALA A N 1
ATOM 3825 C CA . ALA A 1 477 ? -7.190 9.316 27.959 1.00 42.91 477 ALA A CA 1
ATOM 3826 C C . ALA A 1 477 ? -7.893 9.378 29.335 1.00 42.91 477 ALA A C 1
ATOM 3828 O O . ALA A 1 477 ? -7.206 9.430 30.370 1.00 42.91 477 ALA A O 1
ATOM 3829 N N . PRO A 1 478 ? -9.240 9.370 29.389 1.00 42.81 478 PRO A N 1
ATOM 3830 C CA . PRO A 1 478 ? -9.965 9.287 30.647 1.00 42.81 478 PRO A CA 1
ATOM 3831 C C . PRO A 1 478 ? -9.516 8.034 31.404 1.00 42.81 478 PRO A C 1
ATOM 3833 O O . PRO A 1 478 ? -9.589 6.924 30.883 1.00 42.81 478 PRO A O 1
ATOM 3836 N N . ARG A 1 479 ? -9.034 8.199 32.640 1.00 34.94 479 ARG A N 1
ATOM 3837 C CA . ARG A 1 479 ? -8.827 7.052 33.529 1.00 34.94 479 ARG A CA 1
ATOM 3838 C C . ARG A 1 479 ? -10.205 6.483 33.867 1.00 34.94 479 ARG A C 1
ATOM 3840 O O . ARG A 1 479 ? -10.948 7.132 34.603 1.00 34.94 479 ARG A O 1
ATOM 3847 N N . GLY A 1 480 ? -10.529 5.342 33.261 1.00 38.59 480 GLY A N 1
ATOM 3848 C CA . GLY A 1 480 ? -11.622 4.465 33.681 1.00 38.59 480 GLY A CA 1
ATOM 3849 C C . GLY A 1 480 ? -11.331 3.835 35.030 1.00 38.59 480 GLY A C 1
ATOM 3850 O O . GLY A 1 480 ? -10.147 3.489 35.264 1.00 38.59 480 GLY A O 1
#

Organism: Chara braunii (NCBI:txid69332)

Secondary structure (DSSP, 8-state):
----S-HHHHHHHHHHHHH-HHHHHHHHHHHHHHHHHHHHHHHHHS-TT-GGGHHHHHHHHHHHHHHS---HHHHHHHHHHHHHHHHHH--HHHHHHHHH-TTS--GGGGG-HHHHHHHHHHHHHHT--TTSHHHHHHHHHHHHHHTT-SGGGSHHHHHHHHHS-HHHHHHHHGGG-HHHHHHHHHHHTS-S-SHHHHHHHHHHHHHHH-TTT-TT-----SSS-------SS----------------------------------------PPPPP----------------------------------------TTSTTTTS------PPP-PPP--------------HHHHHHHHHHHHHHHHHHHHHHHHHHHHHHHHHHHHHHHHHHHHHHHHHHHHHHHHHHHHT--GGGGSS-------------------------------------------TTPPP-GGG------

InterPro domains:
  IPR012337 Ribonuclease H-like superfamily [SSF53098] (17-214)

Sequence (480 aa):
MLWRGDIRGKACFVEETILDKTFRADVKELSVVIKGPYDVLREADKDVHYLSRMSNLACRLPDFVRSTPLTADQRDNLLRDVGNKTDMLLNPIHAVARPLDPMLRDITVFSNVDLMAQSESVVERLIGKKGSSRFDDCMDQLYESQFGRGVFDTPKAKKRVEKDNAVLGWEANGAGRQEIWDVALKVLSIWTTSSPTERNLSTWALVQTKSRNKSLRFKSRGEDEPTIAAGWLGFTTDWEDEDLGGDMANVTEVVDDIEVAGEGTASAVGSTNIRHDPTTSSISRWAHRLVQVEEAEDADEADENNEDDVPDEKWVDERSDSYRSWTRKEDIVPYVEEQQRPEQRELHDEDEQPAEEHREQQQEEQQEQQQEKQTHERSEEQQLKQQQGDEEQQQHDRDEEQQQQREKEQRQQRVDPADQQETGVQSAKDVHGEGEAEGEHGRSEVQGFYGSSLQSPVVGRHGAHPGRVWDPAAYCAPRG

Mean predicted aligned error: 19.75 Å